Protein AF-0000000077129412 (afdb_homodimer)

Solvent-accessible surface area (backbone atoms only — not comparable to full-atom values): 23501 Å² total; per-residue (Å²): 122,79,73,78,76,63,53,30,37,30,35,50,44,58,90,47,70,24,22,51,45,25,55,50,44,37,35,43,60,56,37,33,64,63,37,32,38,36,39,35,21,63,28,64,70,69,73,73,72,70,78,70,65,62,71,74,76,70,78,68,79,71,73,78,66,84,71,78,84,68,79,74,74,73,78,68,76,73,66,70,67,82,75,67,66,53,71,40,54,49,52,31,50,52,43,46,48,61,53,48,52,58,44,46,68,26,68,42,60,68,91,35,54,44,76,43,73,40,73,32,55,92,94,46,48,60,35,55,39,49,38,46,51,46,63,32,64,33,66,86,50,94,66,48,59,60,39,62,29,37,37,27,27,14,46,46,62,67,68,80,83,67,32,76,78,46,55,39,36,59,32,72,42,51,49,46,36,60,28,60,38,60,40,30,29,33,42,24,35,57,64,43,79,74,72,87,76,52,52,40,24,40,39,54,64,75,71,80,118,122,78,73,80,75,61,54,31,37,30,35,49,43,58,89,47,71,23,23,50,46,24,54,50,45,37,34,43,60,57,37,34,64,63,37,31,38,36,40,35,22,64,28,61,69,67,74,72,72,69,78,69,64,62,73,75,74,70,77,67,80,72,75,80,65,86,70,77,86,70,80,76,76,73,80,67,76,75,66,72,68,82,77,67,66,54,73,40,54,48,51,32,50,53,42,47,49,60,53,48,51,58,44,45,68,27,67,41,58,69,92,35,54,43,76,44,73,41,72,31,55,92,95,45,48,61,34,56,39,49,39,44,51,45,65,38,67,27,63,85,51,94,64,44,58,60,38,62,28,39,35,29,27,14,44,46,62,67,70,81,82,67,31,75,76,52,57,39,36,56,31,72,41,50,50,47,37,61,28,59,38,58,40,30,30,33,42,24,36,58,64,43,79,72,71,88,77,51,52,40,24,40,38,54,64,73,72,78,118

Sequence (418 aa):
MAPLRRRKVAVAVDDSPGSMRATRYAAKSLLSRGDDVVLISAVHTTPSANPGARPRRLRSRLRFSPLTPSDAPTARSLTPPPSSPSAPQAEGERVLEHHRVQLLNTKMPSDRIKSVVVRCKVNESSARAVERAVDAEARSSVFTLSPDHVCLGSRGLGSLQTALLNAVGLGSVGEHVVKNVRVPVTVVPLSTPVPENITVRTGVSEHGLMAPLRRRKVAVAVDDSPGSMRATRYAAKSLLSRGDDVVLISAVHTTPSANPGARPRRLRSRLRFSPLTPSDAPTARSLTPPPSSPSAPQAEGERVLEHHRVQLLNTKMPSDRIKSVVVRCKVNESSARAVERAVDAEARSSVFTLSPDHVCLGSRGLGSLQTALLNAVGLGSVGEHVVKNVRVPVTVVPLSTPVPENITVRTGVSEHGL

Foldseek 3Di:
DPPPDAAEEEQEADDDPQSLLQLLCCLAPVFALRHAYEYEYEWEQPPDPDPPPPPPPPVPPPPCPVDDPDDDPPPPVPPPPPPDPRPRVVNQVVRQVVSLVSNVLQVRDSVRYHYDYFYADVVGDRLVSVQCQQAPCVVVDPCNSVGQEYEYEADQPPDDPCSVPCLPDHDPNRVSCCPRHDHYYHYHGPPDDRDPRRHGHHPPPPPPD/DPPPDAAEEEQEADDDPQSLLQLLCCLAPVFALRHAYEYEYEFEQPPDPDPPPPPPPPVPPPPPPVPDPDDDPDPPVPPPPPPDPRPRVVNQVVRQVVSLVSNVLQVRDSVRYHYDYFYADVVGDRLVSVQCQQAPPCVVPPCNSVGQEYEYEADQPPDDDCSVPCLPDHDPNRVSCCPDHDHYYHYHGPPDDRDPRRHGHHPPPPPPD

pLDDT: mean 70.91, std 24.11, range [25.94, 97.25]

InterPro domains:
  IPR006015 Universal stress protein A family [PR01438] (6-24)
  IPR006015 Universal stress protein A family [PR01438] (167-189)
  IPR006016 UspA [PF00582] (6-54)
  IPR014729 Rossmann-like alpha/beta/alpha sandwich fold [G3DSA:3.40.50.620] (4-190)

Structure (mmCIF, N/CA/C/O backbone):
data_AF-0000000077129412-model_v1
#
loop_
_entity.id
_entity.type
_entity.pdbx_description
1 polymer 'Predicted protein'
#
loop_
_atom_site.group_PDB
_atom_site.id
_atom_site.type_symbol
_atom_site.label_atom_id
_atom_site.label_alt_id
_atom_site.label_comp_id
_atom_site.label_asym_id
_atom_site.label_entity_id
_atom_site.label_seq_id
_atom_site.pdbx_PDB_ins_code
_atom_site.Cartn_x
_atom_site.Cartn_y
_atom_site.Cartn_z
_atom_site.occupancy
_atom_site.B_iso_or_equiv
_atom_site.auth_seq_id
_atom_site.auth_comp_id
_atom_site.auth_asym_id
_atom_site.auth_atom_id
_atom_site.pdbx_PDB_model_num
ATOM 1 N N . MET A 1 1 ? 19.359 18.172 -17.656 1 32.94 1 MET A N 1
ATOM 2 C CA . MET A 1 1 ? 18.5 17.062 -17.266 1 32.94 1 MET A CA 1
ATOM 3 C C . MET A 1 1 ? 17.641 17.453 -16.062 1 32.94 1 MET A C 1
ATOM 5 O O . MET A 1 1 ? 18.125 18.062 -15.109 1 32.94 1 MET A O 1
ATOM 9 N N . ALA A 1 2 ? 16.453 17.719 -16.266 1 43.91 2 ALA A N 1
ATOM 10 C CA . ALA A 1 2 ? 15.617 18.141 -15.148 1 43.91 2 ALA A CA 1
ATOM 11 C C . ALA A 1 2 ? 15.977 17.375 -13.875 1 43.91 2 ALA A C 1
ATOM 13 O O . ALA A 1 2 ? 16.312 16.188 -13.93 1 43.91 2 ALA A O 1
ATOM 14 N N . PRO A 1 3 ? 16.406 18.109 -12.938 1 48.75 3 PRO A N 1
ATOM 15 C CA . PRO A 1 3 ? 16.828 17.391 -11.734 1 48.75 3 PRO A CA 1
ATOM 16 C C . PRO A 1 3 ? 15.859 16.281 -11.336 1 48.75 3 PRO A C 1
ATOM 18 O O . PRO A 1 3 ? 14.656 16.391 -11.578 1 48.75 3 PRO A O 1
ATOM 21 N N . LEU A 1 4 ? 16.328 15.117 -11.336 1 62.31 4 LEU A N 1
ATOM 22 C CA . LEU A 1 4 ? 15.539 13.945 -10.969 1 62.31 4 LEU A CA 1
ATOM 23 C C . LEU A 1 4 ? 14.766 14.195 -9.68 1 62.31 4 LEU A C 1
ATOM 25 O O . LEU A 1 4 ? 15.344 14.625 -8.68 1 62.31 4 LEU A O 1
ATOM 29 N N . ARG A 1 5 ? 13.508 14.609 -9.867 1 77.75 5 ARG A N 1
ATOM 30 C CA . ARG A 1 5 ? 12.68 14.875 -8.695 1 77.75 5 ARG A CA 1
ATOM 31 C C . ARG A 1 5 ? 12.703 13.695 -7.73 1 77.75 5 ARG A C 1
ATOM 33 O O . ARG A 1 5 ? 12.609 12.539 -8.156 1 77.75 5 ARG A O 1
ATOM 40 N N . ARG A 1 6 ? 13.016 13.977 -6.449 1 87.12 6 ARG A N 1
ATOM 41 C CA . ARG A 1 6 ? 13.008 12.953 -5.41 1 87.12 6 ARG A CA 1
ATOM 42 C C . ARG A 1 6 ? 11.602 12.383 -5.219 1 87.12 6 ARG A C 1
ATOM 44 O O . ARG A 1 6 ? 10.609 13.109 -5.32 1 87.12 6 ARG A O 1
ATOM 51 N N . ARG A 1 7 ? 11.547 11.148 -5.055 1 89.38 7 ARG A N 1
ATOM 52 C CA . ARG A 1 7 ? 10.273 10.523 -4.711 1 89.38 7 ARG A CA 1
ATOM 53 C C . ARG A 1 7 ? 9.719 11.094 -3.408 1 89.38 7 ARG A C 1
ATOM 55 O O . ARG A 1 7 ? 10.461 11.273 -2.438 1 89.38 7 ARG A O 1
ATOM 62 N N . LYS A 1 8 ? 8.477 11.43 -3.445 1 92.75 8 LYS A N 1
ATOM 63 C CA . LYS A 1 8 ? 7.797 11.977 -2.273 1 92.75 8 LYS A CA 1
ATOM 64 C C . LYS A 1 8 ? 6.773 10.992 -1.719 1 92.75 8 LYS A C 1
ATOM 66 O O . LYS A 1 8 ? 5.855 10.578 -2.43 1 92.75 8 LYS A O 1
ATOM 71 N N . VAL A 1 9 ? 6.914 10.641 -0.417 1 95.06 9 VAL A N 1
ATOM 72 C CA . VAL A 1 9 ? 5.996 9.719 0.245 1 95.06 9 VAL A CA 1
ATOM 73 C C . VAL A 1 9 ? 5.227 10.461 1.338 1 95.06 9 VAL A C 1
ATOM 75 O O . VAL A 1 9 ? 5.824 11.078 2.219 1 95.06 9 VAL A O 1
ATOM 78 N N . ALA A 1 10 ? 3.895 10.391 1.224 1 96.19 10 ALA A N 1
ATOM 79 C CA . ALA A 1 10 ? 3.047 10.969 2.268 1 96.19 10 ALA A CA 1
ATOM 80 C C . ALA A 1 10 ? 2.621 9.898 3.273 1 96.19 10 ALA A C 1
ATOM 82 O O . ALA A 1 10 ? 2.217 8.797 2.889 1 96.19 10 ALA A O 1
ATOM 83 N N . VAL A 1 11 ? 2.748 10.18 4.52 1 96.81 11 VAL A N 1
ATOM 84 C CA . VAL A 1 11 ? 2.248 9.328 5.59 1 96.81 11 VAL A CA 1
ATOM 85 C C . VAL A 1 11 ? 1.156 10.055 6.367 1 96.81 11 VAL A C 1
ATOM 87 O O . VAL A 1 11 ? 1.418 11.078 7.004 1 96.81 11 VAL A O 1
ATOM 90 N N . ALA A 1 12 ? -0.052 9.547 6.266 1 96 12 ALA A N 1
ATOM 91 C CA . ALA A 1 12 ? -1.149 10.094 7.062 1 96 12 ALA A CA 1
ATOM 92 C C . ALA A 1 12 ? -1.107 9.562 8.492 1 96 12 ALA A C 1
ATOM 94 O O . ALA A 1 12 ? -1.145 8.352 8.711 1 96 12 ALA A O 1
ATOM 95 N N . VAL A 1 13 ? -1.126 10.531 9.469 1 95.44 13 VAL A N 1
ATOM 96 C CA . VAL A 1 13 ? -0.85 10.07 10.828 1 95.44 13 VAL A CA 1
ATOM 97 C C . VAL A 1 13 ? -1.872 10.664 11.797 1 95.44 13 VAL A C 1
ATOM 99 O O . VAL A 1 13 ? -2.48 11.703 11.508 1 95.44 13 VAL A O 1
ATOM 102 N N . ASP A 1 14 ? -2.109 9.953 12.844 1 91.44 14 ASP A N 1
ATOM 103 C CA . ASP A 1 14 ? -2.852 10.398 14.023 1 91.44 14 ASP A CA 1
ATOM 104 C C . ASP A 1 14 ? -2.211 9.875 15.305 1 91.44 14 ASP A C 1
ATOM 106 O O . ASP A 1 14 ? -1.035 9.508 15.312 1 91.44 14 ASP A O 1
ATOM 110 N N . ASP A 1 15 ? -2.924 9.898 16.391 1 89.81 15 ASP A N 1
ATOM 111 C CA . ASP A 1 15 ? -2.324 9.516 17.656 1 89.81 15 ASP A CA 1
ATOM 112 C C . ASP A 1 15 ? -2.59 8.039 17.969 1 89.81 15 ASP A C 1
ATOM 114 O O . ASP A 1 15 ? -2.389 7.594 19.094 1 89.81 15 ASP A O 1
ATOM 118 N N . SER A 1 16 ? -2.967 7.211 17.031 1 87.19 16 SER A N 1
ATOM 119 C CA . SER A 1 16 ? -3.291 5.809 17.266 1 87.19 16 SER A CA 1
ATOM 120 C C . SER A 1 16 ? -2.057 4.926 17.125 1 87.19 16 SER A C 1
ATOM 122 O O . SER A 1 16 ? -1.094 5.297 16.453 1 87.19 16 SER A O 1
ATOM 124 N N . PRO A 1 17 ? -2.07 3.754 17.703 1 85.25 17 PRO A N 1
ATOM 125 C CA . PRO A 1 17 ? -0.976 2.797 17.547 1 85.25 17 PRO A CA 1
ATOM 126 C C . PRO A 1 17 ? -0.807 2.346 16.094 1 85.25 17 PRO A C 1
ATOM 128 O O . PRO A 1 17 ? 0.317 2.111 15.641 1 85.25 17 PRO A O 1
ATOM 131 N N . GLY A 1 18 ? -1.938 2.264 15.406 1 88.06 18 GLY A N 1
ATOM 132 C CA . GLY A 1 18 ? -1.863 1.897 14 1 88.06 18 GLY A CA 1
ATOM 133 C C . GLY A 1 18 ? -1.098 2.902 13.164 1 88.06 18 GLY A C 1
ATOM 134 O O . GLY A 1 18 ? -0.329 2.523 12.281 1 88.06 18 GLY A O 1
ATOM 135 N N . SER A 1 19 ? -1.294 4.117 13.469 1 91.5 19 SER A N 1
ATOM 136 C CA . SER A 1 19 ? -0.587 5.176 12.758 1 91.5 19 SER A CA 1
ATOM 137 C C . SER A 1 19 ? 0.911 5.125 13.039 1 91.5 19 SER A C 1
ATOM 139 O O . SER A 1 19 ? 1.724 5.34 12.133 1 91.5 19 SER A O 1
ATOM 141 N N . MET A 1 20 ? 1.262 4.855 14.266 1 91.5 20 MET A N 1
ATOM 142 C CA . MET A 1 20 ? 2.676 4.75 14.617 1 91.5 20 MET A CA 1
ATOM 143 C C . MET A 1 20 ? 3.322 3.562 13.906 1 91.5 20 MET A C 1
ATOM 145 O O . MET A 1 20 ? 4.453 3.66 13.43 1 91.5 20 MET A O 1
ATOM 149 N N . ARG A 1 21 ? 2.637 2.523 13.844 1 91.38 21 ARG A N 1
ATOM 150 C CA . ARG A 1 21 ? 3.121 1.359 13.109 1 91.38 21 ARG A CA 1
ATOM 151 C C . ARG A 1 21 ? 3.35 1.696 11.641 1 91.38 21 ARG A C 1
ATOM 153 O O . ARG A 1 21 ? 4.332 1.254 11.047 1 91.38 21 ARG A O 1
ATOM 160 N N . ALA A 1 22 ? 2.451 2.471 11.125 1 94.06 22 ALA A N 1
ATOM 161 C CA . ALA A 1 22 ? 2.586 2.875 9.734 1 94.06 22 ALA A CA 1
ATOM 162 C C . ALA A 1 22 ? 3.838 3.723 9.523 1 94.06 22 ALA A C 1
ATOM 164 O O . ALA A 1 22 ? 4.566 3.533 8.547 1 94.06 22 ALA A O 1
ATOM 165 N N . THR A 1 23 ? 4.086 4.648 10.438 1 94.56 23 THR A N 1
ATOM 166 C CA . THR A 1 23 ? 5.277 5.488 10.336 1 94.56 23 THR A CA 1
ATOM 167 C C . THR A 1 23 ? 6.543 4.641 10.414 1 94.56 23 THR A C 1
ATOM 169 O O . THR A 1 23 ? 7.453 4.797 9.602 1 94.56 23 THR A O 1
ATOM 172 N N . ARG A 1 24 ? 6.547 3.734 11.305 1 92 24 ARG A N 1
ATOM 173 C CA . ARG A 1 24 ? 7.719 2.885 11.484 1 92 24 ARG A CA 1
ATOM 174 C C . ARG A 1 24 ? 7.898 1.941 10.297 1 92 24 ARG A C 1
ATOM 176 O O . ARG A 1 24 ? 9.023 1.715 9.844 1 92 24 ARG A O 1
ATOM 183 N N . TYR A 1 25 ? 6.832 1.456 9.859 1 92.5 25 TYR A N 1
ATOM 184 C CA . TYR A 1 25 ? 6.891 0.597 8.68 1 92.5 25 TYR A CA 1
ATOM 185 C C . TYR A 1 25 ? 7.402 1.367 7.469 1 92.5 25 TYR A C 1
ATOM 187 O O . TYR A 1 25 ? 8.242 0.869 6.719 1 92.5 25 TYR A O 1
ATOM 195 N N . ALA A 1 26 ? 6.789 2.5 7.25 1 94 26 ALA A N 1
ATOM 196 C CA . ALA A 1 26 ? 7.238 3.32 6.129 1 94 26 ALA A CA 1
ATOM 197 C C . ALA A 1 26 ? 8.742 3.576 6.199 1 94 26 ALA A C 1
ATOM 199 O O . ALA A 1 26 ? 9.445 3.426 5.199 1 94 26 ALA A O 1
ATOM 200 N N . ALA A 1 27 ? 9.234 3.889 7.34 1 90.81 27 ALA A N 1
ATOM 201 C CA . ALA A 1 27 ? 10.656 4.188 7.531 1 90.81 27 ALA A CA 1
ATOM 202 C C . ALA A 1 27 ? 11.523 2.979 7.188 1 90.81 27 ALA A C 1
ATOM 204 O O . ALA A 1 27 ? 12.57 3.117 6.562 1 90.81 27 ALA A O 1
ATOM 205 N N . LYS A 1 28 ? 11.078 1.851 7.461 1 86.31 28 LYS A N 1
ATOM 206 C CA . LYS A 1 28 ? 11.875 0.636 7.324 1 86.31 28 LYS A CA 1
ATOM 207 C C . LYS A 1 28 ? 11.742 0.044 5.926 1 86.31 28 LYS A C 1
ATOM 209 O O . LYS A 1 28 ? 12.711 -0.485 5.375 1 86.31 28 LYS A O 1
ATOM 214 N N . SER A 1 29 ? 10.547 0.222 5.402 1 88.06 29 SER A N 1
ATOM 215 C CA . SER A 1 29 ? 10.25 -0.67 4.285 1 88.06 29 SER A CA 1
ATOM 216 C C . SER A 1 29 ? 9.875 0.116 3.035 1 88.06 29 SER A C 1
ATOM 218 O O . SER A 1 29 ? 9.922 -0.416 1.924 1 88.06 29 SER A O 1
ATOM 220 N N . LEU A 1 30 ? 9.453 1.319 3.186 1 90.62 30 LEU A N 1
ATOM 221 C CA . LEU A 1 30 ? 8.953 2.062 2.033 1 90.62 30 LEU A CA 1
ATOM 222 C C . LEU A 1 30 ? 9.93 3.172 1.642 1 90.62 30 LEU A C 1
ATOM 224 O O . LEU A 1 30 ? 10.086 3.471 0.456 1 90.62 30 LEU A O 1
ATOM 228 N N . LEU A 1 31 ? 10.578 3.721 2.637 1 89.44 31 LEU A N 1
ATOM 229 C CA . LEU A 1 31 ? 11.383 4.918 2.42 1 89.44 31 LEU A CA 1
ATOM 230 C C . LEU A 1 31 ? 12.852 4.559 2.197 1 89.44 31 LEU A C 1
ATOM 232 O O . LEU A 1 31 ? 13.344 3.588 2.773 1 89.44 31 LEU A O 1
ATOM 236 N N . SER A 1 32 ? 13.422 5.375 1.354 1 84 32 SER A N 1
ATOM 237 C CA . SER A 1 32 ? 14.867 5.418 1.198 1 84 32 SER A CA 1
ATOM 238 C C . SER A 1 32 ? 15.43 6.785 1.586 1 84 32 SER A C 1
ATOM 240 O O . SER A 1 32 ? 14.688 7.766 1.67 1 84 32 SER A O 1
ATOM 242 N N . ARG A 1 33 ? 16.688 6.863 1.737 1 79.94 33 ARG A N 1
ATOM 243 C CA . ARG A 1 33 ? 17.344 8.094 2.154 1 79.94 33 ARG A CA 1
ATOM 244 C C . ARG A 1 33 ? 17.172 9.188 1.103 1 79.94 33 ARG A C 1
ATOM 246 O O . ARG A 1 33 ? 17.266 10.375 1.415 1 79.94 33 ARG A O 1
ATOM 253 N N . GLY A 1 34 ? 16.906 8.789 -0.06 1 85.12 34 GLY A N 1
ATOM 254 C CA . GLY A 1 34 ? 16.75 9.758 -1.136 1 85.12 34 GLY A CA 1
ATOM 255 C C . GLY A 1 34 ? 15.328 10.266 -1.293 1 85.12 34 GLY A C 1
ATOM 256 O O . GLY A 1 34 ? 15.07 11.148 -2.107 1 85.12 34 GLY A O 1
ATOM 257 N N . ASP A 1 35 ? 14.469 9.812 -0.448 1 90.44 35 ASP A N 1
ATOM 258 C CA . ASP A 1 35 ? 13.055 10.164 -0.565 1 90.44 35 ASP A CA 1
ATOM 259 C C . ASP A 1 35 ? 12.734 11.406 0.268 1 90.44 35 ASP A C 1
ATOM 261 O O . ASP A 1 35 ? 13.445 11.719 1.222 1 90.44 35 ASP A O 1
ATOM 265 N N . ASP A 1 36 ? 11.734 12.125 -0.162 1 92.62 36 ASP A N 1
ATOM 266 C CA . ASP A 1 36 ? 11.078 13.109 0.688 1 92.62 36 ASP A CA 1
ATOM 267 C C . ASP A 1 36 ? 9.859 12.508 1.387 1 92.62 36 ASP A C 1
ATOM 269 O O . ASP A 1 36 ? 9.117 11.719 0.792 1 92.62 36 ASP A O 1
ATOM 273 N N . VAL A 1 37 ? 9.711 12.938 2.637 1 95 37 VAL A N 1
ATOM 274 C CA . VAL A 1 37 ? 8.562 12.445 3.383 1 95 37 VAL A CA 1
ATOM 275 C C . VAL A 1 37 ? 7.68 13.617 3.811 1 95 37 VAL A C 1
ATOM 277 O O . VAL A 1 37 ? 8.188 14.656 4.238 1 95 37 VAL A O 1
ATOM 280 N N . VAL A 1 38 ? 6.395 13.422 3.646 1 95.06 38 VAL A N 1
ATOM 281 C CA . VAL A 1 38 ? 5.438 14.391 4.16 1 95.06 38 VAL A CA 1
ATOM 282 C C . VAL A 1 38 ? 4.5 13.719 5.156 1 95.06 38 VAL A C 1
ATOM 284 O O . VAL A 1 38 ? 3.756 12.797 4.801 1 95.06 38 VAL A O 1
ATOM 287 N N . LEU A 1 39 ? 4.582 14.133 6.363 1 96.19 39 LEU A N 1
ATOM 288 C CA . LEU A 1 39 ? 3.627 13.711 7.379 1 96.19 39 LEU A CA 1
ATOM 289 C C . LEU A 1 39 ? 2.373 14.578 7.344 1 96.19 39 LEU A C 1
ATOM 291 O O . LEU A 1 39 ? 2.467 15.812 7.34 1 96.19 39 LEU A O 1
ATOM 295 N N . ILE A 1 40 ? 1.213 13.938 7.32 1 94.62 40 ILE A N 1
ATOM 296 C CA . ILE A 1 40 ? -0.047 14.672 7.223 1 94.62 40 ILE A CA 1
ATOM 297 C C . ILE A 1 40 ? -0.935 14.328 8.422 1 94.62 40 ILE A C 1
ATOM 299 O O . ILE A 1 40 ? -1.188 13.148 8.695 1 94.62 40 ILE A O 1
ATOM 303 N N . SER A 1 41 ? -1.403 15.328 9.094 1 94.19 41 SER A N 1
ATOM 304 C CA . SER A 1 41 ? -2.385 15.156 10.156 1 94.19 41 SER A CA 1
ATOM 305 C C . SER A 1 41 ? -3.619 16.016 9.914 1 94.19 41 SER A C 1
ATOM 307 O O . SER A 1 41 ? -3.512 17.234 9.75 1 94.19 41 SER A O 1
ATOM 309 N N . ALA A 1 42 ? -4.742 15.352 9.875 1 92.06 42 ALA A N 1
ATOM 310 C CA . ALA A 1 42 ? -6.004 16.062 9.727 1 92.06 42 ALA A CA 1
ATOM 311 C C . ALA A 1 42 ? -6.598 16.438 11.086 1 92.06 42 ALA A C 1
ATOM 313 O O . ALA A 1 42 ? -6.652 15.594 11.992 1 92.06 42 ALA A O 1
ATOM 314 N N . VAL A 1 43 ? -7.039 17.719 11.203 1 90.88 43 VAL A N 1
ATOM 315 C CA . VAL A 1 43 ? -7.598 18.156 12.477 1 90.88 43 VAL A CA 1
ATOM 316 C C . VAL A 1 43 ? -8.945 18.828 12.242 1 90.88 43 VAL A C 1
ATOM 318 O O . VAL A 1 43 ? -9.148 19.5 11.227 1 90.88 43 VAL A O 1
ATOM 321 N N . HIS A 1 44 ? -9.867 18.562 13.172 1 87.75 44 HIS A N 1
ATOM 322 C CA . HIS A 1 44 ? -11.18 19.203 13.125 1 87.75 44 HIS A CA 1
ATOM 323 C C . HIS A 1 44 ? -11.195 20.484 13.961 1 87.75 44 HIS A C 1
ATOM 325 O O . HIS A 1 44 ? -10.664 20.5 15.078 1 87.75 44 HIS A O 1
ATOM 331 N N . THR A 1 45 ? -11.602 21.594 13.375 1 75.31 45 THR A N 1
ATOM 332 C CA . THR A 1 45 ? -11.742 22.828 14.133 1 75.31 45 THR A CA 1
ATOM 333 C C . THR A 1 45 ? -13.055 22.844 14.898 1 75.31 45 THR A C 1
ATOM 335 O O . THR A 1 45 ? -14.109 22.516 14.352 1 75.31 45 THR A O 1
ATOM 338 N N . THR A 1 46 ? -13.094 22.375 16.125 1 60.31 46 THR A N 1
ATOM 339 C CA . THR A 1 46 ? -14.312 22.547 16.906 1 60.31 46 THR A CA 1
ATOM 340 C C . THR A 1 46 ? -14.766 24 16.891 1 60.31 46 THR A C 1
ATOM 342 O O . THR A 1 46 ? -13.945 24.906 17.047 1 60.31 46 THR A O 1
ATOM 345 N N . PRO A 1 47 ? -15.867 24.281 16.25 1 51.59 47 PRO A N 1
ATOM 346 C CA . PRO A 1 47 ? -16.375 25.641 16.453 1 51.59 47 PRO A CA 1
ATOM 347 C C . PRO A 1 47 ? -16.188 26.141 17.891 1 51.59 47 PRO A C 1
ATOM 349 O O . PRO A 1 47 ? -16.203 25.344 18.828 1 51.59 47 PRO A O 1
ATOM 352 N N . SER A 1 48 ? -15.289 27.078 18.078 1 44.84 48 SER A N 1
ATOM 353 C CA . SER A 1 48 ? -15.266 27.719 19.391 1 44.84 48 SER A CA 1
ATOM 354 C C . SER A 1 48 ? -16.641 27.672 20.047 1 44.84 48 SER A C 1
ATOM 356 O O . SER A 1 48 ? -17.656 27.781 19.375 1 44.84 48 SER A O 1
ATOM 358 N N . ALA A 1 49 ? -16.75 27.141 21.281 1 42.53 49 ALA A N 1
ATOM 359 C CA . ALA A 1 49 ? -17.984 27.234 22.062 1 42.53 49 ALA A CA 1
ATOM 360 C C . ALA A 1 49 ? -18.781 28.469 21.656 1 42.53 49 ALA A C 1
ATOM 362 O O . ALA A 1 49 ? -18.25 29.391 21.047 1 42.53 49 ALA A O 1
ATOM 363 N N . ASN A 1 50 ? -20.156 28.453 21.875 1 38.62 50 ASN A N 1
ATOM 364 C CA . ASN A 1 50 ? -21.156 29.5 21.766 1 38.62 50 ASN A CA 1
ATOM 365 C C . ASN A 1 50 ? -20.609 30.859 22.203 1 38.62 50 ASN A C 1
ATOM 367 O O . ASN A 1 50 ? -20.281 31.047 23.375 1 38.62 50 ASN A O 1
ATOM 371 N N . PRO A 1 51 ? -19.969 31.5 21.312 1 42.41 51 PRO A N 1
ATOM 372 C CA . PRO A 1 51 ? -19.688 32.844 21.797 1 42.41 51 PRO A CA 1
ATOM 373 C C . PRO A 1 51 ? -20.828 33.438 22.641 1 42.41 51 PRO A C 1
ATOM 375 O O . PRO A 1 51 ? -20.75 34.562 23.094 1 42.41 51 PRO A O 1
ATOM 378 N N . GLY A 1 52 ? -22 32.719 22.359 1 41.38 52 GLY A N 1
ATOM 379 C CA . GLY A 1 52 ? -23.156 33.344 22.984 1 41.38 52 GLY A CA 1
ATOM 380 C C . GLY A 1 52 ? -23.125 33.312 24.5 1 41.38 52 GLY A C 1
ATOM 381 O O . GLY A 1 52 ? -24.172 33.406 25.141 1 41.38 52 GLY A O 1
ATOM 382 N N . ALA A 1 53 ? -22.141 32.656 25.031 1 38.69 53 ALA A N 1
ATOM 383 C CA . ALA A 1 53 ? -22.281 32.844 26.469 1 38.69 53 ALA A CA 1
ATOM 384 C C . ALA A 1 53 ? -22.188 34.344 26.828 1 38.69 53 ALA A C 1
ATOM 386 O O . ALA A 1 53 ? -21.109 34.938 26.703 1 38.69 53 ALA A O 1
ATOM 387 N N . ARG A 1 54 ? -23.312 35.094 26.5 1 38.31 54 ARG A N 1
ATOM 388 C CA . ARG A 1 54 ? -23.531 36.469 26.922 1 38.31 54 ARG A CA 1
ATOM 389 C C . ARG A 1 54 ? -22.906 36.688 28.297 1 38.31 54 ARG A C 1
ATOM 391 O O . ARG A 1 54 ? -23.172 35.969 29.25 1 38.31 54 ARG A O 1
ATOM 398 N N . PRO A 1 55 ? -21.719 37.219 28.359 1 37.88 55 PRO A N 1
ATOM 399 C CA . PRO A 1 55 ? -21.234 37.531 29.703 1 37.88 55 PRO A CA 1
ATOM 400 C C . PRO A 1 55 ? -22.359 38 30.641 1 37.88 55 PRO A C 1
ATOM 402 O O . PRO A 1 55 ? -23.25 38.719 30.203 1 37.88 55 PRO A O 1
ATOM 405 N N . ARG A 1 56 ? -22.891 37.125 31.469 1 34.75 56 ARG A N 1
ATOM 406 C CA . ARG A 1 56 ? -23.844 37.656 32.438 1 34.75 56 ARG A CA 1
ATOM 407 C C . ARG A 1 56 ? -23.484 39.094 32.844 1 34.75 56 ARG A C 1
ATOM 409 O O . ARG A 1 56 ? -22.391 39.344 33.312 1 34.75 56 ARG A O 1
ATOM 416 N N . ARG A 1 57 ? -24.141 40.125 32.219 1 33.81 57 ARG A N 1
ATOM 417 C CA . ARG A 1 57 ? -24.141 41.531 32.656 1 33.81 57 ARG A CA 1
ATOM 418 C C . ARG A 1 57 ? -24 41.656 34.156 1 33.81 57 ARG A C 1
ATOM 420 O O . ARG A 1 57 ? -24.922 41.312 34.906 1 33.81 57 ARG A O 1
ATOM 427 N N . LEU A 1 58 ? -22.938 41.062 34.75 1 31.2 58 LEU A N 1
ATOM 428 C CA . LEU A 1 58 ? -22.922 41.562 36.125 1 31.2 58 LEU A CA 1
ATOM 429 C C . LEU A 1 58 ? -23.25 43.031 36.188 1 31.2 58 LEU A C 1
ATOM 431 O O . LEU A 1 58 ? -22.547 43.844 35.594 1 31.2 58 LEU A O 1
ATOM 435 N N . ARG A 1 59 ? -24.516 43.406 36.375 1 33.44 59 ARG A N 1
ATOM 436 C CA . ARG A 1 59 ? -25.031 44.719 36.781 1 33.44 59 ARG A CA 1
ATOM 437 C C . ARG A 1 59 ? -24.109 45.406 37.75 1 33.44 59 ARG A C 1
ATOM 439 O O . ARG A 1 59 ? -24.156 45.094 38.969 1 33.44 59 ARG A O 1
ATOM 446 N N . SER A 1 60 ? -22.781 45.562 37.438 1 31.08 60 SER A N 1
ATOM 447 C CA . SER A 1 60 ? -22.016 46.406 38.344 1 31.08 60 SER A CA 1
ATOM 448 C C . SER A 1 60 ? -22.703 47.75 38.562 1 31.08 60 SER A C 1
ATOM 450 O O . SER A 1 60 ? -23.172 48.375 37.594 1 31.08 60 SER A O 1
ATOM 452 N N . ARG A 1 61 ? -23.453 47.938 39.656 1 33.25 61 ARG A N 1
ATOM 453 C CA . ARG A 1 61 ? -23.875 49.219 40.219 1 33.25 61 ARG A CA 1
ATOM 454 C C . ARG A 1 61 ? -22.781 50.281 40.094 1 33.25 61 ARG A C 1
ATOM 456 O O . ARG A 1 61 ? -21.766 50.188 40.812 1 33.25 61 ARG A O 1
ATOM 463 N N . LEU A 1 62 ? -22.344 50.719 38.906 1 30.95 62 LEU A N 1
ATOM 464 C CA . LEU A 1 62 ? -21.438 51.844 38.656 1 30.95 62 LEU A CA 1
ATOM 465 C C . LEU A 1 62 ? -21.812 53.031 39.531 1 30.95 62 LEU A C 1
ATOM 467 O O . LEU A 1 62 ? -22.875 53.625 39.344 1 30.95 62 LEU A O 1
ATOM 471 N N . ARG A 1 63 ? -21.688 52.938 40.906 1 32.75 63 ARG A N 1
ATOM 472 C CA . ARG A 1 63 ? -21.656 54.25 41.531 1 32.75 63 ARG A CA 1
ATOM 473 C C . ARG A 1 63 ? -20.734 55.188 40.781 1 32.75 63 ARG A C 1
ATOM 475 O O . ARG A 1 63 ? -19.562 54.906 40.531 1 32.75 63 ARG A O 1
ATOM 482 N N . PHE A 1 64 ? -21.266 56.062 40 1 31.58 64 PHE A N 1
ATOM 483 C CA . PHE A 1 64 ? -20.828 57.156 39.125 1 31.58 64 PHE A CA 1
ATOM 484 C C . PHE A 1 64 ? -19.812 58.031 39.875 1 31.58 64 PHE A C 1
ATOM 486 O O . PHE A 1 64 ? -20.172 58.844 40.719 1 31.58 64 PHE A O 1
ATOM 493 N N . SER A 1 65 ? -18.828 57.406 40.656 1 34.5 65 SER A N 1
ATOM 494 C CA . SER A 1 65 ? -18.078 58.562 41.094 1 34.5 65 SER A CA 1
ATOM 495 C C . SER A 1 65 ? -17.453 59.312 39.938 1 34.5 65 SER A C 1
ATOM 497 O O . SER A 1 65 ? -17 58.719 38.969 1 34.5 65 SER A O 1
ATOM 499 N N . PRO A 1 66 ? -17.625 60.594 39.844 1 35.62 66 PRO A N 1
ATOM 500 C CA . PRO A 1 66 ? -17.25 61.531 38.781 1 35.62 66 PRO A CA 1
ATOM 501 C C . PRO A 1 66 ? -15.75 61.531 38.469 1 35.62 66 PRO A C 1
ATOM 503 O O . PRO A 1 66 ? -14.961 61.969 39.312 1 35.62 66 PRO A O 1
ATOM 506 N N . LEU A 1 67 ? -15.156 60.312 38.344 1 30.17 67 LEU A N 1
ATOM 507 C CA . LEU A 1 67 ? -13.711 60.5 38.219 1 30.17 67 LEU A CA 1
ATOM 508 C C . LEU A 1 67 ? -13.367 61.375 37.031 1 30.17 67 LEU A C 1
ATOM 510 O O . LEU A 1 67 ? -14.133 61.469 36.062 1 30.17 67 LEU A O 1
ATOM 514 N N . THR A 1 68 ? -12.359 62.219 37.281 1 35.81 68 THR A N 1
ATOM 515 C CA . THR A 1 68 ? -11.648 63.281 36.531 1 35.81 68 THR A CA 1
ATOM 516 C C . THR A 1 68 ? -11.086 62.688 35.25 1 35.81 68 THR A C 1
ATOM 518 O O . THR A 1 68 ? -10.719 61.531 35.156 1 35.81 68 THR A O 1
ATOM 521 N N . PRO A 1 69 ? -11.281 63.375 34.125 1 34.91 69 PRO A N 1
ATOM 522 C CA . PRO A 1 69 ? -11.117 63.062 32.719 1 34.91 69 PRO A CA 1
ATOM 523 C C . PRO A 1 69 ? -9.672 62.75 32.344 1 34.91 69 PRO A C 1
ATOM 525 O O . PRO A 1 69 ? -9.352 62.594 31.156 1 34.91 69 PRO A O 1
ATOM 528 N N . SER A 1 70 ? -8.781 62.594 33.406 1 32.38 70 SER A N 1
ATOM 529 C CA . SER A 1 70 ? -7.48 62.906 32.812 1 32.38 70 SER A CA 1
ATOM 530 C C . SER A 1 70 ? -7.203 62 31.594 1 32.38 70 SER A C 1
ATOM 532 O O . SER A 1 70 ? -6.863 62.531 30.516 1 32.38 70 SER A O 1
ATOM 534 N N . ASP A 1 71 ? -6.227 61.094 31.906 1 30.53 71 ASP A N 1
ATOM 535 C CA . ASP A 1 71 ? -5.094 60.719 31.062 1 30.53 71 ASP A CA 1
ATOM 536 C C . ASP A 1 71 ? -5.531 59.812 29.922 1 30.53 71 ASP A C 1
ATOM 538 O O . ASP A 1 71 ? -6.324 58.906 30.109 1 30.53 71 ASP A O 1
ATOM 542 N N . ALA A 1 72 ? -5.465 60.375 28.719 1 33.5 72 ALA A N 1
ATOM 543 C CA . ALA A 1 72 ? -5.73 59.719 27.438 1 33.5 72 ALA A CA 1
ATOM 544 C C . ALA A 1 72 ? -5.008 58.375 27.344 1 33.5 72 ALA A C 1
ATOM 546 O O . ALA A 1 72 ? -3.803 58.281 27.594 1 33.5 72 ALA A O 1
ATOM 547 N N . PRO A 1 73 ? -5.68 57.312 27.781 1 34.91 73 PRO A N 1
ATOM 548 C CA . PRO A 1 73 ? -4.941 56.031 27.641 1 34.91 73 PRO A CA 1
ATOM 549 C C . PRO A 1 73 ? -4.336 55.875 26.25 1 34.91 73 PRO A C 1
ATOM 551 O O . PRO A 1 73 ? -4.863 56.406 25.266 1 34.91 73 PRO A O 1
ATOM 554 N N . THR A 1 74 ? -3.025 56.031 26.141 1 35.59 74 THR A N 1
ATOM 555 C CA . THR A 1 74 ? -2.297 55.656 24.938 1 35.59 74 THR A CA 1
ATOM 556 C C . THR A 1 74 ? -2.826 54.344 24.406 1 35.59 74 THR A C 1
ATOM 558 O O . THR A 1 74 ? -2.969 53.344 25.141 1 35.59 74 THR A O 1
ATOM 561 N N . ALA A 1 75 ? -3.541 54.406 23.312 1 35.5 75 ALA A N 1
ATOM 562 C CA . ALA A 1 75 ? -4.035 53.281 22.547 1 35.5 75 ALA A CA 1
ATOM 563 C C . ALA A 1 75 ? -2.943 52.219 22.359 1 35.5 75 ALA A C 1
ATOM 565 O O . ALA A 1 75 ? -1.98 52.438 21.625 1 35.5 75 ALA A O 1
ATOM 566 N N . ARG A 1 76 ? -2.422 51.688 23.5 1 34.75 76 ARG A N 1
ATOM 567 C CA . ARG A 1 76 ? -1.601 50.531 23.188 1 34.75 76 ARG A CA 1
ATOM 568 C C . ARG A 1 76 ? -2.285 49.625 22.156 1 34.75 76 ARG A C 1
ATOM 570 O O . ARG A 1 76 ? -3.461 49.281 22.312 1 34.75 76 ARG A O 1
ATOM 577 N N . SER A 1 77 ? -1.861 49.812 20.953 1 36.34 77 SER A N 1
ATOM 578 C CA . SER A 1 77 ? -2.193 48.844 19.891 1 36.34 77 SER A CA 1
ATOM 579 C C . SER A 1 77 ? -2.213 47.438 20.406 1 36.34 77 SER A C 1
ATOM 581 O O . SER A 1 77 ? -1.229 46.938 20.984 1 36.34 77 SER A O 1
ATOM 583 N N . LEU A 1 78 ? -3.264 47.031 21.109 1 35.09 78 LEU A N 1
ATOM 584 C CA . LEU A 1 78 ? -3.459 45.594 21.391 1 35.09 78 LEU A CA 1
ATOM 585 C C . LEU A 1 78 ? -3.164 44.781 20.141 1 35.09 78 LEU A C 1
ATOM 587 O O . LEU A 1 78 ? -3.986 44.688 19.234 1 35.09 78 LEU A O 1
ATOM 591 N N . THR A 1 79 ? -1.977 44.906 19.578 1 38.84 79 THR A N 1
ATOM 592 C CA . THR A 1 79 ? -1.722 43.844 18.625 1 38.84 79 THR A CA 1
ATOM 593 C C . THR A 1 79 ? -2.17 42.5 19.203 1 38.84 79 THR A C 1
ATOM 595 O O . THR A 1 79 ? -1.774 42.125 20.312 1 38.84 79 THR A O 1
ATOM 598 N N . PRO A 1 80 ? -3.334 42.031 18.812 1 40.28 80 PRO A N 1
ATOM 599 C CA . PRO A 1 80 ? -3.715 40.719 19.297 1 40.28 80 PRO A CA 1
ATOM 600 C C . PRO A 1 80 ? -2.529 39.75 19.359 1 40.28 80 PRO A C 1
ATOM 602 O O . PRO A 1 80 ? -1.587 39.875 18.578 1 40.28 80 PRO A O 1
ATOM 605 N N . PRO A 1 81 ? -2.111 39.281 20.484 1 40.81 81 PRO A N 1
ATOM 606 C CA . PRO A 1 81 ? -1.031 38.281 20.516 1 40.81 81 PRO A CA 1
ATOM 607 C C . PRO A 1 81 ? -1.091 37.312 19.328 1 40.81 81 PRO A C 1
ATOM 609 O O . PRO A 1 81 ? -2.158 37.094 18.75 1 40.81 81 PRO A O 1
ATOM 612 N N . PRO A 1 82 ? -0.011 37.094 18.672 1 42.88 82 PRO A N 1
ATOM 613 C CA . PRO A 1 82 ? -0.047 36.031 17.641 1 42.88 82 PRO A CA 1
ATOM 614 C C . PRO A 1 82 ? -0.979 34.875 18.016 1 42.88 82 PRO A C 1
ATOM 616 O O . PRO A 1 82 ? -1.03 34.469 19.172 1 42.88 82 PRO A O 1
ATOM 619 N N . SER A 1 83 ? -2.15 34.75 17.406 1 41.81 83 SER A N 1
ATOM 620 C CA . SER A 1 83 ? -3.191 33.75 17.609 1 41.81 83 SER A CA 1
ATOM 621 C C . SER A 1 83 ? -2.588 32.375 17.953 1 41.81 83 SER A C 1
ATOM 623 O O . SER A 1 83 ? -1.765 31.859 17.203 1 41.81 83 SER A O 1
ATOM 625 N N . SER A 1 84 ? -2.283 32 19.188 1 48.72 84 SER A N 1
ATOM 626 C CA . SER A 1 84 ? -2.043 30.641 19.625 1 48.72 84 SER A CA 1
ATOM 627 C C . SER A 1 84 ? -2.771 29.641 18.719 1 48.72 84 SER A C 1
ATOM 629 O O . SER A 1 84 ? -3.918 29.875 18.328 1 48.72 84 SER A O 1
ATOM 631 N N . PRO A 1 85 ? -1.931 28.859 17.953 1 55.78 85 PRO A N 1
ATOM 632 C CA . PRO A 1 85 ? -2.691 27.875 17.156 1 55.78 85 PRO A CA 1
ATOM 633 C C . PRO A 1 85 ? -3.941 27.391 17.891 1 55.78 85 PRO A C 1
ATOM 635 O O . PRO A 1 85 ? -3.943 27.266 19.109 1 55.78 85 PRO A O 1
ATOM 638 N N . SER A 1 86 ? -5.016 27.5 17.25 1 65.69 86 SER A N 1
ATOM 639 C CA . SER A 1 86 ? -6.234 26.938 17.812 1 65.69 86 SER A CA 1
ATOM 640 C C . SER A 1 86 ? -5.984 25.547 18.391 1 65.69 86 SER A C 1
ATOM 642 O O . SER A 1 86 ? -5.02 24.891 18.016 1 65.69 86 SER A O 1
ATOM 644 N N . ALA A 1 87 ? -6.543 25.172 19.422 1 75.69 87 ALA A N 1
ATOM 645 C CA . ALA A 1 87 ? -6.41 23.906 20.156 1 75.69 87 ALA A CA 1
ATOM 646 C C . ALA A 1 87 ? -6.285 22.719 19.203 1 75.69 87 ALA A C 1
ATOM 648 O O . ALA A 1 87 ? -5.387 21.891 19.359 1 75.69 87 ALA A O 1
ATOM 649 N N . PRO A 1 88 ? -7.031 22.812 18.125 1 77.19 88 PRO A N 1
ATOM 650 C CA . PRO A 1 88 ? -6.898 21.688 17.203 1 77.19 88 PRO A CA 1
ATOM 651 C C . PRO A 1 88 ? -5.578 21.703 16.438 1 77.19 88 PRO A C 1
ATOM 653 O O . PRO A 1 88 ? -4.977 20.656 16.219 1 77.19 88 PRO A O 1
ATOM 656 N N . GLN A 1 89 ? -5.121 22.844 16.109 1 84.06 89 GLN A N 1
ATOM 657 C CA . GLN A 1 89 ? -3.854 22.953 15.398 1 84.06 89 GLN A CA 1
ATOM 658 C C . GLN A 1 89 ? -2.689 22.484 16.266 1 84.06 89 GLN A C 1
ATOM 660 O O . GLN A 1 89 ? -1.796 21.781 15.789 1 84.06 89 GLN A O 1
ATOM 665 N N . ALA A 1 90 ? -2.783 22.859 17.516 1 86.69 90 ALA A N 1
ATOM 666 C CA . ALA A 1 90 ? -1.724 22.469 18.438 1 86.69 90 ALA A CA 1
ATOM 667 C C . ALA A 1 90 ? -1.674 20.953 18.609 1 86.69 90 ALA A C 1
ATOM 669 O O . ALA A 1 90 ? -0.593 20.359 18.688 1 86.69 90 ALA A O 1
ATOM 670 N N . GLU A 1 91 ? -2.818 20.359 18.625 1 87.19 91 GLU A N 1
ATOM 671 C CA . GLU A 1 91 ? -2.881 18.891 18.734 1 87.19 91 GLU A CA 1
ATOM 672 C C . GLU A 1 91 ? -2.291 18.219 17.5 1 87.19 91 GLU A C 1
ATOM 674 O O . GLU A 1 91 ? -1.539 17.25 17.609 1 87.19 91 GLU A O 1
ATOM 679 N N . GLY A 1 92 ? -2.641 18.766 16.375 1 90.19 92 GLY A N 1
ATOM 680 C CA . GLY A 1 92 ? -2.08 18.234 15.141 1 90.19 92 GLY A CA 1
ATOM 681 C C . GLY A 1 92 ? -0.567 18.328 15.086 1 90.19 92 GLY A C 1
ATOM 682 O O . GLY A 1 92 ? 0.101 17.375 14.672 1 90.19 92 GLY A O 1
ATOM 683 N N . GLU A 1 93 ? -0.064 19.391 15.578 1 92.69 93 GLU A N 1
ATOM 684 C CA . GLU A 1 93 ? 1.378 19.609 15.578 1 92.69 93 GLU A CA 1
ATOM 685 C C . GLU A 1 93 ? 2.088 18.656 16.531 1 92.69 93 GLU A C 1
ATOM 687 O O . GLU A 1 93 ? 3.176 18.156 16.234 1 92.69 93 GLU A O 1
ATOM 692 N N . ARG A 1 94 ? 1.466 18.438 17.641 1 93.19 94 ARG A N 1
ATOM 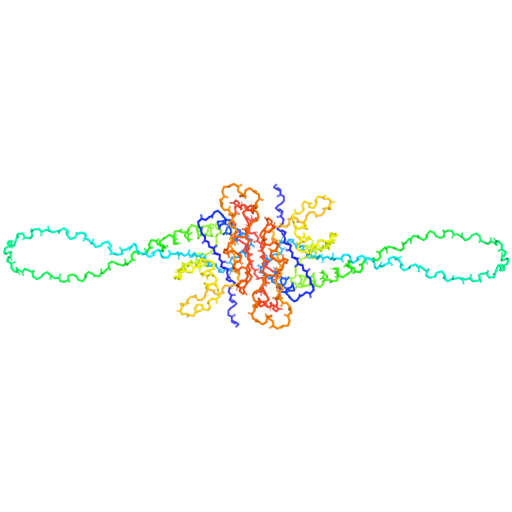693 C CA . ARG A 1 94 ? 2.033 17.5 18.609 1 93.19 94 ARG A CA 1
ATOM 694 C C . ARG A 1 94 ? 2.117 16.094 18 1 93.19 94 ARG A C 1
ATOM 696 O O . ARG A 1 94 ? 3.137 15.414 18.141 1 93.19 94 ARG A O 1
ATOM 703 N N . VAL A 1 95 ? 1.064 15.711 17.375 1 93.62 95 VAL A N 1
ATOM 704 C CA . VAL A 1 95 ? 1.022 14.406 16.719 1 93.62 95 VAL A CA 1
ATOM 705 C C . VAL A 1 95 ? 2.133 14.32 15.672 1 93.62 95 VAL A C 1
ATOM 707 O O . VAL A 1 95 ? 2.889 13.344 15.641 1 93.62 95 VAL A O 1
ATOM 710 N N . LEU A 1 96 ? 2.246 15.328 14.875 1 96.06 96 LEU A N 1
ATOM 711 C CA . LEU A 1 96 ? 3.24 15.344 13.805 1 96.06 96 LEU A CA 1
ATOM 712 C C . LEU A 1 96 ? 4.652 15.25 14.375 1 96.06 96 LEU A C 1
ATOM 714 O O . LEU A 1 96 ? 5.508 14.562 13.82 1 96.06 96 LEU A O 1
ATOM 718 N N . GLU A 1 97 ? 4.879 15.898 15.461 1 95.88 97 GLU A N 1
ATOM 719 C CA . GLU A 1 97 ? 6.207 15.883 16.062 1 95.88 97 GLU A CA 1
ATOM 720 C C . GLU A 1 97 ? 6.57 14.492 16.562 1 95.88 97 GLU A C 1
ATOM 722 O O . GLU A 1 97 ? 7.711 14.047 16.422 1 95.88 97 GLU A O 1
ATOM 727 N N . HIS A 1 98 ? 5.648 13.828 17.141 1 94.31 98 HIS A N 1
ATOM 728 C CA . HIS A 1 98 ? 5.879 12.469 17.609 1 94.31 98 HIS A CA 1
ATOM 729 C C . HIS A 1 98 ? 6.309 11.555 16.469 1 94.31 98 HIS A C 1
ATOM 731 O O . HIS A 1 98 ? 7.242 10.758 16.625 1 94.31 98 HIS A O 1
ATOM 737 N N . HIS A 1 99 ? 5.68 11.68 15.391 1 95.5 99 HIS A N 1
ATOM 738 C CA . HIS A 1 99 ? 5.996 10.852 14.234 1 95.5 99 HIS A CA 1
ATOM 739 C C . HIS A 1 99 ? 7.301 11.297 13.578 1 95.5 99 HIS A C 1
ATOM 741 O O . HIS A 1 99 ? 8.086 10.461 13.125 1 95.5 99 HIS A O 1
ATOM 747 N N . ARG A 1 100 ? 7.527 12.562 13.516 1 95.81 100 ARG A N 1
ATOM 748 C CA . ARG A 1 100 ? 8.758 13.109 12.953 1 95.81 100 ARG A CA 1
ATOM 749 C C . ARG A 1 100 ? 9.984 12.578 13.688 1 95.81 100 ARG A C 1
ATOM 751 O O . ARG A 1 100 ? 10.984 12.227 13.07 1 95.81 100 ARG A O 1
ATOM 758 N N . VAL A 1 101 ? 9.891 12.469 14.969 1 93.62 101 VAL A N 1
ATOM 759 C CA . VAL A 1 101 ? 10.992 11.984 15.797 1 93.62 101 VAL A CA 1
ATOM 760 C C . VAL A 1 101 ? 11.32 10.539 15.422 1 93.62 101 VAL A C 1
ATOM 762 O O . VAL A 1 101 ? 12.492 10.156 15.391 1 93.62 101 VAL A O 1
ATOM 765 N N . GLN A 1 102 ? 10.328 9.781 15.109 1 90.94 102 GLN A N 1
ATOM 766 C CA . GLN A 1 102 ? 10.555 8.398 14.703 1 90.94 102 GLN A CA 1
ATOM 767 C C . GLN A 1 102 ? 11.359 8.328 13.406 1 90.94 102 GLN A C 1
ATOM 769 O O . GLN A 1 102 ? 12.266 7.508 13.273 1 90.94 102 GLN A O 1
ATOM 774 N N . LEU A 1 103 ? 11.008 9.18 12.492 1 92.75 103 LEU A N 1
ATOM 775 C CA . LEU A 1 103 ? 11.711 9.219 11.211 1 92.75 103 LEU A CA 1
ATOM 776 C C . LEU A 1 103 ? 13.148 9.695 11.398 1 92.75 103 LEU A C 1
ATOM 778 O O . LEU A 1 103 ? 14.07 9.156 10.773 1 92.75 103 LEU A O 1
ATOM 782 N N . LEU A 1 104 ? 13.328 10.656 12.266 1 91.25 104 LEU A N 1
ATOM 783 C CA . LEU A 1 104 ? 14.656 11.195 12.523 1 91.25 104 LEU A CA 1
ATOM 784 C C . LEU A 1 104 ? 15.555 10.141 13.164 1 91.25 104 LEU A C 1
ATOM 786 O O . LEU A 1 104 ? 16.766 10.102 12.898 1 91.25 104 LEU A O 1
ATOM 790 N N . ASN A 1 105 ? 14.969 9.305 13.906 1 87.62 105 ASN A N 1
ATOM 791 C CA . ASN A 1 105 ? 15.711 8.242 14.57 1 87.62 105 ASN A CA 1
ATOM 792 C C . ASN A 1 105 ? 16.234 7.219 13.562 1 87.62 105 ASN A C 1
ATOM 794 O O . ASN A 1 105 ? 17.141 6.445 13.883 1 87.62 105 ASN A O 1
ATOM 798 N N . THR A 1 106 ? 15.695 7.242 12.367 1 81.69 106 THR A N 1
ATOM 799 C CA . THR A 1 106 ? 16.172 6.344 11.32 1 81.69 106 THR A CA 1
ATOM 800 C C . THR A 1 106 ? 17.234 7.023 10.469 1 81.69 106 THR A C 1
ATOM 802 O O . THR A 1 106 ? 17.641 6.488 9.43 1 81.69 106 THR A O 1
ATOM 805 N N . LYS A 1 107 ? 17.656 8.18 10.797 1 78.38 107 LYS A N 1
ATOM 806 C CA . LYS A 1 107 ? 18.719 8.977 10.18 1 78.38 107 LYS A CA 1
ATOM 807 C C . LYS A 1 107 ? 18.25 9.586 8.859 1 78.38 107 LYS A C 1
ATOM 809 O O . LYS A 1 107 ? 19.047 9.844 7.961 1 78.38 107 LYS A O 1
ATOM 814 N N . MET A 1 108 ? 16.922 9.586 8.703 1 86.88 108 MET A N 1
ATOM 815 C CA . MET A 1 108 ? 16.438 10.414 7.609 1 86.88 108 MET A CA 1
ATOM 816 C C . MET A 1 108 ? 16.828 11.875 7.809 1 86.88 108 MET A C 1
ATOM 818 O O . MET A 1 108 ? 16.688 12.406 8.914 1 86.88 108 MET A O 1
ATOM 822 N N . PRO A 1 109 ? 17.328 12.531 6.793 1 89.81 109 PRO A N 1
ATOM 823 C CA . PRO A 1 109 ? 17.656 13.953 6.941 1 89.81 109 PRO A CA 1
ATOM 824 C C . PRO A 1 109 ? 16.453 14.812 7.293 1 89.81 109 PRO A C 1
ATOM 826 O O . PRO A 1 109 ? 15.375 14.641 6.707 1 89.81 109 PRO A O 1
ATOM 829 N N . SER A 1 110 ? 16.672 15.688 8.195 1 92 110 SER A N 1
ATOM 830 C CA . SER A 1 110 ? 15.594 16.516 8.719 1 92 110 SER A CA 1
ATOM 831 C C . SER A 1 110 ? 14.977 17.375 7.625 1 92 110 SER A C 1
ATOM 833 O O . SER A 1 110 ? 13.773 17.641 7.648 1 92 110 SER A O 1
ATOM 835 N N . ASP A 1 111 ? 15.75 17.766 6.648 1 92.56 111 ASP A N 1
ATOM 836 C CA . ASP A 1 111 ? 15.266 18.656 5.605 1 92.56 111 ASP A CA 1
ATOM 837 C C . ASP A 1 111 ? 14.391 17.906 4.602 1 92.56 111 ASP A C 1
ATOM 839 O O . ASP A 1 111 ? 13.758 18.516 3.736 1 92.56 111 ASP A O 1
ATOM 843 N N . ARG A 1 112 ? 14.344 16.609 4.82 1 92.75 112 ARG A N 1
ATOM 844 C CA . ARG A 1 112 ? 13.555 15.797 3.898 1 92.75 112 ARG A CA 1
ATOM 845 C C . ARG A 1 112 ? 12.219 15.398 4.527 1 92.75 112 ARG A C 1
ATOM 847 O O . ARG A 1 112 ? 11.422 14.695 3.904 1 92.75 112 ARG A O 1
ATOM 854 N N . ILE A 1 113 ? 12.055 15.844 5.719 1 94.44 113 ILE A N 1
ATOM 855 C CA . ILE A 1 113 ? 10.82 15.547 6.43 1 94.44 113 ILE A CA 1
ATOM 856 C C . ILE A 1 113 ? 9.977 16.812 6.555 1 94.44 113 ILE A C 1
ATOM 858 O O . ILE A 1 113 ? 10.398 17.781 7.184 1 94.44 113 ILE A O 1
ATOM 862 N N . LYS A 1 114 ? 8.812 16.781 5.977 1 93.44 114 LYS A N 1
ATOM 863 C CA . LYS A 1 114 ? 7.855 17.875 6.094 1 93.44 114 LYS A CA 1
ATOM 864 C C . LYS A 1 114 ? 6.621 17.453 6.883 1 93.44 114 LYS A C 1
ATOM 866 O O . LYS A 1 114 ? 6.195 16.297 6.801 1 93.44 114 LYS A O 1
ATOM 871 N N . SER A 1 115 ? 6.125 18.344 7.645 1 94.62 115 SER A N 1
ATOM 872 C CA . SER A 1 115 ? 4.914 18.109 8.43 1 94.62 115 SER A CA 1
ATOM 873 C C . SER A 1 115 ? 3.812 19.094 8.031 1 94.62 115 SER A C 1
ATOM 875 O O . SER A 1 115 ? 4.047 20.297 7.949 1 94.62 115 SER A O 1
ATOM 877 N N . VAL A 1 116 ? 2.633 18.531 7.832 1 92 116 VAL A N 1
ATOM 878 C CA . VAL A 1 116 ? 1.525 19.391 7.398 1 92 116 VAL A CA 1
ATOM 879 C C . VAL A 1 116 ? 0.281 19.062 8.227 1 92 116 VAL A C 1
ATOM 881 O O . VAL A 1 116 ? -0.122 17.906 8.336 1 92 116 VAL A O 1
ATOM 884 N N . VAL A 1 117 ? -0.278 20.078 8.789 1 92.19 117 VAL A N 1
ATOM 885 C CA . VAL A 1 117 ? -1.593 19.953 9.414 1 92.19 117 VAL A CA 1
ATOM 886 C C . VAL A 1 117 ? -2.676 20.344 8.406 1 92.19 117 VAL A C 1
ATOM 888 O O . VAL A 1 117 ? -2.629 21.438 7.836 1 92.19 117 VAL A O 1
ATOM 891 N N . VAL A 1 118 ? -3.562 19.469 8.219 1 89.81 118 VAL A N 1
ATOM 892 C CA . VAL A 1 118 ? -4.676 19.75 7.324 1 89.81 118 VAL A CA 1
ATOM 893 C C . VAL A 1 118 ? -5.945 20 8.141 1 89.81 118 VAL A C 1
ATOM 895 O O . VAL A 1 118 ? -6.418 19.109 8.852 1 89.81 118 VAL A O 1
ATOM 898 N N . ARG A 1 119 ? -6.5 21.156 7.973 1 89.25 119 ARG A N 1
ATOM 899 C CA . ARG A 1 119 ? -7.738 21.5 8.656 1 89.25 119 ARG A CA 1
ATOM 900 C C . ARG A 1 119 ? -8.953 21.016 7.871 1 89.25 119 ARG A C 1
ATOM 902 O O . ARG A 1 119 ? -9.102 21.328 6.688 1 89.25 119 ARG A O 1
ATOM 909 N N . CYS A 1 120 ? -9.711 20.25 8.586 1 89.5 120 CYS A N 1
ATOM 910 C CA . CYS A 1 120 ? -10.93 19.781 7.953 1 89.5 120 CYS A CA 1
ATOM 911 C C . CYS A 1 120 ? -11.906 20.922 7.727 1 89.5 120 CYS A C 1
ATOM 913 O O . CYS A 1 120 ? -12.078 21.781 8.594 1 89.5 120 CYS A O 1
ATOM 915 N N . LYS A 1 121 ? -12.5 20.969 6.582 1 88.25 121 LYS A N 1
ATOM 916 C CA . LYS A 1 121 ? -13.586 21.906 6.32 1 88.25 121 LYS A CA 1
ATOM 917 C C . LYS A 1 121 ? -14.836 21.531 7.113 1 88.25 121 LYS A C 1
ATOM 919 O O . LYS A 1 121 ? -14.906 20.438 7.699 1 88.25 121 LYS A O 1
ATOM 924 N N . VAL A 1 122 ? -15.836 22.422 7.133 1 87.56 122 VAL A N 1
ATOM 925 C CA . VAL A 1 122 ? -17.078 22.141 7.848 1 87.56 122 VAL A CA 1
ATOM 926 C C . VAL A 1 122 ? -17.719 20.875 7.309 1 87.56 122 VAL A C 1
ATOM 928 O O . VAL A 1 122 ? -17.922 20.734 6.098 1 87.56 122 VAL A O 1
ATOM 931 N N . ASN A 1 123 ? -17.984 19.875 8.125 1 88.69 123 ASN A N 1
ATOM 932 C CA . ASN A 1 123 ? -18.625 18.594 7.828 1 88.69 123 ASN A CA 1
ATOM 933 C C . ASN A 1 123 ? -17.734 17.703 6.977 1 88.69 123 ASN A C 1
ATOM 935 O O . ASN A 1 123 ? -18.219 16.781 6.316 1 88.69 123 ASN A O 1
ATOM 939 N N . GLU A 1 124 ? -16.516 18.062 6.938 1 90.19 124 GLU A N 1
ATOM 940 C CA . GLU A 1 124 ? -15.578 17.219 6.207 1 90.19 124 GLU A CA 1
ATOM 941 C C . GLU A 1 124 ? -14.961 16.172 7.117 1 90.19 124 GLU A C 1
ATOM 943 O O . GLU A 1 124 ? -14.562 16.469 8.25 1 90.19 124 GLU A O 1
ATOM 948 N N . SER A 1 125 ? -14.953 14.961 6.613 1 90.75 125 SER A N 1
ATOM 949 C CA . SER A 1 125 ? -14.312 13.898 7.371 1 90.75 125 SER A CA 1
ATOM 950 C C . SER A 1 125 ? -12.789 13.969 7.254 1 90.75 125 SER A C 1
ATOM 952 O O . SER A 1 125 ? -12.266 14.602 6.336 1 90.75 125 SER A O 1
ATOM 954 N N . SER A 1 126 ? -12.109 13.367 8.172 1 90.12 126 SER A N 1
ATOM 955 C CA . SER A 1 126 ? -10.656 13.273 8.094 1 90.12 126 SER A CA 1
ATOM 956 C C . SER A 1 126 ? -10.219 12.578 6.809 1 90.12 126 SER A C 1
ATOM 958 O O . SER A 1 126 ? -9.195 12.945 6.223 1 90.12 126 SER A O 1
ATOM 960 N N . ALA A 1 127 ? -10.969 11.602 6.387 1 90.69 127 ALA A N 1
ATOM 961 C CA . ALA A 1 127 ? -10.664 10.867 5.16 1 90.69 127 ALA A CA 1
ATOM 962 C C . ALA A 1 127 ? -10.633 11.797 3.953 1 90.69 127 ALA A C 1
ATOM 964 O O . ALA A 1 127 ? -9.688 11.766 3.158 1 90.69 127 ALA A O 1
ATOM 965 N N . ARG A 1 128 ? -11.594 12.602 3.859 1 91 128 ARG A N 1
ATOM 966 C CA . ARG A 1 128 ? -11.688 13.539 2.746 1 91 128 AR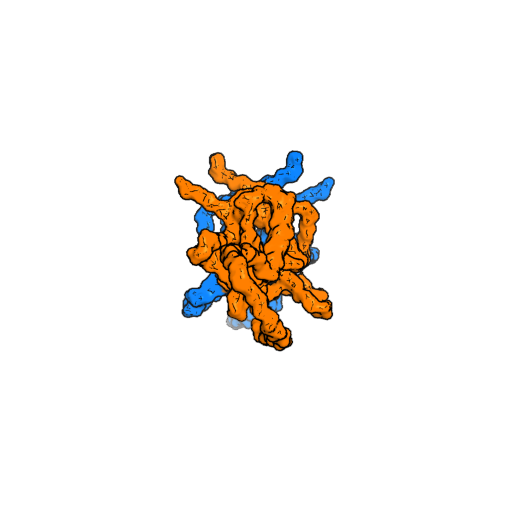G A CA 1
ATOM 967 C C . ARG A 1 128 ? -10.602 14.602 2.832 1 91 128 ARG A C 1
ATOM 969 O O . ARG A 1 128 ? -10.078 15.055 1.809 1 91 128 ARG A O 1
ATOM 976 N N . ALA A 1 129 ? -10.328 15.023 4.039 1 90.31 129 ALA A N 1
ATOM 977 C CA . ALA A 1 129 ? -9.266 16.016 4.227 1 90.31 129 ALA A CA 1
ATOM 978 C C . ALA A 1 129 ? -7.922 15.461 3.754 1 90.31 129 ALA A C 1
ATOM 980 O O . ALA A 1 129 ? -7.148 16.172 3.109 1 90.31 129 ALA A O 1
ATOM 981 N N . VAL A 1 130 ? -7.672 14.211 4.039 1 91.31 130 VAL A N 1
ATOM 982 C CA . VAL A 1 130 ? -6.43 13.578 3.611 1 91.31 130 VAL A CA 1
ATOM 983 C C . VAL A 1 130 ? -6.41 13.453 2.09 1 91.31 130 VAL A C 1
ATOM 985 O O . VAL A 1 130 ? -5.395 13.734 1.45 1 91.31 130 VAL A O 1
ATOM 988 N N . GLU A 1 131 ? -7.508 13.008 1.55 1 90.81 131 GLU A N 1
ATOM 989 C CA . GLU A 1 131 ? -7.613 12.938 0.095 1 90.81 131 GLU A CA 1
ATOM 990 C C . GLU A 1 131 ? -7.305 14.281 -0.548 1 90.81 131 GLU A C 1
ATOM 992 O O . GLU A 1 131 ? -6.543 14.359 -1.515 1 90.81 131 GLU A O 1
ATOM 997 N N . ARG A 1 132 ? -7.941 15.258 0.004 1 89.19 132 ARG A N 1
ATOM 998 C CA . ARG A 1 132 ? -7.738 16.609 -0.516 1 89.19 132 ARG A CA 1
ATOM 999 C C . ARG A 1 132 ? -6.273 17.016 -0.425 1 89.19 132 ARG A C 1
ATOM 1001 O O . ARG A 1 132 ? -5.734 17.625 -1.349 1 89.19 132 ARG A O 1
ATOM 1008 N N . ALA A 1 133 ? -5.652 16.688 0.642 1 88.69 133 ALA A N 1
ATOM 1009 C CA . ALA A 1 133 ? -4.25 17.031 0.844 1 88.69 133 ALA A CA 1
ATOM 1010 C C . ALA A 1 133 ? -3.354 16.312 -0.161 1 88.69 133 ALA A C 1
ATOM 1012 O O . ALA A 1 133 ? -2.371 16.891 -0.643 1 88.69 133 ALA A O 1
ATOM 1013 N N . VAL A 1 134 ? -3.674 15.086 -0.503 1 89 134 VAL A N 1
ATOM 1014 C CA . VAL A 1 134 ? -2.871 14.25 -1.391 1 89 134 VAL A CA 1
ATOM 1015 C C . VAL A 1 134 ? -3.111 14.664 -2.842 1 89 134 VAL A C 1
ATOM 1017 O O . VAL A 1 134 ? -2.172 14.727 -3.639 1 89 134 VAL A O 1
ATOM 1020 N N . ASP A 1 135 ? -4.41 14.719 -3.297 1 78.69 135 ASP A N 1
ATOM 1021 C CA . ASP A 1 135 ? -4.773 15.008 -4.68 1 78.69 135 ASP A CA 1
ATOM 1022 C C . ASP A 1 135 ? -4.492 16.469 -5.027 1 78.69 135 ASP A C 1
ATOM 1024 O O . ASP A 1 135 ? -4.293 16.812 -6.195 1 78.69 135 ASP A O 1
ATOM 1028 N N . ALA A 1 136 ? -5.152 17.266 -4.164 1 57.75 136 ALA A N 1
ATOM 1029 C CA . ALA A 1 136 ? -5.195 18.703 -4.406 1 57.75 136 ALA A CA 1
ATOM 1030 C C . ALA A 1 136 ? -3.836 19.219 -4.859 1 57.75 136 ALA A C 1
ATOM 1032 O O . ALA A 1 136 ? -2.799 18.812 -4.336 1 57.75 136 ALA A O 1
ATOM 1033 N N . GLU A 1 137 ? -3.662 19.266 -6.281 1 48.47 137 GLU A N 1
ATOM 1034 C CA . GLU A 1 137 ? -2.932 20.453 -6.734 1 48.47 137 GLU A CA 1
ATOM 1035 C C . GLU A 1 137 ? -2.992 21.562 -5.695 1 48.47 137 GLU A C 1
ATOM 1037 O O . GLU A 1 137 ? -3.945 22.344 -5.672 1 48.47 137 GLU A O 1
ATOM 1042 N N . ALA A 1 138 ? -3.051 21.156 -4.477 1 38.88 138 ALA A N 1
ATOM 1043 C CA . ALA A 1 138 ? -3.314 22.328 -3.641 1 38.88 138 ALA A CA 1
ATOM 1044 C C . ALA A 1 138 ? -2.82 23.609 -4.312 1 38.88 138 ALA A C 1
ATOM 1046 O O . ALA A 1 138 ? -1.618 23.875 -4.344 1 38.88 138 ALA A O 1
ATOM 1047 N N . ARG A 1 139 ? -3.289 23.844 -5.34 1 38.41 139 ARG A N 1
ATOM 1048 C CA . ARG A 1 139 ? -3.035 25.078 -6.066 1 38.41 139 ARG A CA 1
ATOM 1049 C C . ARG A 1 139 ? -2.797 26.234 -5.102 1 38.41 139 ARG A C 1
ATOM 1051 O O . ARG A 1 139 ? -2.039 27.156 -5.406 1 38.41 139 ARG A O 1
ATOM 1058 N N . SER A 1 140 ? -3.939 26.453 -4.379 1 38.12 140 SER A N 1
ATOM 1059 C CA . SER A 1 140 ? -3.805 27.766 -3.76 1 38.12 140 SER A CA 1
ATOM 1060 C C . SER A 1 140 ? -2.656 27.781 -2.758 1 38.12 140 SER A C 1
ATOM 1062 O O . SER A 1 140 ? -2.283 28.859 -2.26 1 38.12 140 SER A O 1
ATOM 1064 N N . SER A 1 141 ? -2.58 26.609 -1.898 1 38.16 141 SER A N 1
ATOM 1065 C CA . SER A 1 141 ? -1.454 26.766 -0.984 1 38.16 141 SER A CA 1
ATOM 1066 C C . SER A 1 141 ? -0.142 26.359 -1.645 1 38.16 141 SER A C 1
ATOM 1068 O O . SER A 1 141 ? -0.134 25.547 -2.568 1 38.16 141 SER A O 1
ATOM 1070 N N . VAL A 1 142 ? 0.798 27.047 -1.656 1 41.47 142 VAL A N 1
ATOM 1071 C CA . VAL A 1 142 ? 2.197 27 -2.068 1 41.47 142 VAL A CA 1
ATOM 1072 C C . VAL A 1 142 ? 2.699 25.562 -2.027 1 41.47 142 VAL A C 1
ATOM 1074 O O . VAL A 1 142 ? 3.693 25.219 -2.674 1 41.47 142 VAL A O 1
ATOM 1077 N N . PHE A 1 143 ? 1.967 24.641 -1.249 1 46.31 143 PHE A N 1
ATOM 1078 C CA . PHE A 1 143 ? 2.668 23.375 -1.076 1 46.31 143 PHE A CA 1
ATOM 1079 C C . PHE A 1 143 ? 1.866 22.219 -1.672 1 46.31 143 PHE A C 1
ATOM 1081 O O . PHE A 1 143 ? 0.872 21.781 -1.089 1 46.31 143 PHE A O 1
ATOM 1088 N N . THR A 1 144 ? 1.697 22.125 -2.895 1 58.28 144 THR A N 1
ATOM 1089 C CA . THR A 1 144 ? 1.138 20.891 -3.457 1 58.28 144 THR A CA 1
ATOM 1090 C C . THR A 1 144 ? 1.979 19.688 -3.059 1 58.28 144 THR A C 1
ATOM 1092 O O . THR A 1 144 ? 3.178 19.641 -3.34 1 58.28 144 THR A O 1
ATOM 1095 N N . LEU A 1 145 ? 1.349 18.844 -2.162 1 73.38 145 LEU A N 1
ATOM 1096 C CA . LEU A 1 145 ? 2.152 17.719 -1.692 1 73.38 145 LEU A CA 1
ATOM 1097 C C . LEU A 1 145 ? 2.404 16.719 -2.818 1 73.38 145 LEU A C 1
ATOM 1099 O O . LEU A 1 145 ? 3.531 16.25 -3 1 73.38 145 LEU A O 1
ATOM 1103 N N . SER A 1 146 ? 1.483 16.594 -3.783 1 83.12 146 SER A N 1
ATOM 1104 C CA . SER A 1 146 ? 1.532 15.664 -4.906 1 83.12 146 SER A CA 1
ATOM 1105 C C . SER A 1 146 ? 2.508 14.523 -4.637 1 83.12 146 SER A C 1
ATOM 1107 O O . SER A 1 146 ? 3.486 14.352 -5.363 1 83.12 146 SER A O 1
ATOM 1109 N N . PRO A 1 147 ? 2.205 13.781 -3.602 1 92.25 147 PRO A N 1
ATOM 1110 C CA . PRO A 1 147 ? 3.104 12.656 -3.316 1 92.25 147 PRO A CA 1
ATOM 1111 C C . PRO A 1 147 ? 3.051 11.578 -4.391 1 92.25 147 PRO A C 1
ATOM 1113 O O . PRO A 1 147 ? 2.066 11.477 -5.129 1 92.25 147 PRO A O 1
ATOM 1116 N N . ASP A 1 148 ? 4.113 10.812 -4.434 1 92 148 ASP A N 1
ATOM 1117 C CA . ASP A 1 148 ? 4.191 9.688 -5.355 1 92 148 ASP A CA 1
ATOM 1118 C C . ASP A 1 148 ? 3.633 8.414 -4.719 1 92 148 ASP A C 1
ATOM 1120 O O . ASP A 1 148 ? 3.361 7.434 -5.414 1 92 148 ASP A O 1
ATOM 1124 N N . HIS A 1 149 ? 3.477 8.438 -3.451 1 94.88 149 HIS A N 1
ATOM 1125 C CA . HIS A 1 149 ? 3.018 7.305 -2.654 1 94.88 149 HIS A CA 1
ATOM 1126 C C . HIS A 1 149 ? 2.395 7.77 -1.343 1 94.88 149 HIS A C 1
ATOM 1128 O O . HIS A 1 149 ? 2.854 8.75 -0.745 1 94.88 149 HIS A O 1
ATOM 1134 N N . VAL A 1 150 ? 1.332 7.055 -0.934 1 96.12 150 VAL A N 1
ATOM 1135 C CA . VAL A 1 150 ? 0.707 7.352 0.351 1 96.12 150 VAL A CA 1
ATOM 1136 C C . VAL A 1 150 ? 0.757 6.113 1.246 1 96.12 150 VAL A C 1
ATOM 1138 O O . VAL A 1 150 ? 0.534 4.992 0.782 1 96.12 150 VAL A O 1
ATOM 1141 N N . CYS A 1 151 ? 1.044 6.316 2.514 1 97.25 151 CYS A N 1
ATOM 1142 C CA . CYS A 1 151 ? 1.059 5.266 3.527 1 97.25 151 CYS A CA 1
ATOM 1143 C C . CYS A 1 151 ? 0.181 5.641 4.715 1 97.25 151 CYS A C 1
ATOM 1145 O O . CYS A 1 151 ? 0.21 6.781 5.176 1 97.25 151 CYS A O 1
ATOM 1147 N N . LEU A 1 152 ? -0.639 4.734 5.156 1 96.25 152 LEU A N 1
ATOM 1148 C CA . LEU A 1 152 ? -1.444 4.961 6.352 1 96.25 152 LEU A CA 1
ATOM 1149 C C . LEU A 1 152 ? -1.674 3.66 7.109 1 96.25 152 LEU A C 1
ATOM 1151 O O . LEU A 1 152 ? -1.465 2.574 6.566 1 96.25 152 LEU A O 1
ATOM 1155 N N . GLY A 1 153 ? -1.979 3.83 8.352 1 93.12 153 GLY A N 1
ATOM 1156 C CA . GLY A 1 153 ? -2.289 2.678 9.18 1 93.12 153 GLY A CA 1
ATOM 1157 C C . GLY A 1 153 ? -3.762 2.314 9.172 1 93.12 153 GLY A C 1
ATOM 1158 O O . GLY A 1 153 ? -4.605 3.135 8.812 1 93.12 153 GLY A O 1
ATOM 1159 N N . SER A 1 154 ? -3.996 1.113 9.398 1 82.75 154 SER A N 1
ATOM 1160 C CA . SER A 1 154 ? -5.375 0.691 9.617 1 82.75 154 SER A CA 1
ATOM 1161 C C . SER A 1 154 ? -5.684 0.579 11.109 1 82.75 154 SER A C 1
ATOM 1163 O O . SER A 1 154 ? -4.781 0.376 11.922 1 82.75 154 SER A O 1
ATOM 1165 N N . ARG A 1 155 ? -6.742 1.396 11.516 1 62.12 155 ARG A N 1
ATOM 1166 C CA . ARG A 1 155 ? -7.188 1.311 12.898 1 62.12 155 ARG A CA 1
ATOM 1167 C C . ARG A 1 155 ? -8 0.042 13.141 1 62.12 155 ARG A C 1
ATOM 1169 O O . ARG A 1 155 ? -8.656 -0.462 12.227 1 62.12 155 ARG A O 1
ATOM 1176 N N . GLY A 1 156 ? -7.367 -0.941 13.836 1 51.19 156 GLY A N 1
ATOM 1177 C CA . GLY A 1 156 ? -8.328 -1.963 14.227 1 51.19 156 GLY A CA 1
ATOM 1178 C C . GLY A 1 156 ? -9.625 -1.39 14.758 1 51.19 156 GLY A C 1
ATOM 1179 O O . GLY A 1 156 ? -9.68 -0.228 15.164 1 51.19 156 GLY A O 1
ATOM 1180 N N . LEU A 1 157 ? -10.75 -1.46 14.242 1 45.03 157 LEU A N 1
ATOM 1181 C CA . LEU A 1 157 ? -11.969 -1.083 14.953 1 45.03 157 LEU A CA 1
ATOM 1182 C C . LEU A 1 157 ? -11.703 -0.943 16.453 1 45.03 157 LEU A C 1
ATOM 1184 O O . LEU A 1 157 ? -11.242 -1.888 17.094 1 45.03 157 LEU A O 1
ATOM 1188 N N . GLY A 1 158 ? -11.32 0.174 17.062 1 38.16 158 GLY A N 1
ATOM 1189 C CA . GLY A 1 158 ? -11.453 0.344 18.5 1 38.16 158 GLY A CA 1
ATOM 1190 C C . GLY A 1 158 ? -12.562 -0.495 19.109 1 38.16 158 GLY A C 1
ATOM 1191 O O . GLY A 1 158 ? -12.734 -0.518 20.328 1 38.16 158 GLY A O 1
ATOM 1192 N N . SER A 1 159 ? -13.898 -0.115 19.016 1 35.97 159 SER A N 1
ATOM 1193 C CA . SER A 1 159 ? -14.727 -0.666 20.078 1 35.97 159 SER A CA 1
ATOM 1194 C C . SER A 1 159 ? -14.219 -2.037 20.516 1 35.97 159 SER A C 1
ATOM 1196 O O . SER A 1 159 ? -13.695 -2.801 19.703 1 35.97 159 SER A O 1
ATOM 1198 N N . LEU A 1 160 ? -14.062 -2.275 22.016 1 37.25 160 LEU A N 1
ATOM 1199 C CA . LEU A 1 160 ? -13.758 -3.357 22.953 1 37.25 160 LEU A CA 1
ATOM 1200 C C . LEU A 1 160 ? -14 -4.719 22.297 1 37.25 160 LEU A C 1
ATOM 1202 O O . LEU A 1 160 ? -13.18 -5.629 22.438 1 37.25 160 LEU A O 1
ATOM 1206 N N . GLN A 1 161 ? -15.328 -5.098 22.391 1 36.69 161 GLN A N 1
ATOM 1207 C CA . GLN A 1 161 ? -15.906 -6.43 22.281 1 36.69 161 GLN A CA 1
ATOM 1208 C C . GLN A 1 161 ? -15.523 -7.086 20.953 1 36.69 161 GLN A C 1
ATOM 1210 O O . GLN A 1 161 ? -15.195 -8.273 20.922 1 36.69 161 GLN A O 1
ATOM 1215 N N . THR A 1 162 ? -15.852 -6.398 19.812 1 37.97 162 THR A N 1
ATOM 1216 C CA . THR A 1 162 ? -15.75 -7.027 18.5 1 37.97 162 THR A CA 1
ATOM 1217 C C . THR A 1 162 ? -14.344 -6.863 17.922 1 37.97 162 THR A C 1
ATOM 1219 O O . THR A 1 162 ? -14.109 -7.145 16.75 1 37.97 162 THR A O 1
ATOM 1222 N N . ALA A 1 163 ? -13.398 -6.172 18.344 1 41.06 163 ALA A N 1
ATOM 1223 C CA . ALA A 1 163 ? -11.977 -5.918 18.156 1 41.06 163 ALA A CA 1
ATOM 1224 C C . ALA A 1 163 ? -11.219 -7.215 17.875 1 41.06 163 ALA A C 1
ATOM 1226 O O . ALA A 1 163 ? -10.266 -7.223 17.078 1 41.06 163 ALA A O 1
ATOM 1227 N N . LEU A 1 164 ? -11.32 -8.117 18.859 1 40.41 164 LEU A N 1
ATOM 1228 C CA . LEU A 1 164 ? -10.75 -9.461 18.797 1 40.41 164 LEU A CA 1
ATOM 1229 C C . LEU A 1 164 ? -10.922 -10.07 17.422 1 40.41 164 LEU A C 1
ATOM 1231 O O . LEU A 1 164 ? -10.031 -10.766 16.922 1 40.41 164 LEU A O 1
ATOM 1235 N N . LEU A 1 165 ? -12.203 -10.164 17.094 1 40.47 165 LEU A N 1
ATOM 1236 C CA . LEU A 1 165 ? -12.594 -10.969 15.938 1 40.47 165 LEU A CA 1
ATOM 1237 C C . LEU A 1 165 ? -12 -10.391 14.656 1 40.47 165 LEU A C 1
ATOM 1239 O O . LEU A 1 165 ? -11.625 -11.148 13.758 1 40.47 165 LEU A O 1
ATOM 1243 N N . ASN A 1 166 ? -12.211 -8.977 14.211 1 44.12 166 ASN A N 1
ATOM 1244 C CA . ASN A 1 166 ? -11.828 -8.578 12.859 1 44.12 166 ASN A CA 1
ATOM 1245 C C . ASN A 1 166 ? -10.461 -7.891 12.844 1 44.12 166 ASN A C 1
ATOM 1247 O O . ASN A 1 166 ? -10.383 -6.664 12.883 1 44.12 166 ASN A O 1
ATOM 1251 N N . ALA A 1 167 ? -9.516 -8.195 13.586 1 47.25 167 ALA A N 1
ATOM 1252 C CA . ALA A 1 167 ? -8.102 -7.82 13.641 1 47.25 167 ALA A CA 1
ATOM 1253 C C . ALA A 1 167 ? -7.633 -7.258 12.297 1 47.25 167 ALA A C 1
ATOM 1255 O O . ALA A 1 167 ? -6.559 -6.656 12.219 1 47.25 167 ALA A O 1
ATOM 1256 N N . VAL A 1 168 ? -8.297 -7.625 11.305 1 56.53 168 VAL A N 1
ATOM 1257 C CA . VAL A 1 168 ? -8.023 -7.211 9.938 1 56.53 168 VAL A CA 1
ATOM 1258 C C . VAL A 1 168 ? -9.164 -6.336 9.422 1 56.53 168 VAL A C 1
ATOM 1260 O O . VAL A 1 168 ? -10.328 -6.727 9.477 1 56.53 168 VAL A O 1
ATOM 1263 N N . GLY A 1 169 ? -9.156 -4.926 9.719 1 67.19 169 GLY A N 1
ATOM 1264 C CA . GLY A 1 169 ? -10.18 -4.051 9.164 1 67.19 169 GLY A CA 1
ATOM 1265 C C . GLY A 1 169 ? -9.625 -2.713 8.703 1 67.19 169 GLY A C 1
ATOM 1266 O O . GLY A 1 169 ? -8.633 -2.227 9.242 1 67.19 169 GLY A O 1
ATOM 1267 N N . LEU A 1 170 ? -10.039 -2.434 7.516 1 74.62 170 LEU A N 1
ATOM 1268 C CA . LEU A 1 170 ? -9.742 -1.12 6.957 1 74.62 170 LEU A CA 1
ATOM 1269 C C . LEU A 1 170 ? -10.711 -0.068 7.484 1 74.62 170 LEU A C 1
ATOM 1271 O O . LEU A 1 170 ? -11.922 -0.222 7.367 1 74.62 170 LEU A O 1
ATOM 1275 N N . GLY A 1 171 ? -10.242 0.839 8.258 1 81.12 171 GLY A N 1
ATOM 1276 C CA . GLY A 1 171 ? -11.055 1.938 8.742 1 81.12 171 GLY A CA 1
ATOM 1277 C C . GLY A 1 171 ? -11.57 2.836 7.633 1 81.12 171 GLY A C 1
ATOM 1278 O O . GLY A 1 171 ? -11.242 2.631 6.461 1 81.12 171 GLY A O 1
ATOM 1279 N N . SER A 1 172 ? -12.383 3.77 8.039 1 83.81 172 SER A N 1
ATOM 1280 C CA . SER A 1 172 ? -13.055 4.652 7.09 1 83.81 172 SER A CA 1
ATOM 1281 C C . SER A 1 172 ? -12.047 5.48 6.301 1 83.81 172 SER A C 1
ATOM 1283 O O . SER A 1 172 ? -12.234 5.711 5.102 1 83.81 172 SER A O 1
ATOM 1285 N N . VAL A 1 173 ? -10.977 5.969 6.949 1 88.12 173 VAL A N 1
ATOM 1286 C CA . VAL A 1 173 ? -9.992 6.793 6.258 1 88.12 173 VAL A C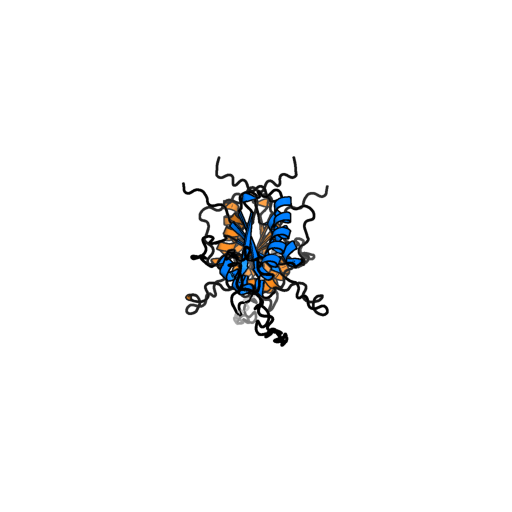A 1
ATOM 1287 C C . VAL A 1 173 ? -9.25 5.953 5.219 1 88.12 173 VAL A C 1
ATOM 1289 O O . VAL A 1 173 ? -9.125 6.355 4.062 1 88.12 173 VAL A O 1
ATOM 1292 N N . GLY A 1 174 ? -8.734 4.848 5.664 1 90.5 174 GLY A N 1
ATOM 1293 C CA . GLY A 1 174 ? -8.039 3.973 4.734 1 90.5 174 GLY A CA 1
ATOM 1294 C C . GLY A 1 174 ? -8.891 3.57 3.547 1 90.5 174 GLY A C 1
ATOM 1295 O O . GLY A 1 174 ? -8.43 3.605 2.404 1 90.5 174 GLY A O 1
ATOM 1296 N N . GLU A 1 175 ? -10.102 3.201 3.83 1 88.12 175 GLU A N 1
ATOM 1297 C CA . GLU A 1 175 ? -11.008 2.807 2.758 1 88.12 175 GLU A CA 1
ATOM 1298 C C . GLU A 1 175 ? -11.211 3.943 1.76 1 88.12 175 GLU A C 1
ATOM 1300 O O . GLU A 1 175 ? -11.148 3.732 0.547 1 88.12 175 GLU A O 1
ATOM 1305 N N . HIS A 1 176 ? -11.461 5.055 2.279 1 89.25 176 HIS A N 1
ATOM 1306 C CA . HIS A 1 176 ? -11.703 6.211 1.423 1 89.25 176 HIS A CA 1
ATOM 1307 C C . HIS A 1 176 ? -10.461 6.551 0.598 1 89.25 176 HIS A C 1
ATOM 1309 O O . HIS A 1 176 ? -10.562 6.766 -0.612 1 89.25 176 HIS A O 1
ATOM 1315 N N . VAL A 1 177 ? -9.352 6.543 1.179 1 91.62 177 VAL A N 1
ATOM 1316 C CA . VAL A 1 177 ? -8.109 6.949 0.517 1 91.62 177 VAL A CA 1
ATOM 1317 C C . VAL A 1 177 ? -7.746 5.93 -0.56 1 91.62 177 VAL A C 1
ATOM 1319 O O . VAL A 1 177 ? -7.426 6.301 -1.691 1 91.62 177 VAL A O 1
ATOM 1322 N N . VAL A 1 178 ? -7.812 4.703 -0.284 1 91.38 178 VAL A N 1
ATOM 1323 C CA . VAL A 1 178 ? -7.465 3.662 -1.245 1 91.38 178 VAL A CA 1
ATOM 1324 C C . VAL A 1 178 ? -8.383 3.752 -2.461 1 91.38 178 VAL A C 1
ATOM 1326 O O . VAL A 1 178 ? -7.953 3.525 -3.594 1 91.38 178 VAL A O 1
ATOM 1329 N N . LYS A 1 179 ? -9.586 4.156 -2.262 1 87.56 179 LYS A N 1
ATOM 1330 C CA . LYS A 1 179 ? -10.578 4.156 -3.328 1 87.56 179 LYS A CA 1
ATOM 1331 C C . LYS A 1 179 ? -10.5 5.438 -4.152 1 87.56 179 LYS A C 1
ATOM 1333 O O . LYS A 1 179 ? -10.891 5.457 -5.32 1 87.56 179 LYS A O 1
ATOM 1338 N N . ASN A 1 180 ? -9.953 6.484 -3.551 1 87.5 180 ASN A N 1
ATOM 1339 C CA . ASN A 1 180 ? -10.227 7.77 -4.184 1 87.5 180 ASN A CA 1
ATOM 1340 C C . ASN A 1 180 ? -8.938 8.477 -4.594 1 87.5 180 ASN A C 1
ATOM 1342 O O . ASN A 1 180 ? -8.969 9.406 -5.406 1 87.5 180 ASN A O 1
ATOM 1346 N N . VAL A 1 181 ? -7.867 8.125 -4.012 1 88.5 181 VAL A N 1
ATOM 1347 C CA . VAL A 1 181 ? -6.637 8.828 -4.363 1 88.5 181 VAL A CA 1
ATOM 1348 C C . VAL A 1 181 ? -6.043 8.227 -5.637 1 88.5 181 VAL A C 1
ATOM 1350 O O . VAL A 1 181 ? -6.203 7.031 -5.898 1 88.5 181 VAL A O 1
ATOM 1353 N N . ARG A 1 182 ? -5.219 9.039 -6.336 1 87.56 182 ARG A N 1
ATOM 1354 C CA . ARG A 1 182 ? -4.762 8.664 -7.672 1 87.56 182 ARG A CA 1
ATOM 1355 C C . ARG A 1 182 ? -3.324 8.164 -7.637 1 87.56 182 ARG A C 1
ATOM 1357 O O . ARG A 1 182 ? -2.688 8.016 -8.68 1 87.56 182 ARG A O 1
ATOM 1364 N N . VAL A 1 183 ? -2.766 7.969 -6.512 1 91.69 183 VAL A N 1
ATOM 1365 C CA . VAL A 1 183 ? -1.405 7.465 -6.355 1 91.69 183 VAL A CA 1
ATOM 1366 C C . VAL A 1 183 ? -1.423 6.164 -5.555 1 91.69 183 VAL A C 1
ATOM 1368 O O . VAL A 1 183 ? -2.404 5.863 -4.871 1 91.69 183 VAL A O 1
ATOM 1371 N N . PRO A 1 184 ? -0.38 5.387 -5.625 1 94.5 184 PRO A N 1
ATOM 1372 C CA . PRO A 1 184 ? -0.33 4.141 -4.855 1 94.5 184 PRO A CA 1
ATOM 1373 C C . PRO A 1 184 ? -0.471 4.371 -3.352 1 94.5 184 PRO A C 1
ATOM 1375 O O . PRO A 1 184 ? 0.058 5.352 -2.82 1 94.5 184 PRO A O 1
ATOM 1378 N N . VAL A 1 185 ? -1.207 3.42 -2.736 1 95.56 185 VAL A N 1
ATOM 1379 C CA . VAL A 1 185 ? -1.467 3.543 -1.306 1 95.56 185 VAL A CA 1
ATOM 1380 C C . VAL A 1 185 ? -1.049 2.26 -0.591 1 95.56 185 VAL A C 1
ATOM 1382 O O . VAL A 1 185 ? -1.427 1.161 -1.005 1 95.56 185 VAL A O 1
ATOM 1385 N N . THR A 1 186 ? -0.252 2.422 0.441 1 96.88 186 THR A N 1
ATOM 1386 C CA . THR A 1 186 ? 0.053 1.313 1.338 1 96.88 186 THR A CA 1
ATOM 1387 C C . THR A 1 186 ? -0.775 1.408 2.617 1 96.88 186 THR A C 1
ATOM 1389 O O . THR A 1 186 ? -0.762 2.438 3.295 1 96.88 186 THR A O 1
ATOM 1392 N N . VAL A 1 187 ? -1.459 0.364 2.908 1 95.56 187 VAL A N 1
ATOM 1393 C CA . VAL A 1 187 ? -2.188 0.236 4.164 1 95.56 187 VAL A CA 1
ATOM 1394 C C . VAL A 1 187 ? -1.462 -0.74 5.09 1 95.56 187 VAL A C 1
ATOM 1396 O O . VAL A 1 187 ? -1.206 -1.886 4.711 1 95.56 187 VAL A O 1
ATOM 1399 N N . VAL A 1 188 ? -1.181 -0.304 6.293 1 94.69 188 VAL A N 1
ATOM 1400 C CA . VAL A 1 188 ? -0.449 -1.107 7.266 1 94.69 188 VAL A CA 1
ATOM 1401 C C . VAL A 1 188 ? -1.4 -1.588 8.359 1 94.69 188 VAL A C 1
ATOM 1403 O O . VAL A 1 188 ? -1.883 -0.789 9.164 1 94.69 188 VAL A O 1
ATOM 1406 N N . PRO A 1 189 ? -1.617 -2.859 8.43 1 90.75 189 PRO A N 1
ATOM 1407 C CA . PRO A 1 189 ? -2.525 -3.365 9.461 1 90.75 189 PRO A CA 1
ATOM 1408 C C . PRO A 1 189 ? -1.894 -3.379 10.852 1 90.75 189 PRO A C 1
ATOM 1410 O O . PRO A 1 189 ? -0.667 -3.312 10.977 1 90.75 189 PRO A O 1
ATOM 1413 N N . LEU A 1 190 ? -2.719 -3.492 11.805 1 84.81 190 LEU A N 1
ATOM 1414 C CA . LEU A 1 190 ? -2.271 -3.5 13.195 1 84.81 190 LEU A CA 1
ATOM 1415 C C . LEU A 1 190 ? -1.457 -4.754 13.492 1 84.81 190 LEU A C 1
ATOM 1417 O O . LEU A 1 190 ? -0.703 -4.789 14.469 1 84.81 190 LEU A O 1
ATOM 1421 N N . SER A 1 191 ? -1.673 -5.766 12.719 1 82 191 SER A N 1
ATOM 1422 C CA . SER A 1 191 ? -0.988 -7.035 12.938 1 82 191 SER A CA 1
ATOM 1423 C C . SER A 1 191 ? 0.471 -6.961 12.5 1 82 191 SER A C 1
ATOM 1425 O O . SER A 1 191 ? 1.262 -7.855 12.805 1 82 191 SER A O 1
ATOM 1427 N N . THR A 1 192 ? 0.87 -5.895 11.797 1 83.5 192 THR A N 1
ATOM 1428 C CA . THR A 1 192 ? 2.25 -5.754 11.344 1 83.5 192 THR A CA 1
ATOM 1429 C C . THR A 1 192 ? 3.199 -5.633 12.539 1 83.5 192 THR A C 1
ATOM 1431 O O . THR A 1 192 ? 2.99 -4.797 13.422 1 83.5 192 THR A O 1
ATOM 1434 N N . PRO A 1 193 ? 4.164 -6.477 12.508 1 78.75 193 PRO A N 1
ATOM 1435 C CA . PRO A 1 193 ? 5.113 -6.371 13.617 1 78.75 193 PRO A CA 1
ATOM 1436 C C . PRO A 1 193 ? 5.824 -5.023 13.664 1 78.75 193 PRO A C 1
ATOM 1438 O O . PRO A 1 193 ? 6.125 -4.445 12.609 1 78.75 193 PRO A O 1
ATOM 1441 N N . VAL A 1 194 ? 5.961 -4.469 14.859 1 69.5 194 VAL A N 1
ATOM 1442 C CA . VAL A 1 194 ? 6.664 -3.203 15.055 1 69.5 194 VAL A CA 1
ATOM 1443 C C . VAL A 1 194 ? 8.172 -3.434 15.008 1 69.5 194 VAL A C 1
ATOM 1445 O O . VAL A 1 194 ? 8.711 -4.227 15.789 1 69.5 194 VAL A O 1
ATOM 1448 N N . PRO A 1 195 ? 8.773 -2.791 14.039 1 66.75 195 PRO A N 1
ATOM 1449 C CA . PRO A 1 195 ? 10.227 -2.984 14.031 1 66.75 195 PRO A CA 1
ATOM 1450 C C . PRO A 1 195 ? 10.906 -2.373 15.25 1 66.75 195 PRO A C 1
ATOM 1452 O O . PRO A 1 195 ? 10.508 -1.302 15.711 1 66.75 195 PRO A O 1
ATOM 1455 N N . GLU A 1 196 ? 11.609 -3.09 15.938 1 62.41 196 GLU A N 1
ATOM 1456 C CA . GLU A 1 196 ? 12.352 -2.602 17.094 1 62.41 196 GLU A CA 1
ATOM 1457 C C . GLU A 1 196 ? 13.367 -1.541 16.688 1 62.41 196 GLU A C 1
ATOM 1459 O O . GLU A 1 196 ? 13.539 -0.541 17.391 1 62.41 196 GLU A O 1
ATOM 1464 N N . ASN A 1 197 ? 14.203 -1.852 15.617 1 62.84 197 ASN A N 1
ATOM 1465 C CA . ASN A 1 197 ? 15.195 -0.939 15.062 1 62.84 197 ASN A CA 1
ATOM 1466 C C . ASN A 1 197 ? 14.805 -0.462 13.664 1 62.84 197 ASN A C 1
ATOM 1468 O O . ASN A 1 197 ? 14.5 -1.273 12.789 1 62.84 197 ASN A O 1
ATOM 1472 N N . ILE A 1 198 ? 14.555 0.929 13.609 1 62.06 198 ILE A N 1
ATOM 1473 C CA . ILE A 1 198 ? 14.094 1.437 12.32 1 62.06 198 ILE A CA 1
ATOM 1474 C C . ILE A 1 198 ? 15.234 2.164 11.609 1 62.06 198 ILE A C 1
ATOM 1476 O O . ILE A 1 198 ? 15.828 3.09 12.164 1 62.06 198 ILE A O 1
ATOM 1480 N N . THR A 1 199 ? 15.93 1.531 10.672 1 61.44 199 THR A N 1
ATOM 1481 C CA . THR A 1 199 ? 16.844 2.25 9.789 1 61.44 199 THR A CA 1
ATOM 1482 C C . THR A 1 199 ? 16.25 2.355 8.383 1 61.44 199 THR A C 1
ATOM 1484 O O . THR A 1 199 ? 15.75 1.37 7.84 1 61.44 199 THR A O 1
ATOM 1487 N N . VAL A 1 200 ? 16.203 3.531 7.824 1 63.44 200 VAL A N 1
ATOM 1488 C CA . VAL A 1 200 ? 15.734 3.744 6.461 1 63.44 200 VAL A CA 1
ATOM 1489 C C . VAL A 1 200 ? 16.656 3.014 5.48 1 63.44 200 VAL A C 1
ATOM 1491 O O . VAL A 1 200 ? 17.859 2.947 5.684 1 63.44 200 VAL A O 1
ATOM 1494 N N . ARG A 1 201 ? 16.109 2.57 4.418 1 60.78 201 ARG A N 1
ATOM 1495 C CA . ARG A 1 201 ? 16.875 1.879 3.393 1 60.78 201 ARG A CA 1
ATOM 1496 C C . ARG A 1 201 ? 17.781 2.85 2.645 1 60.78 201 ARG A C 1
ATOM 1498 O O . ARG A 1 201 ? 17.391 3.98 2.355 1 60.78 201 ARG A O 1
ATOM 1505 N N . THR A 1 202 ? 19.078 2.613 2.453 1 55.28 202 THR A N 1
ATOM 1506 C CA . THR A 1 202 ? 20.016 3.441 1.698 1 55.28 202 THR A CA 1
ATOM 1507 C C . THR A 1 202 ? 19.797 3.273 0.198 1 55.28 202 THR A C 1
ATOM 1509 O O . THR A 1 202 ? 19.875 2.16 -0.327 1 55.28 202 THR A O 1
ATOM 1512 N N . GLY A 1 203 ? 18.812 3.656 -0.441 1 47.12 203 GLY A N 1
ATOM 1513 C CA . GLY A 1 203 ? 18.5 3.455 -1.846 1 47.12 203 GLY A CA 1
ATOM 1514 C C . GLY A 1 203 ? 19.453 4.168 -2.779 1 47.12 203 GLY A C 1
ATOM 1515 O O . GLY A 1 203 ? 19.438 5.398 -2.881 1 47.12 203 GLY A O 1
ATOM 1516 N N . VAL A 1 204 ? 20.797 3.922 -2.963 1 40.28 204 VAL A N 1
ATOM 1517 C CA . VAL A 1 204 ? 21.547 4.531 -4.059 1 40.28 204 VAL A CA 1
ATOM 1518 C C . VAL A 1 204 ? 21.031 4.008 -5.395 1 40.28 204 VAL A C 1
ATOM 1520 O O . VAL A 1 204 ? 21 2.797 -5.625 1 40.28 204 VAL A O 1
ATOM 1523 N N . SER A 1 205 ? 20.078 4.68 -5.988 1 39 205 SER A N 1
ATOM 1524 C CA . SER A 1 205 ? 19.844 4.398 -7.398 1 39 205 SER A CA 1
ATOM 1525 C C . SER A 1 205 ? 21.156 4.422 -8.195 1 39 205 SER A C 1
ATOM 1527 O O . SER A 1 205 ? 21.984 5.316 -8.008 1 39 205 SER A O 1
ATOM 1529 N N . GLU A 1 206 ? 21.781 3.369 -8.492 1 37.12 206 GLU A N 1
ATOM 1530 C CA . GLU A 1 206 ? 22.938 3.367 -9.383 1 37.12 206 GLU A CA 1
ATOM 1531 C C . GLU A 1 206 ? 22.641 4.109 -10.68 1 37.12 206 GLU A C 1
ATOM 1533 O O . GLU A 1 206 ? 22.953 3.615 -11.766 1 37.12 206 GLU A O 1
ATOM 1538 N N . HIS A 1 207 ? 21.812 4.895 -10.93 1 33.19 207 HIS A N 1
ATOM 1539 C CA . HIS A 1 207 ? 21.938 5.488 -12.258 1 33.19 207 HIS A CA 1
ATOM 1540 C C . HIS A 1 207 ? 23.281 6.215 -12.414 1 33.19 207 HIS A C 1
ATOM 1542 O O . HIS A 1 207 ? 23.625 6.656 -13.516 1 33.19 207 HIS A O 1
ATOM 1548 N N . GLY A 1 208 ? 23.828 6.984 -11.445 1 28.95 208 GLY A N 1
ATOM 1549 C CA . GLY A 1 208 ? 24.828 7.965 -11.859 1 28.95 208 GLY A CA 1
ATOM 1550 C C . GLY A 1 208 ? 26.156 7.344 -12.219 1 28.95 208 GLY A C 1
ATOM 1551 O O . GLY A 1 208 ? 27.109 8.055 -12.578 1 28.95 208 GLY A O 1
ATOM 1552 N N . LEU A 1 209 ? 26.609 6.094 -11.914 1 25.94 209 LEU A N 1
ATOM 1553 C CA . LEU A 1 209 ? 27.891 6.043 -12.633 1 25.94 209 LEU A CA 1
ATOM 1554 C C . LEU A 1 209 ? 27.656 5.797 -14.117 1 25.94 209 LEU A C 1
ATOM 1556 O O . LEU A 1 209 ? 26.734 5.086 -14.5 1 25.94 209 LEU A O 1
ATOM 1560 N N . MET B 1 1 ? 23.797 -15.367 14.578 1 32.94 1 MET B N 1
ATOM 1561 C CA . MET B 1 1 ? 22.734 -14.391 14.328 1 32.94 1 MET B CA 1
ATOM 1562 C C . MET B 1 1 ? 21.781 -14.898 13.25 1 32.94 1 MET B C 1
ATOM 1564 O O . MET B 1 1 ? 22.219 -15.438 12.234 1 32.94 1 MET B O 1
ATOM 1568 N N . ALA B 1 2 ? 20.688 -15.336 13.609 1 44.09 2 ALA B N 1
ATOM 1569 C CA . ALA B 1 2 ? 19.766 -15.867 12.617 1 44.09 2 ALA B CA 1
ATOM 1570 C C . ALA B 1 2 ? 19.844 -15.07 11.312 1 44.09 2 ALA B C 1
ATOM 1572 O O . ALA B 1 2 ? 20.031 -13.852 11.336 1 44.09 2 ALA B O 1
ATOM 1573 N N . PRO B 1 3 ? 20.234 -15.75 10.305 1 49 3 PRO B N 1
ATOM 1574 C CA . PRO B 1 3 ? 20.391 -14.992 9.062 1 49 3 PRO B CA 1
ATOM 1575 C C . PRO B 1 3 ? 19.234 -14.023 8.805 1 49 3 PRO B C 1
ATOM 1577 O O . PRO B 1 3 ? 18.094 -14.312 9.188 1 49 3 PRO B O 1
ATOM 1580 N N . LEU B 1 4 ? 19.547 -12.812 8.766 1 62.47 4 LEU B N 1
ATOM 1581 C CA . LEU B 1 4 ? 18.547 -11.766 8.508 1 62.47 4 LEU B CA 1
ATOM 1582 C C . LEU B 1 4 ? 17.656 -12.141 7.328 1 62.47 4 LEU B C 1
ATOM 1584 O O . LEU B 1 4 ? 18.156 -12.508 6.262 1 62.47 4 LEU B O 1
ATOM 1588 N N . ARG B 1 5 ? 16.516 -12.727 7.66 1 77.69 5 ARG B N 1
ATOM 1589 C CA . ARG B 1 5 ? 15.586 -13.117 6.605 1 77.69 5 ARG B CA 1
ATOM 1590 C C . ARG B 1 5 ? 15.32 -11.953 5.652 1 77.69 5 ARG B C 1
ATOM 1592 O O . ARG B 1 5 ? 15.125 -10.82 6.09 1 77.69 5 ARG B O 1
ATOM 1599 N N . ARG B 1 6 ? 15.492 -12.211 4.34 1 87.19 6 ARG B N 1
ATOM 1600 C CA . ARG B 1 6 ? 15.211 -11.203 3.32 1 87.19 6 ARG B CA 1
ATOM 1601 C C . ARG B 1 6 ? 13.727 -10.836 3.316 1 87.19 6 ARG B C 1
ATOM 1603 O O . ARG B 1 6 ? 12.867 -11.688 3.537 1 87.19 6 ARG B O 1
ATOM 1610 N N . ARG B 1 7 ? 13.492 -9.625 3.178 1 89.5 7 ARG B N 1
ATOM 1611 C CA . ARG B 1 7 ? 12.109 -9.18 3.004 1 89.5 7 ARG B CA 1
ATOM 1612 C C . ARG B 1 7 ? 11.477 -9.828 1.781 1 89.5 7 ARG B C 1
ATOM 1614 O O . ARG B 1 7 ? 12.102 -9.914 0.72 1 89.5 7 ARG B O 1
ATOM 1621 N N . LYS B 1 8 ? 10.305 -10.328 1.967 1 92.62 8 LYS B N 1
ATOM 1622 C CA . LYS B 1 8 ? 9.562 -10.977 0.89 1 92.62 8 LYS B CA 1
ATOM 1623 C C . LYS B 1 8 ? 8.352 -10.148 0.482 1 92.62 8 LYS B C 1
ATOM 1625 O O . LYS B 1 8 ? 7.484 -9.852 1.311 1 92.62 8 LYS B O 1
ATOM 1630 N N . VAL B 1 9 ? 8.273 -9.789 -0.821 1 95.06 9 VAL B N 1
ATOM 1631 C CA . VAL B 1 9 ? 7.16 -9.008 -1.349 1 95.06 9 VAL B CA 1
ATOM 1632 C C . VAL B 1 9 ? 6.359 -9.852 -2.338 1 95.06 9 VAL B C 1
ATOM 1634 O O . VAL B 1 9 ? 6.918 -10.398 -3.293 1 95.06 9 VAL B O 1
ATOM 1637 N N . ALA B 1 10 ? 5.07 -9.969 -2.057 1 96.12 10 ALA B N 1
ATOM 1638 C CA . ALA B 1 10 ? 4.176 -10.656 -2.986 1 96.12 10 ALA B CA 1
ATOM 1639 C C . ALA B 1 10 ? 3.486 -9.664 -3.92 1 96.12 10 ALA B C 1
ATOM 1641 O O . ALA B 1 10 ? 2.996 -8.625 -3.477 1 96.12 10 ALA B O 1
ATOM 1642 N N . VAL B 1 11 ? 3.482 -9.93 -5.16 1 96.81 11 VAL B N 1
ATOM 1643 C CA . VAL B 1 11 ? 2.734 -9.164 -6.145 1 96.81 11 VAL B CA 1
A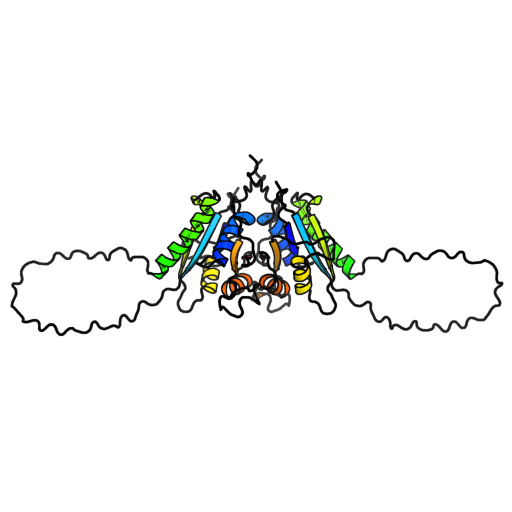TOM 1644 C C . VAL B 1 11 ? 1.661 -10.039 -6.781 1 96.81 11 VAL B C 1
ATOM 1646 O O . VAL B 1 11 ? 1.974 -11.023 -7.453 1 96.81 11 VAL B O 1
ATOM 1649 N N . ALA B 1 12 ? 0.422 -9.711 -6.527 1 96 12 ALA B N 1
ATOM 1650 C CA . ALA B 1 12 ? -0.685 -10.406 -7.176 1 96 12 ALA B CA 1
ATOM 1651 C C . ALA B 1 12 ? -0.904 -9.883 -8.594 1 96 12 ALA B C 1
ATOM 1653 O O . ALA B 1 12 ? -1.125 -8.688 -8.797 1 96 12 ALA B O 1
ATOM 1654 N N . VAL B 1 13 ? -0.926 -10.852 -9.562 1 95.44 13 VAL B N 1
ATOM 1655 C CA . VAL B 1 13 ? -0.895 -10.367 -10.945 1 95.44 13 VAL B CA 1
ATOM 1656 C C . VAL B 1 13 ? -1.941 -11.109 -11.773 1 95.44 13 VAL B C 1
ATOM 1658 O O . VAL B 1 13 ? -2.359 -12.211 -11.414 1 95.44 13 VAL B O 1
ATOM 1661 N N . ASP B 1 14 ? -2.404 -10.445 -12.789 1 91.38 14 ASP B N 1
ATOM 1662 C CA . ASP B 1 14 ? -3.227 -11 -13.859 1 91.38 14 ASP B CA 1
ATOM 1663 C C . ASP B 1 14 ? -2.834 -10.406 -15.211 1 91.38 14 ASP B C 1
ATOM 1665 O O . ASP B 1 14 ? -1.727 -9.891 -15.367 1 91.38 14 ASP B O 1
ATOM 1669 N N . ASP B 1 15 ? -3.674 -10.547 -16.188 1 89.81 15 ASP B N 1
ATOM 1670 C CA . ASP B 1 15 ? -3.301 -10.094 -17.516 1 89.81 15 ASP B CA 1
ATOM 1671 C C . ASP B 1 15 ? -3.805 -8.672 -17.781 1 89.81 15 ASP B C 1
ATOM 1673 O O . ASP B 1 15 ? -3.807 -8.211 -18.922 1 89.81 15 ASP B O 1
ATOM 1677 N N . SER B 1 16 ? -4.168 -7.887 -16.797 1 87.25 16 SER B N 1
ATOM 1678 C CA . SER B 1 16 ? -4.707 -6.543 -16.984 1 87.25 16 SER B CA 1
ATOM 1679 C C . SER B 1 16 ? -3.596 -5.496 -16.984 1 87.25 16 SER B C 1
ATOM 1681 O O . SER B 1 16 ? -2.512 -5.73 -16.453 1 87.25 16 SER B O 1
ATOM 1683 N N . PRO B 1 17 ? -3.838 -4.352 -17.562 1 85.25 17 PRO B N 1
ATOM 1684 C CA . PRO B 1 17 ? -2.869 -3.252 -17.516 1 85.25 17 PRO B CA 1
ATOM 1685 C C . PRO B 1 17 ? -2.576 -2.77 -16.094 1 85.25 17 PRO B C 1
ATOM 1687 O O . PRO B 1 17 ? -1.445 -2.381 -15.797 1 85.25 17 PRO B O 1
ATOM 1690 N N . GLY B 1 18 ? -3.609 -2.836 -15.273 1 88.12 18 GLY B N 1
ATOM 1691 C CA . GLY B 1 18 ? -3.402 -2.449 -13.883 1 88.12 18 GLY B CA 1
ATOM 1692 C C . GLY B 1 18 ? -2.402 -3.332 -13.164 1 88.12 18 GLY B C 1
ATOM 1693 O O . GLY B 1 18 ? -1.583 -2.842 -12.383 1 88.12 18 GLY B O 1
ATOM 1694 N N . SER B 1 19 ? -2.469 -4.562 -13.461 1 91.56 19 SER B N 1
ATOM 1695 C CA . SER B 1 19 ? -1.536 -5.508 -12.852 1 91.56 19 SER B CA 1
ATOM 1696 C C . SER B 1 19 ? -0.108 -5.254 -13.328 1 91.56 19 SER B C 1
ATOM 1698 O O . SER B 1 19 ? 0.837 -5.348 -12.539 1 91.56 19 SER B O 1
ATOM 1700 N N . MET B 1 20 ? 0.034 -4.961 -14.602 1 91.5 20 MET B N 1
ATOM 1701 C CA . MET B 1 20 ? 1.363 -4.664 -15.125 1 91.5 20 MET B CA 1
ATOM 1702 C C . MET B 1 20 ? 1.928 -3.396 -14.492 1 91.5 20 MET B C 1
ATOM 1704 O O . MET B 1 20 ? 3.113 -3.334 -14.172 1 91.5 20 MET B O 1
ATOM 1708 N N . ARG B 1 21 ? 1.119 -2.455 -14.328 1 91.38 21 ARG B N 1
ATOM 1709 C CA . ARG B 1 21 ? 1.533 -1.229 -13.656 1 91.38 21 ARG B CA 1
ATOM 1710 C C . ARG B 1 21 ? 1.995 -1.52 -12.227 1 91.38 21 ARG B C 1
ATOM 1712 O O . ARG B 1 21 ? 2.979 -0.943 -11.758 1 91.38 21 ARG B O 1
ATOM 1719 N N . ALA B 1 22 ? 1.278 -2.4 -11.609 1 94.06 22 ALA B N 1
ATOM 1720 C CA . ALA B 1 22 ? 1.647 -2.77 -10.25 1 94.06 22 ALA B CA 1
ATOM 1721 C C . ALA B 1 22 ? 3.02 -3.438 -10.211 1 94.06 22 ALA B C 1
ATOM 1723 O O . ALA B 1 22 ? 3.838 -3.143 -9.336 1 94.06 22 ALA B O 1
ATOM 1724 N N . THR B 1 23 ? 3.279 -4.328 -11.164 1 94.62 23 THR B N 1
ATOM 1725 C CA . THR B 1 23 ? 4.574 -4.996 -11.227 1 94.62 23 THR B CA 1
ATOM 1726 C C . THR B 1 23 ? 5.691 -3.982 -11.469 1 94.62 23 THR B C 1
ATOM 1728 O O . THR B 1 23 ? 6.715 -4.008 -10.781 1 94.62 23 THR B O 1
ATOM 1731 N N . ARG B 1 24 ? 5.457 -3.088 -12.336 1 92 24 ARG B N 1
ATOM 1732 C CA . ARG B 1 24 ? 6.469 -2.09 -12.664 1 92 24 ARG B CA 1
ATOM 1733 C C . ARG B 1 24 ? 6.672 -1.12 -11.5 1 92 24 ARG B C 1
ATOM 1735 O O . ARG B 1 24 ? 7.805 -0.738 -11.195 1 92 24 ARG B O 1
ATOM 1742 N N . TYR B 1 25 ? 5.613 -0.783 -10.922 1 92.5 25 TYR B N 1
ATOM 1743 C CA . TYR B 1 25 ? 5.707 0.088 -9.75 1 92.5 25 TYR B CA 1
ATOM 1744 C C . TYR B 1 25 ? 6.473 -0.594 -8.625 1 92.5 25 TYR B C 1
ATOM 1746 O O . TYR B 1 25 ? 7.328 0.022 -7.984 1 92.5 25 TYR B O 1
ATOM 1754 N N . ALA B 1 26 ? 6.055 -1.802 -8.336 1 94.06 26 ALA B N 1
ATOM 1755 C CA . ALA B 1 26 ? 6.75 -2.543 -7.289 1 94.06 26 ALA B CA 1
ATOM 1756 C C . ALA B 1 26 ? 8.25 -2.594 -7.555 1 94.06 26 ALA B C 1
ATOM 1758 O O . ALA B 1 26 ? 9.055 -2.34 -6.656 1 94.06 26 ALA B O 1
ATOM 1759 N N . ALA B 1 27 ? 8.641 -2.84 -8.758 1 90.88 27 ALA B N 1
ATOM 1760 C CA . ALA B 1 27 ? 10.047 -2.943 -9.133 1 90.88 27 ALA B CA 1
ATOM 1761 C C . ALA B 1 27 ? 10.773 -1.625 -8.898 1 90.88 27 ALA B C 1
ATOM 1763 O O . ALA B 1 27 ? 11.914 -1.614 -8.414 1 90.88 27 ALA B O 1
ATOM 1764 N N . LYS B 1 28 ? 10.148 -0.562 -9.094 1 86.25 28 LYS B N 1
ATOM 1765 C CA . LYS B 1 28 ? 10.781 0.752 -9.055 1 86.25 28 LYS B CA 1
ATOM 1766 C C . LYS B 1 28 ? 10.75 1.334 -7.641 1 86.25 28 LYS B C 1
ATOM 1768 O O . LYS B 1 28 ? 11.703 1.999 -7.219 1 86.25 28 LYS B O 1
ATOM 1773 N N . SER B 1 29 ? 9.672 0.991 -6.973 1 88 29 SER B N 1
ATOM 1774 C CA . SER B 1 29 ? 9.406 1.845 -5.816 1 88 29 SER B CA 1
ATOM 1775 C C . SER B 1 29 ? 9.305 1.025 -4.535 1 88 29 SER B C 1
ATOM 1777 O O . SER B 1 29 ? 9.414 1.569 -3.434 1 88 29 SER B O 1
ATOM 1779 N N . LEU B 1 30 ? 9.039 -0.224 -4.648 1 90.62 30 LEU B N 1
ATOM 1780 C CA . LEU B 1 30 ? 8.805 -1.02 -3.449 1 90.62 30 LEU B CA 1
ATOM 1781 C C . LEU B 1 30 ? 9.953 -1.985 -3.197 1 90.62 30 LEU B C 1
ATOM 1783 O O . LEU B 1 30 ? 10.305 -2.256 -2.045 1 90.62 30 LEU B O 1
ATOM 1787 N N . LEU B 1 31 ? 10.539 -2.451 -4.266 1 89.69 31 LEU B N 1
ATOM 1788 C CA . LEU B 1 31 ? 11.523 -3.527 -4.168 1 89.69 31 LEU B CA 1
ATOM 1789 C C . LEU B 1 31 ? 12.938 -2.969 -4.133 1 89.69 31 LEU B C 1
ATOM 1791 O O . LEU B 1 31 ? 13.227 -1.947 -4.762 1 89.69 31 LEU B O 1
ATOM 1795 N N . SER B 1 32 ? 13.727 -3.691 -3.381 1 84.12 32 SER B N 1
ATOM 1796 C CA . SER B 1 32 ? 15.172 -3.539 -3.418 1 84.12 32 SER B CA 1
ATOM 1797 C C . SER B 1 32 ? 15.852 -4.82 -3.887 1 84.12 32 SER B C 1
ATOM 1799 O O . SER B 1 32 ? 15.242 -5.895 -3.877 1 84.12 32 SER B O 1
ATOM 1801 N N . ARG B 1 33 ? 17.078 -4.738 -4.203 1 80.06 33 ARG B N 1
ATOM 1802 C CA . ARG B 1 33 ? 17.828 -5.879 -4.715 1 80.06 33 ARG B CA 1
ATOM 1803 C C . ARG B 1 33 ? 17.953 -6.973 -3.66 1 80.06 33 ARG B C 1
ATOM 1805 O O . ARG B 1 33 ? 18.156 -8.141 -3.992 1 80.06 33 ARG B O 1
ATOM 1812 N N . G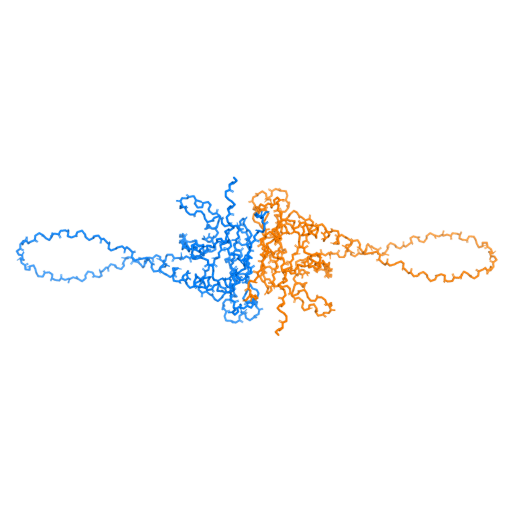LY B 1 34 ? 17.781 -6.602 -2.473 1 85.19 34 GLY B N 1
ATOM 1813 C CA . GLY B 1 34 ? 17.906 -7.57 -1.396 1 85.19 34 GLY B CA 1
ATOM 1814 C C . GLY B 1 34 ? 16.609 -8.266 -1.059 1 85.19 34 GLY B C 1
ATOM 1815 O O . GLY B 1 34 ? 16.578 -9.172 -0.225 1 85.19 34 GLY B O 1
ATOM 1816 N N . ASP B 1 35 ? 15.578 -7.941 -1.771 1 90.5 35 ASP B N 1
ATOM 1817 C CA . ASP B 1 35 ? 14.258 -8.484 -1.473 1 90.5 35 ASP B CA 1
ATOM 1818 C C . ASP B 1 35 ? 13.992 -9.766 -2.27 1 90.5 35 ASP B C 1
ATOM 1820 O O . ASP B 1 35 ? 14.609 -9.984 -3.312 1 90.5 35 ASP B O 1
ATOM 1824 N N . ASP B 1 36 ? 13.172 -10.609 -1.727 1 92.56 36 ASP B N 1
ATOM 1825 C CA . ASP B 1 36 ? 12.547 -11.68 -2.494 1 92.56 36 ASP B CA 1
ATOM 1826 C C . ASP B 1 36 ? 11.18 -11.258 -3.021 1 92.56 36 ASP B C 1
ATOM 1828 O O . ASP B 1 36 ? 10.43 -10.57 -2.324 1 92.56 36 ASP B O 1
ATOM 1832 N N . VAL B 1 37 ? 10.938 -11.711 -4.234 1 95 37 VAL B N 1
ATOM 1833 C CA . VAL B 1 37 ? 9.641 -11.383 -4.82 1 95 37 VAL B CA 1
ATOM 1834 C C . VAL B 1 37 ? 8.875 -12.664 -5.141 1 95 37 VAL B C 1
ATOM 1836 O O . VAL B 1 37 ? 9.461 -13.633 -5.645 1 95 37 VAL B O 1
ATOM 1839 N N . VAL B 1 38 ? 7.609 -12.648 -4.816 1 95.06 38 VAL B N 1
ATOM 1840 C CA . VAL B 1 38 ? 6.734 -13.742 -5.203 1 95.06 38 VAL B CA 1
ATOM 1841 C C . VAL B 1 38 ? 5.59 -13.219 -6.062 1 95.06 38 VAL B C 1
ATOM 1843 O O . VAL B 1 38 ? 4.781 -12.406 -5.602 1 95.06 38 VAL B O 1
ATOM 1846 N N . LEU B 1 39 ? 5.574 -13.633 -7.27 1 96.19 39 LEU B N 1
ATOM 1847 C CA . LEU B 1 39 ? 4.441 -13.352 -8.148 1 96.19 39 LEU B CA 1
ATOM 1848 C C . LEU B 1 39 ? 3.334 -14.383 -7.953 1 96.19 39 LEU B C 1
ATOM 1850 O O . LEU B 1 39 ? 3.594 -15.586 -7.969 1 96.19 39 LEU B O 1
ATOM 1854 N N . ILE B 1 40 ? 2.117 -13.891 -7.777 1 94.62 40 ILE B N 1
ATOM 1855 C CA . ILE B 1 40 ? 0.991 -14.781 -7.52 1 94.62 40 ILE B CA 1
ATOM 1856 C C . ILE B 1 40 ? -0.084 -14.578 -8.586 1 94.62 40 ILE B C 1
ATOM 1858 O O . ILE B 1 40 ? -0.53 -13.453 -8.812 1 94.62 40 ILE B O 1
ATOM 1862 N N . SER B 1 41 ? -0.496 -15.641 -9.188 1 94.25 41 SER B N 1
ATOM 1863 C CA . SER B 1 41 ? -1.623 -15.617 -10.117 1 94.25 41 SER B CA 1
ATOM 1864 C C . SER B 1 41 ? -2.684 -16.641 -9.711 1 94.25 41 SER B C 1
ATOM 1866 O O . SER B 1 41 ? -2.385 -17.828 -9.57 1 94.25 41 SER B O 1
ATOM 1868 N N . ALA B 1 42 ? -3.871 -16.141 -9.539 1 92.06 42 ALA B N 1
ATOM 1869 C CA . ALA B 1 42 ? -4.992 -17.016 -9.227 1 92.06 42 ALA B CA 1
ATOM 1870 C C . ALA B 1 42 ? -5.703 -17.469 -10.5 1 92.06 42 ALA B C 1
ATOM 1872 O O . ALA B 1 42 ? -6 -16.656 -11.375 1 92.06 42 ALA B O 1
ATOM 1873 N N . VAL B 1 43 ? -5.973 -18.812 -10.57 1 90.75 43 VAL B N 1
ATOM 1874 C CA . VAL B 1 43 ? -6.629 -19.344 -11.766 1 90.75 43 VAL B CA 1
ATOM 1875 C C . VAL B 1 43 ? -7.832 -20.188 -11.352 1 90.75 43 VAL B C 1
ATOM 1877 O O . VAL B 1 43 ? -7.797 -20.875 -10.328 1 90.75 43 VAL B O 1
ATOM 1880 N N . HIS B 1 44 ? -8.891 -20.047 -12.156 1 87.88 44 HIS B N 1
ATOM 1881 C CA . HIS B 1 44 ? -10.078 -20.875 -11.938 1 87.88 44 HIS B CA 1
ATOM 1882 C C . HIS B 1 44 ? -10.031 -22.141 -12.773 1 87.88 44 HIS B C 1
ATOM 1884 O O . HIS B 1 44 ? -9.656 -22.109 -13.945 1 87.88 44 HIS B O 1
ATOM 1890 N N . THR B 1 45 ? -10.188 -23.297 -12.141 1 75.31 45 THR B N 1
ATOM 1891 C CA . THR B 1 45 ? -10.25 -24.547 -12.875 1 75.31 45 THR B CA 1
ATOM 1892 C C . THR B 1 45 ? -11.641 -24.75 -13.477 1 75.31 45 THR B C 1
ATOM 1894 O O . THR B 1 45 ? -12.648 -24.562 -12.797 1 75.31 45 THR B O 1
ATOM 1897 N N . THR B 1 46 ? -11.875 -24.297 -14.688 1 60.16 46 THR B N 1
ATOM 1898 C CA . THR B 1 46 ? -13.148 -24.641 -15.32 1 60.16 46 THR B CA 1
ATOM 1899 C C . THR B 1 46 ? -13.406 -26.141 -15.234 1 60.16 46 THR B C 1
ATOM 1901 O O . THR B 1 46 ? -12.5 -26.953 -15.477 1 60.16 46 THR B O 1
ATOM 1904 N N . PRO B 1 47 ? -14.383 -26.531 -14.469 1 51.38 47 PRO B N 1
ATOM 1905 C CA . PRO B 1 47 ? -14.734 -27.953 -14.602 1 51.38 47 PRO B CA 1
ATOM 1906 C C . PRO B 1 47 ? -14.656 -28.453 -16.047 1 51.38 47 PRO B C 1
ATOM 1908 O O . PRO B 1 47 ? -14.875 -27.672 -16.984 1 51.38 47 PRO B O 1
ATOM 1911 N N . SER B 1 48 ? -13.656 -29.25 -16.328 1 44.84 48 SER B N 1
ATOM 1912 C CA . SER B 1 48 ? -13.703 -29.906 -17.625 1 44.84 48 SER B CA 1
ATOM 1913 C C . SER B 1 48 ? -15.141 -30.047 -18.125 1 44.84 48 SER B C 1
ATOM 1915 O O . SER B 1 48 ? -16.062 -30.281 -17.328 1 44.84 48 SER B O 1
ATOM 1917 N N . ALA B 1 49 ? -15.469 -29.516 -19.312 1 41.88 49 ALA B N 1
ATOM 1918 C CA . ALA B 1 49 ? -16.766 -29.766 -19.953 1 41.88 49 ALA B CA 1
ATOM 1919 C C . ALA B 1 49 ? -17.391 -31.062 -19.453 1 41.88 49 ALA B C 1
ATOM 1921 O O . ALA B 1 49 ? -16.703 -31.891 -18.844 1 41.88 49 ALA B O 1
ATOM 1922 N N . ASN B 1 50 ? -18.703 -31.328 -19.844 1 38.19 50 ASN B N 1
ATOM 1923 C CA . ASN B 1 50 ? -19.656 -32.406 -19.688 1 38.19 50 ASN B CA 1
ATOM 1924 C C . ASN B 1 50 ? -19 -33.781 -19.875 1 38.19 50 ASN B C 1
ATOM 1926 O O . ASN B 1 50 ? -18.609 -34.156 -20.984 1 38.19 50 ASN B O 1
ATOM 1930 N N . PRO B 1 51 ? -18.344 -34.219 -18.875 1 43.09 51 PRO B N 1
ATOM 1931 C CA . PRO B 1 51 ? -17.984 -35.594 -19.125 1 43.09 51 PRO B CA 1
ATOM 1932 C C . PRO B 1 51 ? -19.062 -36.375 -19.906 1 43.09 51 PRO B C 1
ATOM 1934 O O . PRO B 1 51 ? -18.906 -37.562 -20.188 1 43.09 51 PRO B O 1
ATOM 1937 N N . GLY B 1 52 ? -20.297 -35.75 -19.672 1 41.34 52 GLY B N 1
ATOM 1938 C CA . GLY B 1 52 ? -21.422 -36.5 -20.203 1 41.34 52 GLY B CA 1
ATOM 1939 C C . GLY B 1 52 ? -21.422 -36.625 -21.703 1 41.34 52 GLY B C 1
ATOM 1940 O O . GLY B 1 52 ? -22.469 -36.844 -22.312 1 41.34 52 GLY B O 1
ATOM 1941 N N . ALA B 1 53 ? -20.5 -35.938 -22.328 1 39.41 53 ALA B N 1
ATOM 1942 C CA . ALA B 1 53 ? -20.656 -36.281 -23.734 1 39.41 53 ALA B CA 1
ATOM 1943 C C . ALA B 1 53 ? -20.453 -37.781 -23.938 1 39.41 53 ALA B C 1
ATOM 1945 O O . ALA B 1 53 ? -19.344 -38.312 -23.797 1 39.41 53 ALA B O 1
ATOM 1946 N N . ARG B 1 54 ? -21.547 -38.562 -23.5 1 38.94 54 ARG B N 1
ATOM 1947 C CA . ARG B 1 54 ? -21.656 -40 -23.781 1 38.94 54 ARG B CA 1
ATOM 1948 C C . ARG B 1 54 ? -21.047 -40.344 -25.125 1 38.94 54 ARG B C 1
ATOM 1950 O O . ARG B 1 54 ? -21.359 -39.719 -26.141 1 38.94 54 ARG B O 1
ATOM 1957 N N . PRO B 1 55 ? -19.891 -40.906 -25.141 1 38.09 55 PRO B N 1
ATOM 1958 C CA . PRO B 1 55 ? -19.328 -41.344 -26.422 1 38.09 55 PRO B CA 1
ATOM 1959 C C . PRO B 1 55 ? -20.406 -41.875 -27.375 1 38.09 55 PRO B C 1
ATOM 1961 O O . PRO B 1 55 ? -21.281 -42.656 -26.969 1 38.09 55 PRO B O 1
ATOM 1964 N N . ARG B 1 56 ? -20.969 -41 -28.219 1 35.03 56 ARG B N 1
ATOM 1965 C CA . ARG B 1 56 ? -21.875 -41.625 -29.188 1 35.03 56 ARG B CA 1
ATOM 1966 C C . ARG B 1 56 ? -21.391 -43 -29.578 1 35.03 56 ARG B C 1
ATOM 1968 O O . ARG B 1 56 ? -20.281 -43.188 -30.078 1 35.03 56 ARG B O 1
ATOM 1975 N N . ARG B 1 57 ? -21.922 -44.062 -28.906 1 34.16 57 ARG B N 1
ATOM 1976 C CA . ARG B 1 57 ? -21.781 -45.469 -29.281 1 34.16 57 ARG B CA 1
ATOM 1977 C C . ARG B 1 57 ? -21.688 -45.625 -30.797 1 34.16 57 ARG B C 1
ATOM 1979 O O . ARG B 1 57 ? -22.672 -45.406 -31.5 1 34.16 57 ARG B O 1
ATOM 1986 N N . LEU B 1 58 ? -20.672 -45.031 -31.406 1 31.61 58 LEU B N 1
ATOM 1987 C CA . LEU B 1 58 ? -20.594 -45.531 -32.781 1 31.61 58 LEU B CA 1
ATOM 1988 C C . LEU B 1 58 ? -20.844 -47.031 -32.844 1 31.61 58 LEU B C 1
ATOM 1990 O O . LEU B 1 58 ? -20.109 -47.812 -32.25 1 31.61 58 LEU B O 1
ATOM 1994 N N . ARG B 1 59 ? -22.125 -47.438 -32.906 1 34.59 59 ARG B N 1
ATOM 1995 C CA . ARG B 1 59 ? -22.531 -48.781 -33.281 1 34.59 59 ARG B CA 1
ATOM 1996 C C . ARG B 1 59 ? -21.641 -49.344 -34.375 1 34.59 59 ARG B C 1
ATOM 1998 O O . ARG B 1 59 ? -21.797 -49.031 -35.562 1 34.59 59 ARG B O 1
ATOM 2005 N N . SER B 1 60 ? -20.297 -49.438 -34.125 1 31.86 60 SER B N 1
ATOM 2006 C CA . SER B 1 60 ? -19.5 -50.219 -35.094 1 31.86 60 SER B CA 1
ATOM 2007 C C . SER B 1 60 ? -20.125 -51.562 -35.344 1 31.86 60 SER B C 1
ATOM 2009 O O . SER B 1 60 ? -20.438 -52.312 -34.438 1 31.86 60 SER B O 1
ATOM 2011 N N . ARG B 1 61 ? -21.031 -51.719 -36.312 1 34.84 61 ARG B N 1
ATOM 2012 C CA . ARG B 1 61 ? -21.359 -53.031 -36.906 1 34.84 61 ARG B CA 1
ATOM 2013 C C . ARG B 1 61 ? -20.109 -53.875 -37.094 1 34.84 61 ARG B C 1
ATOM 2015 O O . ARG B 1 61 ? -19.359 -53.688 -38.062 1 34.84 61 ARG B O 1
ATOM 2022 N N . LEU B 1 62 ? -19.297 -54.125 -36.031 1 32.12 62 LEU B N 1
ATOM 2023 C CA . LEU B 1 62 ? -18.172 -55.031 -36.125 1 32.12 62 LEU B CA 1
ATOM 2024 C C . LEU B 1 62 ? -18.609 -56.375 -36.75 1 32.12 62 LEU B C 1
ATOM 2026 O O . LEU B 1 62 ? -19.469 -57.062 -36.188 1 32.12 62 LEU B O 1
ATOM 2030 N N . ARG B 1 63 ? -18.812 -56.375 -38.094 1 33.56 63 ARG B N 1
ATOM 2031 C CA . ARG B 1 63 ? -18.719 -57.656 -38.781 1 33.56 63 ARG B CA 1
ATOM 2032 C C . ARG B 1 63 ? -17.562 -58.469 -38.219 1 33.56 63 ARG B C 1
ATOM 2034 O O . ARG B 1 63 ? -16.422 -58 -38.219 1 33.56 63 ARG B O 1
ATOM 2041 N N . PHE B 1 64 ? -17.781 -59.438 -37.344 1 33.81 64 PHE B N 1
ATOM 2042 C CA . PHE B 1 64 ? -17.016 -60.469 -36.656 1 33.81 64 PHE B CA 1
ATOM 2043 C C . PHE B 1 64 ? -16.031 -61.156 -37.594 1 33.81 64 PHE B C 1
ATOM 2045 O O . PHE B 1 64 ? -16.438 -61.969 -38.438 1 33.81 64 PHE B O 1
ATOM 2052 N N . SER B 1 65 ? -15.312 -60.344 -38.469 1 35.66 65 SER B N 1
ATOM 2053 C CA . SER B 1 65 ? -14.477 -61.344 -39.156 1 35.66 65 SER B CA 1
ATOM 2054 C C . SER B 1 65 ? -13.547 -62.031 -38.156 1 35.66 65 SER B C 1
ATOM 2056 O O . SER B 1 65 ? -13.016 -61.406 -37.25 1 35.66 65 SER B O 1
ATOM 2058 N N . PRO B 1 66 ? -13.5 -63.312 -38.062 1 36.47 66 PRO B N 1
ATOM 2059 C CA . PRO B 1 66 ? -12.797 -64.25 -37.156 1 36.47 66 PRO B CA 1
ATOM 2060 C C . PRO B 1 66 ? -11.289 -64 -37.125 1 36.47 66 PRO B C 1
ATOM 2062 O O . PRO B 1 66 ? -10.602 -64.25 -38.125 1 36.47 66 PRO B O 1
ATOM 2065 N N . LEU B 1 67 ? -10.875 -62.688 -36.938 1 31.17 67 LEU B N 1
ATOM 2066 C CA . LEU B 1 67 ? -9.43 -62.562 -37.062 1 31.17 67 LEU B CA 1
ATOM 2067 C C . LEU B 1 67 ? -8.719 -63.469 -36.062 1 31.17 67 LEU B C 1
ATOM 2069 O O . LEU B 1 67 ? -9.266 -63.781 -35 1 31.17 67 LEU B O 1
ATOM 2073 N N . THR B 1 68 ? -7.664 -64.125 -36.531 1 37.5 68 THR B N 1
ATOM 2074 C CA . THR B 1 68 ? -6.688 -65.062 -36 1 37.5 68 THR B CA 1
ATOM 2075 C C . THR B 1 68 ? -5.996 -64.438 -34.75 1 37.5 68 THR B C 1
ATOM 2077 O O . THR B 1 68 ? -5.801 -63.25 -34.688 1 37.5 68 THR B O 1
ATOM 2080 N N . PRO B 1 69 ? -5.879 -65.188 -33.656 1 36.81 69 PRO B N 1
ATOM 2081 C CA . PRO B 1 69 ? -5.531 -64.875 -32.25 1 36.81 69 PRO B CA 1
ATOM 2082 C C . PRO B 1 69 ? -4.113 -64.375 -32.094 1 36.81 69 PRO B C 1
ATOM 2084 O O . PRO B 1 69 ? -3.633 -64.188 -30.969 1 36.81 69 PRO B O 1
ATOM 2087 N N . SER B 1 70 ? -3.453 -63.938 -33.25 1 33.5 70 SER B N 1
ATOM 2088 C CA . SER B 1 70 ? -2.037 -64.062 -32.906 1 33.5 70 SER B CA 1
ATOM 2089 C C . SER B 1 70 ? -1.703 -63.188 -31.703 1 33.5 70 SER B C 1
ATOM 2091 O O . SER B 1 70 ? -1.104 -63.656 -30.734 1 33.5 70 SER B O 1
ATOM 2093 N N . ASP B 1 71 ? -0.908 -62.094 -32.062 1 32.28 71 ASP B N 1
ATOM 2094 C CA . ASP B 1 71 ? 0.266 -61.562 -31.375 1 32.28 71 ASP B CA 1
ATOM 2095 C C . ASP B 1 71 ? -0.137 -60.75 -30.141 1 32.28 71 ASP B C 1
ATOM 2097 O O . ASP B 1 71 ? -1.088 -59.969 -30.188 1 32.28 71 ASP B O 1
ATOM 2101 N N . ALA B 1 72 ? 0.213 -61.25 -28.953 1 34.62 72 ALA B N 1
ATOM 2102 C CA . ALA B 1 72 ? 0.013 -60.656 -27.625 1 34.62 72 ALA B CA 1
ATOM 2103 C C . ALA B 1 72 ? 0.475 -59.219 -27.578 1 34.62 72 ALA B C 1
ATOM 2105 O O . ALA B 1 72 ? 1.604 -58.906 -27.969 1 34.62 72 ALA B O 1
ATOM 2106 N N . PRO B 1 73 ? -0.428 -58.25 -27.875 1 35.91 73 PRO B N 1
ATOM 2107 C CA . PRO B 1 73 ? 0.091 -56.875 -27.812 1 35.91 73 PRO B CA 1
ATOM 2108 C C . PRO B 1 73 ? 0.831 -56.594 -26.516 1 35.91 73 PRO B C 1
ATOM 2110 O O . PRO B 1 73 ? 0.532 -57.188 -25.469 1 35.91 73 PRO B O 1
ATOM 2113 N N . THR B 1 74 ? 2.164 -56.5 -26.578 1 37.38 74 THR B N 1
ATOM 2114 C CA . THR B 1 74 ? 2.967 -55.969 -25.469 1 37.38 74 THR B CA 1
ATOM 2115 C C . THR B 1 74 ? 2.291 -54.781 -24.812 1 37.38 74 THR B C 1
ATOM 2117 O O . THR B 1 74 ? 1.885 -53.844 -25.5 1 37.38 74 THR B O 1
ATOM 2120 N N . ALA B 1 75 ? 1.784 -54.969 -23.641 1 37.56 75 ALA B N 1
ATOM 2121 C CA . ALA B 1 75 ? 1.189 -53.969 -22.781 1 37.56 75 ALA B CA 1
ATOM 2122 C C . ALA B 1 75 ? 2.072 -52.719 -22.719 1 37.56 75 ALA B C 1
ATOM 2124 O O . ALA B 1 75 ? 3.125 -52.719 -22.078 1 37.56 75 ALA B O 1
ATOM 2125 N N . ARG B 1 76 ? 2.279 -52.062 -23.906 1 36.81 76 ARG B N 1
ATOM 2126 C CA . ARG B 1 76 ? 2.91 -50.75 -23.672 1 36.81 76 ARG B CA 1
ATOM 2127 C C . ARG B 1 76 ? 2.211 -50 -22.547 1 36.81 76 ARG B C 1
ATOM 2129 O O . ARG B 1 76 ? 0.986 -49.875 -22.547 1 36.81 76 ARG B O 1
ATOM 2136 N N . SER B 1 77 ? 2.791 -50.031 -21.406 1 37.22 77 SER B N 1
ATOM 2137 C CA . SER B 1 77 ? 2.432 -49.188 -20.281 1 37.22 77 SER B CA 1
ATOM 2138 C C . SER B 1 77 ? 2.074 -47.781 -20.766 1 37.22 77 SER B C 1
ATOM 2140 O O . SER B 1 77 ? 2.869 -47.125 -21.438 1 37.22 77 SER B O 1
ATOM 2142 N N . LEU B 1 78 ? 0.861 -47.562 -21.281 1 35.97 78 LEU B N 1
ATOM 2143 C CA . LEU B 1 78 ? 0.38 -46.188 -21.5 1 35.97 78 LEU B CA 1
ATOM 2144 C C . LEU B 1 78 ? 0.686 -45.312 -20.312 1 35.97 78 LEU B C 1
ATOM 2146 O O . LEU B 1 78 ? -0.008 -45.375 -19.297 1 35.97 78 LEU B O 1
ATOM 2150 N N . THR B 1 79 ? 1.942 -45.188 -19.891 1 39.44 79 THR B N 1
ATOM 2151 C CA . THR B 1 79 ? 2.135 -44.094 -18.969 1 39.44 79 THR B CA 1
ATOM 2152 C C . THR B 1 79 ? 1.393 -42.844 -19.469 1 39.44 79 THR B C 1
ATOM 2154 O O . THR B 1 79 ? 1.57 -42.406 -20.609 1 39.44 79 THR B O 1
ATOM 2157 N N . PRO B 1 80 ? 0.229 -42.562 -18.922 1 41.28 80 PRO B N 1
ATOM 2158 C CA . PRO B 1 80 ? -0.414 -41.312 -19.328 1 41.28 80 PRO B CA 1
ATOM 2159 C C . PRO B 1 80 ? 0.586 -40.188 -19.531 1 41.28 80 PRO B C 1
ATOM 2161 O O . PRO B 1 80 ? 1.627 -40.156 -18.875 1 41.28 80 PRO B O 1
ATOM 2164 N N . PRO B 1 81 ? 0.749 -39.656 -20.703 1 41.72 81 PRO B N 1
ATOM 2165 C CA . PRO B 1 81 ? 1.66 -38.5 -20.859 1 41.72 81 PRO B CA 1
ATOM 2166 C C . PRO B 1 81 ? 1.609 -37.562 -19.672 1 41.72 81 PRO B C 1
ATOM 2168 O O . PRO B 1 81 ? 0.605 -37.5 -18.953 1 41.72 81 PRO B O 1
ATOM 2171 N N . PRO B 1 82 ? 2.723 -37.125 -19.141 1 43.62 82 PRO B N 1
ATOM 2172 C CA . PRO B 1 82 ? 2.682 -36.094 -18.109 1 43.62 82 PRO B CA 1
ATOM 2173 C C . PRO B 1 82 ? 1.551 -35.094 -18.328 1 43.62 82 PRO B C 1
ATOM 2175 O O . PRO B 1 82 ? 1.279 -34.688 -19.469 1 43.62 82 PRO B O 1
ATOM 2178 N N . SER B 1 83 ? 0.465 -35.094 -17.547 1 42.53 83 SER B N 1
ATOM 2179 C CA . SER B 1 83 ? -0.729 -34.25 -17.594 1 42.53 83 SER B CA 1
ATOM 2180 C C . SER B 1 83 ? -0.388 -32.812 -17.984 1 42.53 83 SER B C 1
ATOM 2182 O O . SER B 1 83 ? 0.434 -32.156 -17.344 1 42.53 83 SER B O 1
ATOM 2184 N N . SER B 1 84 ? -0.328 -32.406 -19.25 1 49.38 84 SER B N 1
ATOM 2185 C CA . SER B 1 84 ? -0.349 -31.016 -19.688 1 49.38 84 SER B CA 1
ATOM 2186 C C . SER B 1 84 ? -1.096 -30.125 -18.703 1 49.38 84 SER B C 1
ATOM 2188 O O . SER B 1 84 ? -2.141 -30.531 -18.172 1 49.38 84 SER B O 1
ATOM 2190 N N . PRO B 1 85 ? -0.305 -29.203 -18.047 1 56.12 85 PRO B N 1
ATOM 2191 C CA . PRO B 1 85 ? -1.089 -28.344 -17.156 1 56.12 85 PRO B CA 1
ATOM 2192 C C . PRO B 1 85 ? -2.48 -28.031 -17.719 1 56.12 85 PRO B C 1
ATOM 2194 O O . PRO B 1 85 ? -2.658 -27.938 -18.938 1 56.12 85 PRO B O 1
ATOM 2197 N N . SER B 1 86 ? -3.43 -28.266 -16.922 1 66.69 86 SER B N 1
ATOM 2198 C CA . SER B 1 86 ? -4.781 -27.875 -17.312 1 66.69 86 SER B CA 1
ATOM 2199 C C . SER B 1 86 ? -4.797 -26.484 -17.922 1 66.69 86 SER B C 1
ATOM 2201 O O . SER B 1 86 ? -3.887 -25.688 -17.688 1 66.69 86 SER B O 1
ATOM 2203 N N . ALA B 1 87 ? -5.547 -26.172 -18.859 1 75.75 87 ALA B N 1
ATOM 2204 C CA . ALA B 1 87 ? -5.68 -24.922 -19.594 1 75.75 87 ALA B CA 1
ATOM 2205 C C . ALA B 1 87 ? -5.594 -23.719 -18.656 1 75.75 87 ALA B C 1
ATOM 2207 O O . ALA B 1 87 ? -4.84 -22.781 -18.922 1 75.75 87 ALA B O 1
ATOM 2208 N N . PRO B 1 88 ? -6.191 -23.906 -17.484 1 77.38 88 PRO B N 1
ATOM 2209 C CA . PRO B 1 88 ? -6.094 -22.766 -16.578 1 77.38 88 PRO B CA 1
ATOM 2210 C C . PRO B 1 88 ? -4.691 -22.594 -16 1 77.38 88 PRO B C 1
ATOM 2212 O O . PRO B 1 88 ? -4.211 -21.469 -15.852 1 77.38 88 PRO B O 1
ATOM 2215 N N . GLN B 1 89 ? -4.043 -23.656 -15.742 1 83.94 89 GLN B N 1
ATOM 2216 C CA . GLN B 1 89 ? -2.689 -23.594 -15.203 1 83.94 89 GLN B CA 1
ATOM 2217 C C . GLN B 1 89 ? -1.723 -22.969 -16.203 1 83.94 89 GLN B C 1
ATOM 2219 O O . GLN B 1 89 ? -0.881 -22.156 -15.844 1 83.94 89 GLN B O 1
ATOM 2224 N N . ALA B 1 90 ? -1.918 -23.359 -17.438 1 86.88 90 ALA B N 1
ATOM 2225 C CA . ALA B 1 90 ? -1.052 -22.844 -18.484 1 86.88 90 ALA B CA 1
ATOM 2226 C C . ALA B 1 90 ? -1.232 -21.328 -18.641 1 86.88 90 ALA B C 1
ATOM 2228 O O . ALA B 1 90 ? -0.26 -20.609 -18.859 1 86.88 90 ALA B O 1
ATOM 2229 N N . GLU B 1 91 ? -2.441 -20.906 -18.516 1 87.31 91 GLU B N 1
ATOM 2230 C CA . GLU B 1 91 ? -2.715 -19.469 -18.594 1 87.31 91 GLU B CA 1
ATOM 2231 C C . GLU B 1 91 ? -2.07 -18.719 -17.438 1 87.31 91 GLU B C 1
ATOM 2233 O O . GLU B 1 91 ? -1.479 -17.641 -17.641 1 87.31 91 GLU B O 1
ATOM 2238 N N . GLY B 1 92 ? -2.199 -19.281 -16.297 1 90.31 92 GLY B N 1
ATOM 2239 C CA . GLY B 1 92 ? -1.562 -18.672 -15.141 1 90.31 92 GLY B CA 1
ATOM 2240 C C . GLY B 1 92 ? -0.056 -18.562 -15.281 1 90.31 92 GLY B C 1
ATOM 2241 O O . GLY B 1 92 ? 0.525 -17.516 -14.945 1 90.31 92 GLY B O 1
ATOM 2242 N N . GLU B 1 93 ? 0.525 -19.531 -15.836 1 92.69 93 GLU B N 1
ATOM 2243 C CA . GLU B 1 93 ? 1.973 -19.562 -16.031 1 92.69 93 GLU B CA 1
ATOM 2244 C C . GLU B 1 93 ? 2.416 -18.531 -17.062 1 92.69 93 GLU B C 1
ATOM 2246 O O . GLU B 1 93 ? 3.457 -17.891 -16.891 1 92.69 93 GLU B O 1
ATOM 2251 N N . ARG B 1 94 ? 1.638 -18.406 -18.094 1 93.19 94 ARG B N 1
ATOM 2252 C CA . ARG B 1 94 ? 1.943 -17.406 -19.109 1 93.19 94 ARG B CA 1
ATOM 2253 C C . ARG B 1 94 ? 1.913 -16 -18.5 1 93.19 94 ARG B C 1
ATOM 2255 O O . ARG B 1 94 ? 2.803 -15.188 -18.766 1 93.19 94 ARG B O 1
ATOM 2262 N N . VAL B 1 95 ? 0.903 -15.766 -17.734 1 93.69 95 VAL B N 1
ATOM 2263 C CA . VAL B 1 95 ? 0.771 -14.469 -17.062 1 93.69 95 VAL B CA 1
ATOM 2264 C C . VAL B 1 95 ? 1.986 -14.219 -16.172 1 93.69 95 VAL B C 1
ATOM 2266 O O . VAL B 1 95 ? 2.598 -13.156 -16.234 1 93.69 95 VAL B O 1
ATOM 2269 N N . LEU B 1 96 ? 2.332 -15.195 -15.406 1 96 96 LEU B N 1
ATOM 2270 C CA . LEU B 1 96 ? 3.449 -15.07 -14.477 1 96 96 LEU B CA 1
ATOM 2271 C C . LEU B 1 96 ? 4.75 -14.797 -15.227 1 96 96 LEU B C 1
ATOM 2273 O O . LEU B 1 96 ? 5.57 -13.992 -14.781 1 96 96 LEU B O 1
ATOM 2277 N N . GLU B 1 97 ? 4.922 -15.406 -16.328 1 95.88 97 GLU B N 1
ATOM 2278 C CA . GLU B 1 97 ? 6.148 -15.219 -17.109 1 95.88 97 GLU B CA 1
ATOM 2279 C C . GLU B 1 97 ? 6.25 -13.789 -17.641 1 95.88 97 GLU B C 1
ATOM 2281 O O . GLU B 1 97 ? 7.328 -13.195 -17.641 1 95.88 97 GLU B O 1
ATOM 2286 N N . HIS B 1 98 ? 5.18 -13.273 -18.094 1 94.38 98 HIS B N 1
ATOM 2287 C CA . HIS B 1 98 ? 5.164 -11.898 -18.594 1 94.38 98 HIS B CA 1
ATOM 2288 C C . HIS B 1 98 ? 5.609 -10.922 -17.5 1 94.38 98 HIS B C 1
ATOM 2290 O O . HIS B 1 98 ? 6.402 -10.016 -17.766 1 94.38 98 HIS B O 1
ATOM 2296 N N . HIS B 1 99 ? 5.148 -11.125 -16.344 1 95.56 99 HIS B N 1
ATOM 2297 C CA . HIS B 1 99 ? 5.5 -10.258 -15.234 1 95.56 99 HIS B CA 1
ATOM 2298 C C . HIS B 1 99 ? 6.93 -10.516 -14.758 1 95.56 99 HIS B C 1
ATOM 2300 O O . HIS B 1 99 ? 7.645 -9.578 -14.398 1 95.56 99 HIS B O 1
ATOM 2306 N N . ARG B 1 100 ? 7.324 -11.727 -14.734 1 95.81 100 ARG B N 1
ATOM 2307 C CA . ARG B 1 100 ? 8.68 -12.102 -14.344 1 95.81 100 ARG B CA 1
ATOM 2308 C C . ARG B 1 100 ? 9.711 -11.414 -15.227 1 95.81 100 ARG B C 1
ATOM 2310 O O . ARG B 1 100 ? 10.734 -10.922 -14.734 1 95.81 100 ARG B O 1
ATOM 2317 N N . VAL B 1 101 ? 9.445 -11.328 -16.484 1 93.69 101 VAL B N 1
ATOM 2318 C CA . VAL B 1 101 ? 10.359 -10.711 -17.438 1 93.69 101 VAL B CA 1
ATOM 2319 C C . VAL B 1 101 ? 10.539 -9.234 -17.094 1 93.69 101 VAL B C 1
ATOM 2321 O O . VAL B 1 101 ? 11.641 -8.688 -17.219 1 93.69 101 VAL B O 1
ATOM 2324 N N . GLN B 1 102 ? 9.492 -8.609 -16.656 1 91.12 102 GLN B N 1
ATOM 2325 C CA . GLN B 1 102 ? 9.586 -7.207 -16.266 1 91.12 102 GLN B CA 1
ATOM 2326 C C . GLN B 1 102 ? 10.531 -7.02 -15.086 1 91.12 102 GLN B C 1
ATOM 2328 O O . GLN B 1 102 ? 11.328 -6.082 -15.062 1 91.12 102 GLN B O 1
ATOM 2333 N N . LEU B 1 103 ? 10.422 -7.906 -14.133 1 92.81 103 LEU B N 1
ATOM 2334 C CA . LEU B 1 103 ? 11.281 -7.832 -12.953 1 92.81 103 LEU B CA 1
ATOM 2335 C C . LEU B 1 103 ? 12.734 -8.117 -13.328 1 92.81 103 LEU B C 1
ATOM 2337 O O . LEU B 1 103 ? 13.641 -7.457 -12.82 1 92.81 103 LEU B O 1
ATOM 2341 N N . LEU B 1 104 ? 12.922 -9.039 -14.227 1 91.38 104 LEU B N 1
ATOM 2342 C CA . LEU B 1 104 ? 14.273 -9.391 -14.664 1 91.38 104 LEU B CA 1
ATOM 2343 C C . LEU B 1 104 ? 14.922 -8.234 -15.406 1 91.38 104 LEU B C 1
ATOM 2345 O O . LEU B 1 104 ? 16.141 -8.023 -15.305 1 91.38 104 LEU B O 1
ATOM 2349 N N . ASN B 1 105 ? 14.141 -7.5 -16.062 1 87.69 105 ASN B N 1
ATOM 2350 C CA . ASN B 1 105 ? 14.641 -6.352 -16.797 1 87.69 105 ASN B CA 1
ATOM 2351 C C . ASN B 1 105 ? 15.148 -5.258 -15.867 1 87.69 105 ASN B C 1
ATOM 2353 O O . ASN B 1 105 ? 15.891 -4.367 -16.297 1 87.69 105 ASN B O 1
ATOM 2357 N N . THR B 1 106 ? 14.773 -5.34 -14.609 1 81.88 106 THR B N 1
ATOM 2358 C CA . THR B 1 106 ? 15.258 -4.371 -13.633 1 81.88 106 THR B CA 1
ATOM 2359 C C . THR B 1 106 ? 16.5 -4.891 -12.922 1 81.88 106 THR B C 1
ATOM 2361 O O . THR B 1 106 ? 16.969 -4.297 -11.945 1 81.88 106 THR B O 1
ATOM 2364 N N . LYS B 1 107 ? 17.031 -5.992 -13.32 1 78.69 107 LYS B N 1
ATOM 2365 C CA . LYS B 1 107 ? 18.25 -6.629 -12.844 1 78.69 107 LYS B CA 1
ATOM 2366 C C . LYS B 1 107 ? 18.047 -7.285 -11.484 1 78.69 107 LYS B C 1
ATOM 2368 O O . LYS B 1 107 ? 18.984 -7.414 -10.695 1 78.69 107 LYS B O 1
ATOM 2373 N N . MET B 1 108 ? 16.766 -7.465 -11.156 1 86.94 108 MET B N 1
ATOM 2374 C CA . MET B 1 108 ? 16.531 -8.344 -10.016 1 86.94 108 MET B CA 1
ATOM 2375 C C . MET B 1 108 ? 17.094 -9.742 -10.281 1 86.94 108 MET B C 1
ATOM 2377 O O . MET B 1 108 ? 16.891 -10.297 -11.359 1 86.94 108 MET B O 1
ATOM 2381 N N . PRO B 1 109 ? 17.812 -10.312 -9.344 1 89.81 109 PRO B N 1
ATOM 2382 C CA . PRO B 1 109 ? 18.328 -11.672 -9.547 1 89.81 109 PRO B CA 1
ATOM 2383 C C . PRO B 1 109 ? 17.203 -12.695 -9.75 1 89.81 109 PRO B C 1
ATOM 2385 O O . PRO B 1 109 ? 16.203 -12.664 -9.023 1 89.81 109 PRO B O 1
ATOM 2388 N N . SER B 1 110 ? 17.438 -13.547 -10.688 1 92.12 110 SER B N 1
ATOM 2389 C CA . SER B 1 110 ? 16.406 -14.516 -11.078 1 92.12 110 SER B CA 1
ATOM 2390 C C . SER B 1 110 ? 16.062 -15.438 -9.914 1 92.12 110 SER B C 1
ATOM 2392 O O . SER B 1 110 ? 14.914 -15.867 -9.789 1 92.12 110 SER B O 1
ATOM 2394 N N . ASP B 1 111 ? 17 -15.711 -9.055 1 92.56 111 ASP B N 1
ATOM 2395 C CA . ASP B 1 111 ? 16.781 -16.656 -7.965 1 92.56 111 ASP B CA 1
ATOM 2396 C C . ASP B 1 111 ? 15.953 -16.016 -6.852 1 92.56 111 ASP B C 1
ATOM 2398 O O . ASP B 1 111 ? 15.523 -16.703 -5.918 1 92.56 111 ASP B O 1
ATOM 2402 N N . ARG B 1 112 ? 15.703 -14.734 -7.039 1 92.75 112 ARG B N 1
ATOM 2403 C CA . ARG B 1 112 ? 14.938 -14.031 -6.016 1 92.75 112 ARG B CA 1
ATOM 2404 C C . ARG B 1 112 ? 13.492 -13.82 -6.461 1 92.75 112 ARG B C 1
ATOM 2406 O O . ARG B 1 112 ? 12.695 -13.234 -5.73 1 92.75 112 ARG B O 1
ATOM 2413 N N . ILE B 1 113 ? 13.242 -14.297 -7.625 1 94.5 113 ILE B N 1
ATOM 2414 C CA . ILE B 1 113 ? 11.891 -14.172 -8.172 1 94.5 113 ILE B CA 1
ATOM 2415 C C . ILE B 1 113 ? 11.219 -15.547 -8.195 1 94.5 113 ILE B C 1
ATOM 2417 O O . ILE B 1 113 ? 11.688 -16.453 -8.883 1 94.5 113 ILE B O 1
ATOM 2421 N N . LYS B 1 114 ? 10.148 -15.656 -7.465 1 93.44 114 LYS B N 1
ATOM 2422 C CA . LYS B 1 114 ? 9.344 -16.875 -7.469 1 93.44 114 LYS B CA 1
ATOM 2423 C C . LYS B 1 114 ? 7.969 -16.625 -8.086 1 93.44 114 LYS B C 1
ATOM 2425 O O . LYS B 1 114 ? 7.406 -15.539 -7.938 1 93.44 114 LYS B O 1
ATOM 2430 N N . SER B 1 115 ? 7.492 -17.594 -8.781 1 94.56 115 SER B N 1
ATOM 2431 C CA . SER B 1 115 ? 6.168 -17.531 -9.391 1 94.56 115 SER B CA 1
ATOM 2432 C C . SER B 1 115 ? 5.27 -18.641 -8.867 1 94.56 115 SER B C 1
ATOM 2434 O O . SER B 1 115 ? 5.676 -19.812 -8.828 1 94.56 115 SER B O 1
ATOM 2436 N N . VAL B 1 116 ? 4.07 -18.266 -8.516 1 91.94 116 VAL B N 1
ATOM 2437 C CA . VAL B 1 116 ? 3.152 -19.25 -7.945 1 91.94 116 VAL B CA 1
ATOM 2438 C C . VAL B 1 116 ? 1.778 -19.109 -8.602 1 91.94 116 VAL B C 1
ATOM 2440 O O . VAL B 1 116 ? 1.21 -18.016 -8.641 1 91.94 116 VAL B O 1
ATOM 2443 N N . VAL B 1 117 ? 1.289 -20.172 -9.086 1 92.06 117 VAL B N 1
ATOM 2444 C CA . VAL B 1 117 ? -0.102 -20.25 -9.523 1 92.06 117 VAL B CA 1
ATOM 2445 C C . VAL B 1 117 ? -0.977 -20.781 -8.391 1 92.06 117 VAL B C 1
ATOM 2447 O O . VAL B 1 117 ? -0.707 -21.844 -7.84 1 92.06 117 VAL B O 1
ATOM 2450 N N . VAL B 1 118 ? -1.945 -20.016 -8.086 1 89.75 118 VAL B N 1
ATOM 2451 C CA . VAL B 1 118 ? -2.883 -20.438 -7.051 1 89.75 118 VAL B CA 1
ATOM 2452 C C . VAL B 1 118 ? -4.199 -20.875 -7.691 1 89.75 118 VAL B C 1
ATOM 2454 O O . VAL B 1 118 ? -4.879 -20.078 -8.336 1 89.75 118 VAL B O 1
ATOM 2457 N N . ARG B 1 119 ? -4.559 -22.094 -7.457 1 89.38 119 ARG B N 1
ATOM 2458 C CA . ARG B 1 119 ? -5.824 -22.625 -7.977 1 89.38 119 ARG B CA 1
ATOM 2459 C C . ARG B 1 119 ? -6.977 -22.297 -7.031 1 89.38 119 ARG B C 1
ATOM 2461 O O . ARG B 1 119 ? -6.922 -22.625 -5.844 1 89.38 119 ARG B O 1
ATOM 2468 N N . CYS B 1 120 ? -7.914 -21.656 -7.641 1 89.56 120 CYS B N 1
ATOM 2469 C CA . CYS B 1 120 ? -9.094 -21.344 -6.844 1 89.56 120 CYS B CA 1
ATOM 2470 C C . CYS B 1 120 ? -9.867 -22.609 -6.496 1 89.56 120 CYS B C 1
ATOM 2472 O O . CYS B 1 120 ? -10.023 -23.5 -7.336 1 89.56 120 CYS B O 1
ATOM 2474 N N . LYS B 1 121 ? -10.289 -22.719 -5.289 1 88.12 121 LYS B N 1
ATOM 2475 C CA . LYS B 1 121 ? -11.195 -23.781 -4.887 1 88.12 121 LYS B CA 1
ATOM 2476 C C . LYS B 1 121 ? -12.578 -23.594 -5.508 1 88.12 121 LYS B C 1
ATOM 2478 O O . LYS B 1 121 ? -12.867 -22.531 -6.074 1 88.12 121 LYS B O 1
ATOM 2483 N N . VAL B 1 122 ? -13.43 -24.609 -5.395 1 87.75 122 VAL B N 1
ATOM 2484 C CA . VAL B 1 122 ? -14.781 -24.516 -5.934 1 87.75 122 VAL B CA 1
ATOM 2485 C C . VAL B 1 122 ? -15.508 -23.328 -5.309 1 87.75 122 VAL B C 1
ATOM 2487 O O . VAL B 1 122 ? -15.562 -23.203 -4.082 1 87.75 122 VAL B O 1
ATOM 2490 N N . ASN B 1 123 ? -16.016 -22.375 -6.09 1 88.94 123 ASN B N 1
ATOM 2491 C CA . ASN B 1 123 ? -16.797 -21.203 -5.703 1 88.94 123 ASN B CA 1
ATOM 2492 C C . ASN B 1 123 ? -15.922 -20.172 -4.973 1 88.94 123 A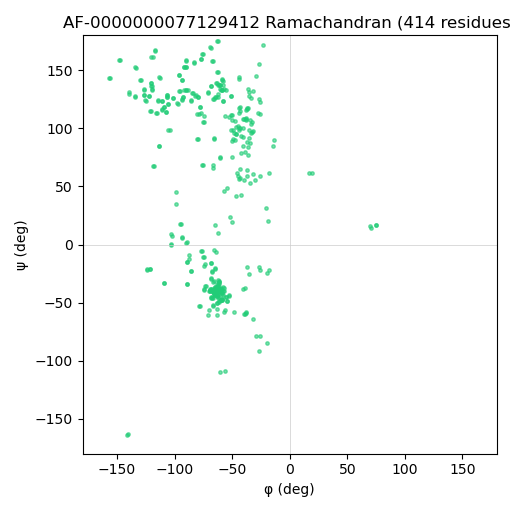SN B C 1
ATOM 2494 O O . ASN B 1 123 ? -16.438 -19.328 -4.254 1 88.94 123 ASN B O 1
ATOM 2498 N N . GLU B 1 124 ? -14.664 -20.391 -5.09 1 90.06 124 GLU B N 1
ATOM 2499 C CA . GLU B 1 124 ? -13.758 -19.422 -4.484 1 90.06 124 GLU B CA 1
ATOM 2500 C C . GLU B 1 124 ? -13.422 -18.297 -5.457 1 90.06 124 GLU B C 1
ATOM 2502 O O . GLU B 1 124 ? -13.141 -18.547 -6.629 1 90.06 124 GLU B O 1
ATOM 2507 N N . SER B 1 125 ? -13.508 -17.094 -4.957 1 90.81 125 SER B N 1
ATOM 2508 C CA . SER B 1 125 ? -13.117 -15.953 -5.785 1 90.81 125 SER B CA 1
ATOM 2509 C C . SER B 1 125 ? -11.602 -15.82 -5.871 1 90.81 125 SER B C 1
ATOM 2511 O O . SER B 1 125 ? -10.883 -16.359 -5.031 1 90.81 125 SER B O 1
ATOM 2513 N N . SER B 1 126 ? -11.141 -15.148 -6.855 1 90.12 126 SER B N 1
ATOM 2514 C CA . SER B 1 126 ? -9.719 -14.852 -6.973 1 90.12 126 SER B CA 1
ATOM 2515 C C . SER B 1 126 ? -9.211 -14.102 -5.746 1 90.12 126 SER B C 1
ATOM 2517 O O . SER B 1 126 ? -8.086 -14.312 -5.301 1 90.12 126 SER B O 1
ATOM 2519 N N . ALA B 1 127 ? -10.023 -13.234 -5.227 1 90.75 127 ALA B N 1
ATOM 2520 C CA . ALA B 1 127 ? -9.664 -12.453 -4.047 1 90.75 127 ALA B CA 1
ATOM 2521 C C . ALA B 1 127 ? -9.352 -13.352 -2.859 1 90.75 127 ALA B C 1
ATOM 2523 O O . ALA B 1 127 ? -8.328 -13.18 -2.195 1 90.75 127 ALA B O 1
ATOM 2524 N N . ARG B 1 128 ? -10.172 -14.281 -2.646 1 91 128 ARG B N 1
ATOM 2525 C CA . ARG B 1 128 ? -9.992 -15.203 -1.535 1 91 128 ARG B CA 1
ATOM 2526 C C . ARG B 1 128 ? -8.789 -16.109 -1.774 1 91 128 ARG B C 1
ATOM 2528 O O . ARG B 1 128 ? -8.086 -16.484 -0.832 1 91 128 ARG B O 1
ATOM 2535 N N . ALA B 1 129 ? -8.625 -16.516 -3.014 1 90.19 129 ALA B N 1
ATOM 2536 C CA . ALA B 1 129 ? -7.477 -17.344 -3.348 1 90.19 129 ALA B CA 1
ATOM 2537 C C . ALA B 1 129 ? -6.168 -16.625 -3.053 1 90.19 129 ALA B C 1
ATOM 2539 O O . ALA B 1 129 ? -5.227 -17.219 -2.52 1 90.19 129 ALA B O 1
ATOM 2540 N N . VAL B 1 130 ? -6.125 -15.336 -3.352 1 91.25 130 VAL B N 1
ATOM 2541 C CA . VAL B 1 130 ? -4.934 -14.539 -3.086 1 91.25 130 VAL B CA 1
ATOM 2542 C C . VAL B 1 130 ? -4.73 -14.398 -1.579 1 91.25 130 VAL B C 1
ATOM 2544 O O . VAL B 1 130 ? -3.611 -14.539 -1.08 1 91.25 130 VAL B O 1
ATOM 2547 N N . GLU B 1 131 ? -5.805 -14.102 -0.893 1 90.81 131 GLU B N 1
ATOM 2548 C CA . GLU B 1 131 ? -5.727 -14.031 0.563 1 90.81 131 GLU B CA 1
ATOM 2549 C C . GLU B 1 131 ? -5.156 -15.32 1.146 1 90.81 131 GLU B C 1
ATOM 2551 O O . GLU B 1 131 ? -4.27 -15.281 2.004 1 90.81 131 GLU B O 1
ATOM 2556 N N . ARG B 1 132 ? -5.723 -16.375 0.68 1 89.12 132 ARG B N 1
ATOM 2557 C CA . ARG B 1 132 ? -5.273 -17.672 1.158 1 89.12 132 ARG B CA 1
ATOM 2558 C C . ARG B 1 132 ? -3.791 -17.891 0.868 1 89.12 132 ARG B C 1
ATOM 2560 O O . ARG B 1 132 ? -3.059 -18.406 1.707 1 89.12 132 ARG B O 1
ATOM 2567 N N . ALA B 1 133 ? -3.367 -17.5 -0.278 1 88.5 133 ALA B N 1
ATOM 2568 C CA . ALA B 1 133 ? -1.968 -17.656 -0.666 1 88.5 133 ALA B CA 1
ATOM 2569 C C . ALA B 1 133 ? -1.055 -16.812 0.221 1 88.5 133 ALA B C 1
ATOM 2571 O O . ALA B 1 133 ? 0.05 -17.234 0.566 1 88.5 133 ALA B O 1
ATOM 2572 N N . VAL B 1 134 ? -1.498 -15.625 0.616 1 89 134 VAL B N 1
ATOM 2573 C CA . VAL B 1 134 ? -0.708 -14.68 1.399 1 89 134 VAL B CA 1
ATOM 2574 C C . VAL B 1 134 ? -0.693 -15.109 2.865 1 89 134 VAL B C 1
ATOM 2576 O O . VAL B 1 134 ? 0.344 -15.039 3.529 1 89 134 VAL B O 1
ATOM 2579 N N . ASP B 1 135 ? -1.934 -15.344 3.492 1 78.44 135 ASP B N 1
ATOM 2580 C CA . ASP B 1 135 ? -2.062 -15.68 4.906 1 78.44 135 ASP B CA 1
ATOM 2581 C C . ASP B 1 135 ? -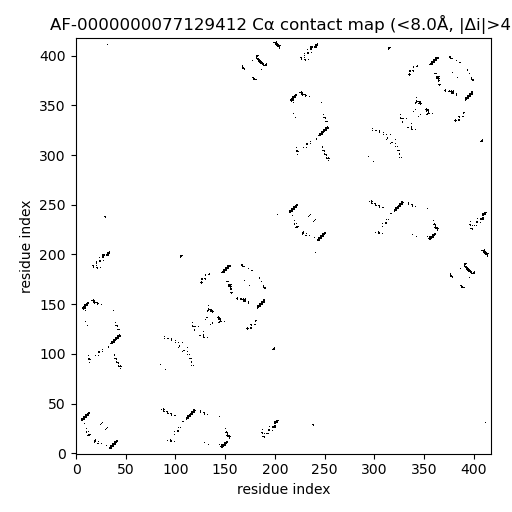1.549 -17.094 5.184 1 78.44 135 ASP B C 1
ATOM 2583 O O . ASP B 1 135 ? -1.136 -17.391 6.305 1 78.44 135 ASP B O 1
ATOM 2587 N N . ALA B 1 136 ? -2.293 -17.953 4.457 1 58.34 136 ALA B N 1
ATOM 2588 C CA . ALA B 1 136 ? -2.133 -19.391 4.672 1 58.34 136 ALA B CA 1
ATOM 2589 C C . ALA B 1 136 ? -0.672 -19.75 4.926 1 58.34 136 ALA B C 1
ATOM 2591 O O . ALA B 1 136 ? 0.234 -19.125 4.367 1 58.34 136 ALA B O 1
ATOM 2592 N N . GLU B 1 137 ? -0.417 -20.078 6.277 1 47.06 137 GLU B N 1
ATOM 2593 C CA . GLU B 1 137 ? 0.587 -21.062 6.664 1 47.06 137 GLU B CA 1
ATOM 2594 C C . GLU B 1 137 ? 0.96 -21.969 5.492 1 47.06 137 GLU B C 1
ATOM 2596 O O . GLU B 1 137 ? 0.124 -22.719 4.992 1 47.06 137 GLU B O 1
ATOM 2601 N N . ALA B 1 138 ? 1.465 -21.453 4.477 1 39.56 138 ALA B N 1
ATOM 2602 C CA . ALA B 1 138 ? 1.902 -22.469 3.535 1 39.56 138 ALA B CA 1
ATOM 2603 C C . ALA B 1 138 ? 2.062 -23.828 4.23 1 39.56 138 ALA B C 1
ATOM 2605 O O . ALA B 1 138 ? 3.158 -24.172 4.672 1 39.56 138 ALA B O 1
ATOM 2606 N N . ARG B 1 139 ? 1.52 -24.031 5.242 1 38.41 139 ARG B N 1
ATOM 2607 C CA . ARG B 1 139 ? 1.901 -25.312 5.855 1 38.41 139 ARG B CA 1
ATOM 2608 C C . ARG B 1 139 ? 1.833 -26.453 4.848 1 38.41 139 ARG B C 1
ATOM 2610 O O . ARG B 1 139 ? 2.533 -27.453 4.988 1 38.41 139 ARG B O 1
ATOM 2617 N N . SER B 1 140 ? 0.601 -26.578 4.324 1 38.97 140 SER B N 1
ATOM 2618 C CA . SER B 1 140 ? 0.636 -27.859 3.631 1 38.97 140 SER B CA 1
ATOM 2619 C C . SER B 1 140 ? 1.588 -27.812 2.439 1 38.97 140 SER B C 1
ATOM 2621 O O . SER B 1 140 ? 1.924 -28.859 1.867 1 38.97 140 SER B O 1
ATOM 2623 N N . SER B 1 141 ? 1.462 -26.641 1.578 1 38.28 141 SER B N 1
ATOM 2624 C CA . SER B 1 141 ? 2.473 -26.672 0.525 1 38.28 141 SER B CA 1
ATOM 2625 C C . SER B 1 141 ? 3.812 -26.156 1.032 1 38.28 141 SER B C 1
ATOM 2627 O O . SER B 1 141 ? 3.857 -25.359 1.98 1 38.28 141 SER B O 1
ATOM 2629 N N . VAL B 1 142 ? 4.805 -26.781 0.886 1 41.34 142 VAL B N 1
ATOM 2630 C CA . VAL B 1 142 ? 6.223 -26.562 1.151 1 41.34 142 VAL B CA 1
ATOM 2631 C C . VAL B 1 142 ? 6.527 -25.062 1.129 1 41.34 142 VAL B C 1
ATOM 2633 O O . VAL B 1 142 ? 7.543 -24.609 1.674 1 41.34 142 VAL B O 1
ATOM 2636 N N . PHE B 1 143 ? 5.645 -24.203 0.44 1 45.47 143 PHE B N 1
ATOM 2637 C CA . PHE B 1 143 ? 6.141 -22.859 0.253 1 45.47 143 PHE B CA 1
ATOM 2638 C C . PHE B 1 143 ? 5.242 -21.844 0.961 1 45.47 143 PHE B C 1
ATOM 2640 O O . PHE B 1 143 ? 4.141 -21.547 0.494 1 45.47 143 PHE B O 1
ATOM 2647 N N . THR B 1 144 ? 5.18 -21.812 2.199 1 57.62 144 THR B N 1
ATOM 2648 C CA . THR B 1 144 ? 4.512 -20.703 2.855 1 57.62 144 THR B CA 1
ATOM 2649 C C . THR B 1 144 ? 5.07 -19.375 2.359 1 57.62 144 THR B C 1
ATOM 2651 O O . THR B 1 144 ? 6.273 -19.109 2.461 1 57.62 144 THR B O 1
ATOM 2654 N N . LEU B 1 145 ? 4.211 -18.625 1.557 1 73 145 LEU B N 1
ATOM 2655 C CA . LEU B 1 145 ? 4.746 -17.391 0.989 1 73 145 LEU B CA 1
ATOM 2656 C C . LEU B 1 145 ? 4.988 -16.359 2.078 1 73 145 LEU B C 1
ATOM 2658 O O . LEU B 1 145 ? 6.031 -15.695 2.098 1 73 145 LEU B O 1
ATOM 2662 N N . SER B 1 146 ? 4.227 -16.391 3.164 1 83.31 146 SER B N 1
ATOM 2663 C CA . SER B 1 146 ? 4.285 -15.453 4.277 1 83.31 146 SER B CA 1
ATOM 2664 C C . SER B 1 146 ? 5.043 -14.188 3.893 1 83.31 146 SER B C 1
ATOM 2666 O O . SER B 1 146 ? 6.07 -13.859 4.5 1 83.31 146 SER B O 1
ATOM 2668 N N . PRO B 1 147 ? 4.516 -13.508 2.918 1 92.25 147 PRO B N 1
ATOM 2669 C CA . PRO B 1 147 ? 5.203 -12.273 2.529 1 92.25 147 PRO B CA 1
ATOM 2670 C C . PRO B 1 147 ? 5.141 -11.203 3.613 1 92.25 147 PRO B C 1
ATOM 2672 O O . PRO B 1 147 ? 4.258 -11.234 4.473 1 92.25 147 PRO B O 1
ATOM 2675 N N . ASP B 1 148 ? 6.078 -10.297 3.529 1 92 148 ASP B N 1
ATOM 2676 C CA . ASP B 1 148 ? 6.121 -9.164 4.445 1 92 148 ASP B CA 1
ATOM 2677 C C . ASP B 1 148 ? 5.316 -7.984 3.898 1 92 148 ASP B C 1
ATOM 2679 O O . ASP B 1 148 ? 5.008 -7.043 4.633 1 92 148 ASP B O 1
ATOM 2683 N N . HIS B 1 149 ? 5 -8.039 2.662 1 94.88 149 HIS B N 1
ATOM 2684 C CA . HIS B 1 149 ? 4.293 -6.984 1.944 1 94.88 149 HIS B CA 1
ATOM 2685 C C . HIS B 1 149 ? 3.576 -7.539 0.719 1 94.88 149 HIS B C 1
ATOM 2687 O O . HIS B 1 149 ? 4.078 -8.453 0.063 1 94.88 149 HIS B O 1
ATOM 2693 N N . VAL B 1 150 ? 2.387 -6.984 0.454 1 96.12 150 VAL B N 1
ATOM 2694 C CA . VAL B 1 150 ? 1.646 -7.371 -0.744 1 96.12 150 VAL B CA 1
ATOM 2695 C C . VAL B 1 150 ? 1.414 -6.145 -1.624 1 96.12 150 VAL B C 1
ATOM 2697 O O . VAL B 1 150 ? 1.104 -5.062 -1.123 1 96.12 150 VAL B O 1
ATOM 2700 N N . CYS B 1 151 ? 1.561 -6.312 -2.918 1 97.25 151 CYS B N 1
ATOM 2701 C CA . CYS B 1 151 ? 1.298 -5.277 -3.912 1 97.25 151 CYS B CA 1
ATOM 2702 C C . CYS B 1 151 ? 0.332 -5.777 -4.98 1 97.25 151 CYS B C 1
ATOM 2704 O O . CYS B 1 151 ? 0.46 -6.906 -5.457 1 97.25 151 CYS B O 1
ATOM 2706 N N . LEU B 1 152 ? -0.655 -4.996 -5.316 1 96.31 152 LEU B N 1
ATOM 2707 C CA . LEU B 1 152 ? -1.572 -5.348 -6.395 1 96.31 152 LEU B CA 1
ATOM 2708 C C . LEU B 1 152 ? -2.078 -4.094 -7.105 1 96.31 152 LEU B C 1
ATOM 2710 O O . LEU B 1 152 ? -1.947 -2.984 -6.582 1 96.31 152 LEU B O 1
ATOM 2714 N N . GLY B 1 153 ? -2.52 -4.32 -8.297 1 93.12 153 GLY B N 1
ATOM 2715 C CA . GLY B 1 153 ? -3.094 -3.227 -9.062 1 93.12 153 GLY B CA 1
ATOM 2716 C C . GLY B 1 153 ? -4.586 -3.066 -8.852 1 93.12 153 GLY B C 1
ATOM 2717 O O . GLY B 1 153 ? -5.254 -3.988 -8.375 1 93.12 153 GLY B O 1
ATOM 2718 N N . SER B 1 154 ? -5.012 -1.91 -9.016 1 82.69 154 SER B N 1
ATOM 2719 C CA . SER B 1 154 ? -6.453 -1.68 -9.047 1 82.69 154 SER B CA 1
ATOM 2720 C C . SER B 1 154 ? -6.973 -1.617 -10.484 1 82.69 154 SER B C 1
ATOM 2722 O O . SER B 1 154 ? -6.223 -1.305 -11.406 1 82.69 154 SER B O 1
ATOM 2724 N N . ARG B 1 155 ? -7.949 -2.57 -10.766 1 62.12 155 ARG B N 1
ATOM 2725 C CA . ARG B 1 155 ? -8.586 -2.559 -12.078 1 62.12 155 ARG B CA 1
ATOM 2726 C C . ARG B 1 155 ? -9.578 -1.413 -12.195 1 62.12 155 ARG B C 1
ATOM 2728 O O . ARG B 1 155 ? -10.18 -0.998 -11.203 1 62.12 155 ARG B O 1
ATOM 2735 N N . GLY B 1 156 ? -9.172 -0.357 -12.961 1 51.09 156 GLY B N 1
ATOM 2736 C CA . GLY B 1 156 ? -10.305 0.521 -13.227 1 51.09 156 GLY B CA 1
ATOM 2737 C C . GLY B 1 156 ? -11.57 -0.228 -13.594 1 51.09 156 GLY B C 1
ATOM 2738 O O . GLY B 1 156 ? -11.508 -1.396 -13.992 1 51.09 156 GLY B O 1
ATOM 2739 N N . LEU B 1 157 ? -12.625 -0.286 -12.961 1 45 157 LEU B N 1
ATOM 2740 C CA . LEU B 1 157 ? -13.859 -0.824 -13.523 1 45 157 LEU B CA 1
ATOM 2741 C C . LEU B 1 157 ? -13.758 -0.956 -15.039 1 45 157 LEU B C 1
ATOM 2743 O O . LEU B 1 157 ? -13.57 0.041 -15.742 1 45 157 LEU B O 1
ATOM 2747 N N . GLY B 1 158 ? -13.234 -1.962 -15.703 1 37.94 158 GLY B N 1
ATOM 2748 C CA . GLY B 1 158 ? -13.523 -2.156 -17.109 1 37.94 158 GLY B CA 1
ATOM 2749 C C . GLY B 1 158 ? -14.883 -1.632 -17.516 1 37.94 158 GLY B C 1
ATOM 2750 O O . GLY B 1 158 ? -15.258 -1.714 -18.688 1 37.94 158 GLY B O 1
ATOM 2751 N N . SER B 1 159 ? -16.078 -2.344 -17.266 1 35.62 159 SER B N 1
ATOM 2752 C CA . SER B 1 159 ? -17.125 -1.993 -18.219 1 35.62 159 SER B CA 1
ATOM 2753 C C . SER B 1 159 ? -16.969 -0.561 -18.719 1 35.62 159 SER B C 1
ATOM 2755 O O . SER B 1 159 ? -16.438 0.294 -18 1 35.62 159 SER B O 1
ATOM 2757 N N . LEU B 1 160 ? -17.359 -0.262 -20.203 1 37.16 160 LEU B N 1
ATOM 2758 C CA . LEU B 1 160 ? -17.438 0.828 -21.172 1 37.16 160 LEU B CA 1
ATOM 2759 C C . LEU B 1 160 ? -17.641 2.166 -20.469 1 37.16 160 LEU B C 1
ATOM 2761 O O . LEU B 1 160 ? -16.984 3.156 -20.797 1 37.16 160 LEU B O 1
ATOM 2765 N N . GLN B 1 161 ? -19 2.482 -20.328 1 36.44 161 GLN B N 1
ATOM 2766 C CA . GLN B 1 161 ? -19.672 3.76 -20.125 1 36.44 161 GLN B CA 1
ATOM 2767 C C . GLN B 1 161 ? -19.156 4.473 -18.875 1 36.44 161 GLN B C 1
ATOM 2769 O O . GLN B 1 161 ? -18.953 5.688 -18.891 1 36.44 161 GLN B O 1
ATOM 2774 N N . THR B 1 162 ? -19.266 3.795 -17.672 1 37.69 162 THR B N 1
ATOM 2775 C CA . THR B 1 162 ? -19.062 4.465 -16.391 1 37.69 162 THR B CA 1
ATOM 2776 C C . THR B 1 162 ? -17.594 4.449 -16 1 37.69 162 THR B C 1
ATOM 2778 O O . THR B 1 162 ? -17.234 4.82 -14.883 1 37.69 162 THR B O 1
ATOM 2781 N N . ALA B 1 163 ? -16.641 3.801 -16.484 1 41 163 ALA B N 1
ATOM 2782 C CA . ALA B 1 163 ? -15.188 3.711 -16.453 1 41 163 ALA B CA 1
ATOM 2783 C C . ALA B 1 163 ? -14.555 5.098 -16.375 1 41 163 ALA B C 1
ATOM 2785 O O . ALA B 1 163 ? -13.508 5.27 -15.734 1 41 163 ALA B O 1
ATOM 2786 N N . LEU B 1 164 ? -14.883 5.91 -17.375 1 40.06 164 LEU B N 1
ATOM 2787 C CA . LEU B 1 164 ? -14.5 7.316 -17.469 1 40.06 164 LEU B CA 1
ATOM 2788 C C . LEU B 1 164 ? -14.555 7.98 -16.094 1 40.06 164 LEU B C 1
ATOM 2790 O O . LEU B 1 164 ? -13.711 8.828 -15.781 1 40.06 164 LEU B O 1
ATOM 2794 N N . LEU B 1 165 ? -15.742 7.906 -15.562 1 40.19 165 LEU B N 1
ATOM 2795 C CA . LEU B 1 165 ? -16.062 8.734 -14.406 1 40.19 165 LEU B CA 1
ATOM 2796 C C . LEU B 1 165 ? -15.195 8.367 -13.211 1 40.19 165 LEU B C 1
ATOM 2798 O O . LEU B 1 165 ? -14.766 9.242 -12.461 1 40.19 165 LEU B O 1
ATOM 2802 N N . ASN B 1 166 ? -15.195 7.016 -12.578 1 44.47 166 ASN B N 1
ATOM 2803 C CA . ASN B 1 166 ? -14.523 6.883 -11.289 1 44.47 166 ASN B CA 1
ATOM 2804 C C . ASN B 1 166 ? -13.117 6.301 -11.453 1 44.47 166 ASN B C 1
ATOM 2806 O O . ASN B 1 166 ? -12.945 5.082 -11.438 1 44.47 166 ASN B O 1
ATOM 2810 N N . ALA B 1 167 ? -12.266 6.668 -12.344 1 47.09 167 ALA B N 1
ATOM 2811 C CA . ALA B 1 167 ? -10.852 6.438 -12.609 1 47.09 167 ALA B CA 1
ATOM 2812 C C . ALA B 1 167 ? -10.141 5.926 -11.359 1 47.09 167 ALA B C 1
ATOM 2814 O O . ALA B 1 167 ? -8.984 5.496 -11.422 1 47.09 167 ALA B O 1
ATOM 2815 N N . VAL B 1 168 ? -10.695 6.184 -10.273 1 56.59 168 VAL B N 1
ATOM 2816 C CA . VAL B 1 168 ? -10.188 5.809 -8.961 1 56.59 168 VAL B CA 1
ATOM 2817 C C . VAL B 1 168 ? -11.125 4.785 -8.32 1 56.59 168 VAL B C 1
ATOM 2819 O O . VAL B 1 168 ? -12.336 5.016 -8.227 1 56.59 168 VAL B O 1
ATOM 2822 N N . GLY B 1 169 ? -10.961 3.379 -8.633 1 67.19 169 GLY B N 1
ATOM 2823 C CA . GLY B 1 169 ? -11.773 2.373 -7.969 1 67.19 169 GLY B CA 1
ATOM 2824 C C . GLY B 1 169 ? -10.992 1.13 -7.59 1 67.19 169 GLY B C 1
ATOM 2825 O O . GLY B 1 169 ? -10.031 0.766 -8.273 1 67.19 169 GLY B O 1
ATOM 2826 N N . LEU B 1 170 ? -11.18 0.809 -6.355 1 74.38 170 LEU B N 1
ATOM 2827 C CA . LEU B 1 170 ? -10.633 -0.445 -5.844 1 74.38 170 LEU B CA 1
ATOM 2828 C C . LEU B 1 170 ? -11.516 -1.624 -6.254 1 74.38 170 LEU B C 1
ATOM 2830 O O . LEU B 1 170 ? -12.711 -1.634 -5.98 1 74.38 170 LEU B O 1
ATOM 2834 N N . GLY B 1 171 ? -11.023 -2.467 -7.094 1 81.25 171 GLY B N 1
ATOM 2835 C CA . GLY B 1 171 ? -11.742 -3.672 -7.477 1 81.25 171 GLY B CA 1
ATOM 2836 C C . GLY B 1 171 ? -11.977 -4.625 -6.32 1 81.25 171 GLY B C 1
ATOM 2837 O O . GLY B 1 171 ? -11.523 -4.367 -5.199 1 81.25 171 GLY B O 1
ATOM 2838 N N . SER B 1 172 ? -12.703 -5.668 -6.609 1 83.94 172 SER B N 1
ATOM 2839 C CA . SER B 1 172 ? -13.125 -6.629 -5.59 1 83.94 172 SER B CA 1
ATOM 2840 C C . SER B 1 172 ? -11.914 -7.305 -4.945 1 83.94 172 SER B C 1
ATOM 2842 O O . SER B 1 172 ? -11.906 -7.547 -3.736 1 83.94 172 SER B O 1
ATOM 2844 N N . VAL B 1 173 ? -10.875 -7.648 -5.727 1 88.19 173 VAL B N 1
ATOM 2845 C CA . VAL B 1 173 ? -9.695 -8.32 -5.176 1 88.19 173 VAL B CA 1
ATOM 2846 C C . VAL B 1 173 ? -8.953 -7.379 -4.234 1 88.19 173 VAL B C 1
ATOM 2848 O O . VAL B 1 173 ? -8.625 -7.75 -3.105 1 88.19 173 VAL B O 1
ATOM 2851 N N . GLY B 1 174 ? -8.656 -6.207 -4.738 1 90.62 174 GLY B N 1
ATOM 2852 C CA . GLY B 1 174 ? -7.977 -5.238 -3.898 1 90.62 174 GLY B CA 1
ATOM 2853 C C . GLY B 1 174 ? -8.719 -4.945 -2.605 1 90.62 174 GLY B C 1
ATOM 2854 O O . GLY B 1 174 ? -8.109 -4.906 -1.533 1 90.62 174 GLY B O 1
ATOM 2855 N N . GLU B 1 175 ? -9.984 -4.754 -2.721 1 88.06 175 GLU B N 1
ATOM 2856 C CA . GLU B 1 175 ? -10.789 -4.477 -1.533 1 88.06 175 GLU B CA 1
ATOM 2857 C C . GLU B 1 175 ? -10.703 -5.621 -0.528 1 88.06 175 GLU B C 1
ATOM 2859 O O . GLU B 1 175 ? -10.508 -5.391 0.667 1 88.06 175 GLU B O 1
ATOM 2864 N N . HIS B 1 176 ? -10.867 -6.762 -1.028 1 89.38 176 HIS B N 1
ATOM 2865 C CA . HIS B 1 176 ? -10.836 -7.934 -0.161 1 89.38 176 HIS B CA 1
ATOM 2866 C C . HIS B 1 176 ? -9.461 -8.094 0.491 1 89.38 176 HIS B C 1
ATOM 2868 O O . HIS B 1 176 ? -9.367 -8.305 1.702 1 89.38 176 HIS B O 1
ATOM 2874 N N . VAL B 1 177 ? -8.453 -7.941 -0.236 1 91.75 177 VAL B N 1
ATOM 2875 C CA . VAL B 1 177 ? -7.094 -8.164 0.255 1 91.75 177 VAL B CA 1
ATOM 2876 C C . VAL B 1 177 ? -6.734 -7.098 1.284 1 91.75 177 VAL B C 1
ATOM 2878 O O . VAL B 1 177 ? -6.223 -7.414 2.361 1 91.75 177 VAL B O 1
ATOM 2881 N N . VAL B 1 178 ? -7.004 -5.891 1.036 1 91.44 178 VAL B N 1
ATOM 2882 C CA . VAL B 1 178 ? -6.676 -4.801 1.952 1 91.44 178 VAL B CA 1
ATOM 2883 C C . VAL B 1 178 ? -7.406 -5.004 3.277 1 91.44 178 VAL B C 1
ATOM 2885 O O . VAL B 1 178 ? -6.859 -4.715 4.344 1 91.44 178 VAL B O 1
ATOM 2888 N N . LYS B 1 179 ? -8.539 -5.562 3.236 1 87.62 179 LYS B N 1
ATOM 2889 C CA . LYS B 1 179 ? -9.383 -5.691 4.426 1 87.62 179 LYS B CA 1
ATOM 2890 C C . LYS B 1 179 ? -9.023 -6.941 5.219 1 87.62 179 LYS B C 1
ATOM 2892 O O . LYS B 1 179 ? -9.25 -7 6.43 1 87.62 179 LYS B O 1
ATOM 2897 N N . ASN B 1 180 ? -8.414 -7.898 4.535 1 87.62 180 ASN B N 1
ATOM 2898 C CA . ASN B 1 180 ? -8.43 -9.203 5.188 1 87.62 180 ASN B CA 1
ATOM 2899 C C . ASN B 1 180 ? -7.016 -9.734 5.422 1 87.62 180 ASN B C 1
ATOM 2901 O O . ASN B 1 180 ? -6.812 -10.648 6.223 1 87.62 180 ASN B O 1
ATOM 2905 N N . VAL B 1 181 ? -6.09 -9.25 4.711 1 88.75 181 VAL B N 1
ATOM 2906 C CA . VAL B 1 181 ? -4.742 -9.781 4.898 1 88.75 181 VAL B CA 1
ATOM 2907 C C . VAL B 1 181 ? -4.074 -9.086 6.082 1 88.75 181 VAL B C 1
ATOM 2909 O O . VAL B 1 181 ? -4.367 -7.918 6.371 1 88.75 181 VAL B O 1
ATOM 2912 N N . ARG B 1 182 ? -3.074 -9.758 6.684 1 87.62 182 ARG B N 1
ATOM 2913 C CA . ARG B 1 182 ? -2.504 -9.297 7.949 1 87.62 182 ARG B CA 1
ATOM 2914 C C . ARG B 1 182 ? -1.166 -8.602 7.723 1 87.62 182 ARG B C 1
ATOM 2916 O O . ARG B 1 182 ? -0.428 -8.344 8.68 1 87.62 182 ARG B O 1
ATOM 2923 N N . VAL B 1 183 ? -0.781 -8.375 6.523 1 91.75 183 VAL B N 1
ATOM 2924 C CA . VAL B 1 183 ? 0.468 -7.699 6.195 1 91.75 183 VAL B CA 1
ATOM 2925 C C . VAL B 1 183 ? 0.17 -6.418 5.422 1 91.75 183 VAL B C 1
ATOM 2927 O O . VAL B 1 183 ? -0.923 -6.254 4.871 1 91.75 183 VAL B O 1
ATOM 2930 N N . PRO B 1 184 ? 1.093 -5.512 5.359 1 94.56 184 PRO B N 1
ATOM 2931 C CA . PRO B 1 184 ? 0.875 -4.277 4.602 1 94.56 184 PRO B CA 1
ATOM 2932 C C . PRO B 1 184 ? 0.569 -4.539 3.129 1 94.56 184 PRO B C 1
ATOM 2934 O O . PRO B 1 184 ? 1.149 -5.441 2.523 1 94.56 184 PRO B O 1
ATOM 2937 N N . VAL B 1 185 ? -0.359 -3.701 2.615 1 95.56 185 VAL B N 1
ATOM 2938 C CA . VAL B 1 185 ? -0.787 -3.871 1.23 1 95.56 185 VAL B CA 1
ATOM 2939 C C . VAL B 1 185 ? -0.645 -2.551 0.479 1 95.56 185 VAL B C 1
ATOM 2941 O O . VAL B 1 185 ? -1.107 -1.508 0.95 1 95.56 185 VAL B O 1
ATOM 2944 N N . THR B 1 186 ? 0.025 -2.613 -0.654 1 96.94 186 THR B N 1
ATOM 2945 C CA . THR B 1 186 ? 0.056 -1.48 -1.573 1 96.94 186 THR B CA 1
ATOM 2946 C C . THR B 1 186 ? -0.914 -1.697 -2.732 1 96.94 186 THR B C 1
ATOM 2948 O O . THR B 1 186 ? -0.85 -2.719 -3.418 1 96.94 186 THR B O 1
ATOM 2951 N N . VAL B 1 187 ? -1.765 -0.764 -2.922 1 95.5 187 VAL B N 1
ATOM 2952 C CA . VAL B 1 187 ? -2.664 -0.747 -4.07 1 95.5 187 VAL B CA 1
ATOM 2953 C C . VAL B 1 187 ? -2.205 0.311 -5.07 1 95.5 187 VAL B C 1
ATOM 2955 O O . VAL B 1 187 ? -2.059 1.484 -4.723 1 95.5 187 VAL B O 1
ATOM 2958 N N . VAL B 1 188 ? -2.025 -0.099 -6.309 1 94.62 188 VAL B N 1
ATOM 2959 C CA . VAL B 1 188 ? -1.544 0.787 -7.363 1 94.62 188 VAL B CA 1
ATOM 2960 C C . VAL B 1 188 ? -2.688 1.122 -8.32 1 94.62 188 VAL B C 1
ATOM 2962 O O . VAL B 1 188 ? -3.154 0.257 -9.062 1 94.62 188 VAL B O 1
ATOM 2965 N N . PRO B 1 189 ? -3.086 2.357 -8.344 1 90.75 189 PRO B N 1
ATOM 2966 C CA . PRO B 1 189 ? -4.184 2.725 -9.242 1 90.75 189 PRO B CA 1
ATOM 2967 C C . PRO B 1 189 ? -3.742 2.814 -10.703 1 90.75 189 PRO B C 1
ATOM 2969 O O . PRO B 1 189 ? -2.547 2.92 -10.984 1 90.75 189 PRO B O 1
ATOM 2972 N N . LEU B 1 190 ? -4.684 2.809 -11.555 1 84.88 190 LEU B N 1
ATOM 2973 C CA . LEU B 1 190 ? -4.426 2.867 -12.992 1 84.88 190 LEU B CA 1
ATOM 2974 C C . LEU B 1 190 ? -3.838 4.219 -13.383 1 84.88 190 LEU B C 1
ATOM 2976 O O . LEU B 1 190 ? -3.23 4.352 -14.445 1 84.88 190 LEU B O 1
ATOM 2980 N N . SER B 1 191 ? -4.086 5.195 -12.555 1 82.06 191 SER B N 1
ATOM 2981 C CA . SER B 1 191 ? -3.615 6.547 -12.844 1 82.06 191 SER B CA 1
ATOM 2982 C C . SER B 1 191 ? -2.115 6.672 -12.602 1 82.06 191 SER B C 1
ATOM 2984 O O . SER B 1 191 ? -1.498 7.664 -13 1 82.06 191 SER B O 1
ATOM 2986 N N . THR B 1 192 ? -1.496 5.668 -11.984 1 83.56 192 THR B N 1
ATOM 2987 C CA . THR B 1 192 ? -0.062 5.719 -11.719 1 83.56 192 THR B CA 1
ATOM 2988 C C . THR B 1 192 ? 0.729 5.719 -13.023 1 83.56 192 THR B C 1
ATOM 2990 O O . THR B 1 192 ? 0.521 4.859 -13.883 1 83.56 192 THR B O 1
ATOM 2993 N N . PRO B 1 193 ? 1.575 6.688 -13.102 1 78.69 193 PRO B N 1
ATOM 2994 C CA . PRO B 1 193 ? 2.375 6.707 -14.328 1 78.69 193 PRO B CA 1
ATOM 2995 C C . PRO B 1 193 ? 3.252 5.465 -14.484 1 78.69 193 PRO B C 1
ATOM 2997 O O . PRO B 1 193 ? 3.762 4.941 -13.492 1 78.69 193 PRO B O 1
ATOM 3000 N N . VAL B 1 194 ? 3.289 4.945 -15.711 1 69.06 194 VAL B N 1
ATOM 3001 C CA . VAL B 1 194 ? 4.121 3.785 -16.016 1 69.06 194 VAL B CA 1
ATOM 3002 C C . VAL B 1 194 ? 5.574 4.219 -16.172 1 69.06 194 VAL B C 1
ATOM 3004 O O . VAL B 1 194 ? 5.883 5.07 -17.016 1 69.06 194 VAL B O 1
ATOM 3007 N N . PRO B 1 195 ? 6.383 3.68 -15.297 1 66.62 195 PRO B N 1
ATOM 3008 C CA . PRO B 1 195 ? 7.781 4.07 -15.492 1 66.62 195 PRO B CA 1
ATOM 3009 C C . PRO B 1 195 ? 8.367 3.527 -16.797 1 66.62 195 PRO B C 1
ATOM 3011 O O . PRO B 1 195 ? 8.062 2.4 -17.188 1 66.62 195 PRO B O 1
ATOM 3014 N N . GLU B 1 196 ? 8.867 4.316 -17.578 1 62.62 196 GLU B N 1
ATOM 3015 C CA . GLU B 1 196 ? 9.508 3.904 -18.812 1 62.62 196 GLU B CA 1
ATOM 3016 C C . GLU B 1 196 ? 10.711 3 -18.547 1 62.62 196 GLU B C 1
ATOM 3018 O O . GLU B 1 196 ? 10.922 2.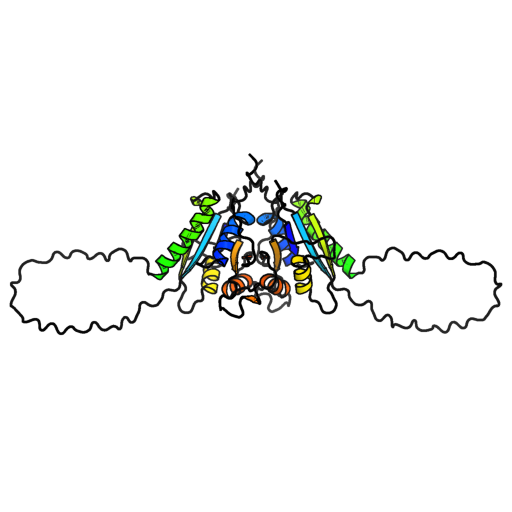014 -19.25 1 62.62 196 GLU B O 1
ATOM 3023 N N . ASN B 1 197 ? 11.617 3.441 -17.594 1 63.31 197 ASN B N 1
ATOM 3024 C CA . ASN B 1 197 ? 12.789 2.682 -17.172 1 63.31 197 ASN B CA 1
ATOM 3025 C C . ASN B 1 197 ? 12.648 2.178 -15.734 1 63.31 197 ASN B C 1
ATOM 3027 O O . ASN B 1 197 ? 12.352 2.955 -14.828 1 63.31 197 ASN B O 1
ATOM 3031 N N . ILE B 1 198 ? 12.625 0.768 -15.641 1 62.56 198 ILE B N 1
ATOM 3032 C CA . ILE B 1 198 ? 12.398 0.216 -14.305 1 62.56 198 ILE B CA 1
ATOM 3033 C C . ILE B 1 198 ? 13.711 -0.339 -13.75 1 62.56 198 ILE B C 1
ATOM 3035 O O . ILE B 1 198 ? 14.352 -1.185 -14.383 1 62.56 198 ILE B O 1
ATOM 3039 N N . THR B 1 199 ? 14.422 0.384 -12.914 1 61.91 199 THR B N 1
ATOM 3040 C CA . THR B 1 199 ? 15.531 -0.194 -12.156 1 61.91 199 THR B CA 1
ATOM 3041 C C . THR B 1 199 ? 15.156 -0.369 -10.688 1 61.91 199 THR B C 1
ATOM 3043 O O . THR B 1 199 ? 14.594 0.54 -10.078 1 61.91 199 THR B O 1
ATOM 3046 N N . VAL B 1 200 ? 15.344 -1.531 -10.164 1 63.59 200 VAL B N 1
ATOM 3047 C CA . VAL B 1 200 ? 15.094 -1.8 -8.75 1 63.59 200 VAL B CA 1
ATOM 3048 C C . VAL B 1 200 ? 16.016 -0.942 -7.887 1 63.59 200 VAL B C 1
ATOM 3050 O O . VAL B 1 200 ? 17.172 -0.703 -8.25 1 63.59 200 VAL B O 1
ATOM 3053 N N . ARG B 1 201 ? 15.57 -0.576 -6.766 1 61.34 201 ARG B N 1
ATOM 3054 C CA . ARG B 1 201 ? 16.359 0.22 -5.84 1 61.34 201 ARG B CA 1
ATOM 3055 C C . ARG B 1 201 ? 17.484 -0.613 -5.227 1 61.34 201 ARG B C 1
ATOM 3057 O O . ARG B 1 201 ? 17.297 -1.787 -4.906 1 61.34 201 ARG B O 1
ATOM 3064 N N . THR B 1 202 ? 18.75 -0.195 -5.18 1 56.03 202 THR B N 1
ATOM 3065 C CA . THR B 1 202 ? 19.875 -0.879 -4.559 1 56.03 202 THR B CA 1
ATOM 3066 C C . THR B 1 202 ? 19.828 -0.73 -3.041 1 56.03 202 THR B C 1
ATOM 3068 O O . THR B 1 202 ? 19.844 0.388 -2.521 1 56.03 202 THR B O 1
ATOM 3071 N N . GLY B 1 203 ? 18.984 -1.242 -2.305 1 47.03 203 GLY B N 1
ATOM 3072 C CA . GLY B 1 203 ? 18.859 -1.074 -0.866 1 47.03 203 GLY B CA 1
ATOM 3073 C C . GLY B 1 203 ? 20 -1.669 -0.081 1 47.03 203 GLY B C 1
ATOM 3074 O O . GLY B 1 203 ? 20.156 -2.891 -0.024 1 47.03 203 GLY B O 1
ATOM 3075 N N . VAL B 1 204 ? 21.328 -1.227 -0.054 1 39.44 204 VAL B N 1
ATOM 3076 C CA . VAL B 1 204 ? 22.281 -1.734 0.924 1 39.44 204 VAL B CA 1
ATOM 3077 C C . VAL B 1 204 ? 21.859 -1.292 2.326 1 39.44 204 VAL B C 1
ATOM 3079 O O . VAL B 1 204 ? 21.688 -0.098 2.582 1 39.44 204 VAL B O 1
ATOM 3082 N N . SER B 1 205 ? 21.078 -2.086 3.016 1 38.84 205 SER B N 1
ATOM 3083 C CA . SER B 1 205 ? 21 -1.847 4.453 1 38.84 205 SER B CA 1
ATOM 3084 C C . SER B 1 205 ? 22.391 -1.695 5.066 1 38.84 205 SER B C 1
ATOM 3086 O O . SER B 1 205 ? 23.297 -2.484 4.777 1 38.84 205 SER B O 1
ATOM 3088 N N . GLU B 1 206 ? 22.906 -0.577 5.258 1 36.25 206 GLU B N 1
ATOM 3089 C CA . GLU B 1 206 ? 24.172 -0.425 5.98 1 36.25 206 GLU B CA 1
ATOM 3090 C C . GLU B 1 206 ? 24.125 -1.149 7.324 1 36.25 206 GLU B C 1
ATOM 3092 O O . GLU B 1 206 ? 24.484 -0.579 8.359 1 36.25 206 GLU B O 1
ATOM 3097 N N . HIS B 1 207 ? 23.453 -2.037 7.664 1 33.81 207 HIS B N 1
ATOM 3098 C CA . HIS B 1 207 ? 23.812 -2.588 8.961 1 33.81 207 HIS B CA 1
ATOM 3099 C C . HIS B 1 207 ? 25.25 -3.104 8.969 1 33.81 207 HIS B C 1
ATOM 3101 O O . HIS B 1 207 ? 25.766 -3.479 10.016 1 33.81 207 HIS B O 1
ATOM 3107 N N . GLY B 1 208 ? 25.812 -3.73 7.902 1 28.62 208 GLY B N 1
ATOM 3108 C CA . GLY B 1 208 ? 27.016 -4.508 8.18 1 28.62 208 GLY B CA 1
ATOM 3109 C C . GLY B 1 208 ? 28.234 -3.648 8.414 1 28.62 208 GLY B C 1
ATOM 3110 O O . GLY B 1 208 ? 29.328 -4.172 8.664 1 28.62 208 GLY B O 1
ATOM 3111 N N . LEU B 1 209 ? 28.406 -2.34 8.062 1 26.36 209 LEU B N 1
ATOM 3112 C CA . LEU B 1 209 ? 29.719 -2.049 8.617 1 26.36 209 LEU B CA 1
ATOM 3113 C C . LEU B 1 209 ? 29.625 -1.792 10.117 1 26.36 209 LEU B C 1
ATOM 3115 O O . LEU B 1 209 ? 28.641 -1.237 10.602 1 26.36 209 LEU B O 1
#

Secondary structure (DSSP, 8-state):
----PPPEEEEE--SSHHHHHHHHHIIIII-BTT-EEEEEEEE-----S-TT----------------------------------HHHHHHHHHHHHHHHHHHTTT--GGGEEEEEEEPPTT--HHHHHHHHHH----SSS-----SEEEEE-----SSSSTTT--S---HHHHHHHHH-SS-EEEE-TTSPPPSS---BEEE-TT--/----PPPEEEEE--SSHHHHHHHHHIIIII-BTT-EEEEEEEE-----S-TT----------------------------------HHHHHHHHHHHHHHHHHHTTT--GGGEEEEEEEPPTT--HHHHHHHHHHS-TTSSS-----SEEEEE-----SSSSTTT--S---HHHHHHHHH-SS-EEEE-TTSPPPSS---BEEE-TT--

Organism: Micromonas pusilla (strain CCMP1545) (NCBI:txid564608)

Nearest PDB structures (foldseek):
  3hgm-assembly2_D  TM=7.824E-01  e=8.701E-08  Halomonas elongata
  3hgm-assembly2_C  TM=7.892E-01  e=1.881E-07  Halomonas elongata
  5ahw-assembly2_C  TM=6.581E-01  e=8.881E-06  Mycolicibacterium smegmatis MC2 155
  3cis-assembly4_G  TM=6.847E-01  e=3.010E-05  Mycobacterium tuberculosis
  4wny-assembly1_A-2  TM=7.473E-01  e=1.500E-04  Burkholderia pseudomallei 1710b

Radius of gyration: 30.47 Å; Cα contacts (8 Å, |Δi|>4): 766; chains: 2; bounding box: 55×128×81 Å